Protein AF-A0A6F9B764-F1 (afdb_monomer_lite)

pLDDT: mean 74.96, std 20.87, range [27.11, 97.56]

Sequence (559 aa):
MLLRSITSCLPSSATIDNLFSIARAGSLVPDISLDDTLQSFLSLDSSATLEQQHADIQQHLSAEQLTVFNQDLMSLLRGSTKVALGGVGVVALALSLLFDVLAHKAKRQGDNKNAMDPTKIIFGISNSSRIGSLISEYLKLVPEIANDMNKMAEVTELYDQYLKNELIDHFERMTNKRRMGSVAMKQWLCGASFHLHMRIHEIRLGSVPRGSAEALRLSYKTAFTSLVKLYTAHLRKNIQETPPEPGANSMPGLLVIEPHKNVTHRVQHSPCESKVIGDALLTRIIAAQEIENSKDFFLQSEHYFYKLINQREGFELQKRSTKVSLGGLGIVALALSLLFEVLTHQIHEQRSYMDPIRRIFGADYASEIGLIISEYLKQVPGIANDKKRMAELLERYDQKLKHELDNVYRKLVIESSMSSAGMKQWLNGAAFHMHIRIHRFRLTALPEGPLDVLSQYYQLRSNDLIRTYIDFLQINIQETSSLAKSNGMSGLLVIEPYRNVTHRVQHKPCESECPWGGEEELRVCHLLEQAPHNGEAGKGEGSQAGGGNRNGGGQPANI

Foldseek 3Di:
DDPPPPPPLADDPVLLVVVLVQCVVLVNLFAQAAFPLLVQQQDLCQLVVLVVLLVVLCVPADPQLNVQLVVVLCVLLVNDLWFWCCSHHLNSSLSSQSSVQSSVVSVCVPDDPDRDRVLVVRLVQDCVQPLSVLSSVLSPCNSNCRNPLVSLLVSLVVSLVVLVVSLVVLLCCVPPVVPPDRSSSNSSLNSLSNSLRSVLVNLLSVNDDLCPSVVSLVVSLVSNVVSLVSNLVQQLVFFWWACWDDDPPIDFIKTTRHVVSIDTHHSHHDRSNGNVSSVSSSVVSSVVNPSVVSSVSSVVCVVCVVVSSPDTDMDGNDPPDPDDDDDDDPDVVVVVVVVVVVVVVPDDDDDDDDDPLCVQQHPPCVQQLSVLVVVLVVCCVVCVPPLVVLLVSLVVSLVSLVVSLVVLLCCVQVVVVNDPNSLSSNVSSLVVSLVSVVVSCVSPVDDPVVNVVSVVVVVVSNVSNVVSNVVQQVVQFDWDDDPDPDDQFFIWTGRHVVDIDTDRDDDDPVNVPDDDDDPPCVVVVVVVVPDDDDDDDDDDDDDDDDDDDDDDDDDDDDD

Secondary structure (DSSP, 8-state):
------------HHHHHHHHHHHHHTT-S---SPPHHHHHHTSTTHHHHHHHHHHHHHHHS-HHHHHHHHHHHHHHTTT-SEETTTTSHHHHHHHHHHHHHHHHHHHTTT--S----HHHHHS-S-TTSHHHHHHHHHHHHHHHHTT-HHHHHHHHHHHHHHHHHHHHHHHHHHHTS----HHHHHHHHHHHHHHHHHHHHHHHHTSS-THHHHHHHHHHHHHHHHHHHHHHHHHHHH-EEEPPPSSTTPPPEEEEEETTEEEEE-----GGGHHHHHHHHHHHHHHHTTHHHHHHHHHHHHHSHHHHHH----EE-------------SSHHHHHHHHHHHHTTSS-----PPPHHHHHH-S-TT-HHHHHHHHHHHHHHHHTT-HHHHHHHHHHHHHHHHHHHHHHHIIIIIS----HHHHHHHHHHHHHHHHHHHHHHHHHT--SHHHHHHHHHHHHHHHHHHHHHHHHHHHH-EEE-----SS---EEEEEETTEEEEE-----TTTSS--S--TTTHHHHHHHT------------------------------

Structure (mmCIF, N/CA/C/O backbone):
data_AF-A0A6F9B764-F1
#
_entry.id   AF-A0A6F9B764-F1
#
loop_
_atom_site.group_PDB
_atom_site.id
_atom_site.type_symbol
_atom_site.label_atom_id
_atom_site.label_alt_id
_atom_site.label_comp_id
_atom_site.label_asym_id
_atom_site.label_entity_id
_atom_site.label_seq_id
_atom_site.pdbx_PDB_ins_code
_atom_site.Cartn_x
_atom_site.Cartn_y
_atom_site.Cartn_z
_atom_site.occupancy
_atom_site.B_iso_or_equiv
_atom_site.auth_seq_id
_atom_site.auth_comp_id
_atom_site.auth_asym_id
_atom_site.auth_atom_id
_atom_site.pdbx_PDB_model_num
ATOM 1 N N . MET A 1 1 ? 30.575 -11.620 -58.556 1.00 35.50 1 MET A N 1
ATOM 2 C CA . MET A 1 1 ? 29.501 -11.857 -57.567 1.00 35.50 1 MET A CA 1
ATOM 3 C C . MET A 1 1 ? 30.142 -12.060 -56.201 1.00 35.50 1 MET A C 1
ATOM 5 O O . MET A 1 1 ? 30.616 -13.148 -55.918 1.00 35.50 1 MET A O 1
ATOM 9 N N . LEU A 1 2 ? 30.234 -11.003 -55.391 1.00 40.38 2 LEU A N 1
ATOM 10 C CA . LEU A 1 2 ? 30.619 -11.097 -53.980 1.00 40.38 2 LEU A CA 1
ATOM 11 C C . LEU A 1 2 ? 29.323 -11.188 -53.173 1.00 40.38 2 LEU A C 1
ATOM 13 O O . LEU A 1 2 ? 28.669 -10.174 -52.939 1.00 40.38 2 LEU A O 1
ATOM 17 N N . LEU A 1 3 ? 28.935 -12.406 -52.794 1.00 42.88 3 LEU A N 1
ATOM 18 C CA . LEU A 1 3 ? 27.970 -12.632 -51.722 1.00 42.88 3 LEU A CA 1
ATOM 19 C C . LEU A 1 3 ? 28.615 -12.099 -50.437 1.00 42.88 3 LEU A C 1
ATOM 21 O O . LEU A 1 3 ? 29.357 -12.813 -49.769 1.00 42.88 3 LEU A O 1
ATOM 25 N N . ARG A 1 4 ? 28.389 -10.816 -50.121 1.00 44.12 4 ARG A N 1
ATOM 26 C CA . ARG A 1 4 ? 28.586 -10.318 -48.758 1.00 44.12 4 ARG A CA 1
ATOM 27 C C . ARG A 1 4 ? 27.703 -11.192 -47.884 1.00 44.12 4 ARG A C 1
ATOM 29 O O . ARG A 1 4 ? 26.483 -11.170 -48.043 1.00 44.12 4 ARG A O 1
ATOM 36 N N . SER A 1 5 ? 28.326 -12.006 -47.036 1.00 45.53 5 SER A N 1
ATOM 37 C CA . SER A 1 5 ? 27.615 -12.710 -45.986 1.00 45.53 5 SER A CA 1
ATOM 38 C C . SER A 1 5 ? 26.775 -11.669 -45.258 1.00 45.53 5 SER A C 1
ATOM 40 O O . SER A 1 5 ? 27.286 -10.672 -44.749 1.00 45.53 5 SER A O 1
ATOM 42 N N . ILE A 1 6 ? 25.460 -11.859 -45.274 1.00 52.66 6 ILE A N 1
ATOM 43 C CA . ILE A 1 6 ? 24.581 -11.190 -44.331 1.00 52.66 6 ILE A CA 1
ATOM 44 C C . ILE A 1 6 ? 24.969 -11.811 -42.991 1.00 52.66 6 ILE A C 1
ATOM 46 O O . ILE A 1 6 ? 24.426 -12.837 -42.594 1.00 52.66 6 ILE A O 1
ATOM 50 N N . THR A 1 7 ? 26.009 -11.277 -42.350 1.00 57.56 7 THR A N 1
ATOM 51 C CA . THR A 1 7 ? 26.281 -11.542 -40.943 1.00 57.56 7 THR A CA 1
ATOM 52 C C . THR A 1 7 ? 25.038 -11.078 -40.213 1.00 57.56 7 THR A C 1
ATOM 54 O O . THR A 1 7 ? 24.773 -9.879 -40.122 1.00 57.56 7 THR A O 1
ATOM 57 N N . SER A 1 8 ? 24.210 -12.037 -39.809 1.00 67.06 8 SER A N 1
ATOM 58 C CA . SER A 1 8 ? 23.024 -11.783 -39.014 1.00 67.06 8 SER A CA 1
ATOM 59 C C . SER A 1 8 ? 23.461 -11.013 -37.772 1.00 67.06 8 SER A C 1
ATOM 61 O O . SER A 1 8 ? 24.228 -11.546 -36.973 1.00 67.06 8 SER A O 1
ATOM 63 N N . CYS A 1 9 ? 23.009 -9.766 -37.635 1.00 83.50 9 CYS A N 1
ATOM 64 C CA . CYS A 1 9 ? 23.195 -8.946 -36.438 1.00 83.50 9 CYS A CA 1
ATOM 65 C C . CYS A 1 9 ? 22.321 -9.500 -35.305 1.00 83.50 9 CYS A C 1
ATOM 67 O O . CYS A 1 9 ? 21.303 -8.911 -34.939 1.00 83.50 9 CYS A O 1
ATOM 69 N N . LEU A 1 10 ? 22.678 -10.690 -34.826 1.00 91.00 10 LEU A N 1
ATOM 70 C CA . LEU A 1 10 ? 21.990 -11.420 -33.776 1.00 91.00 10 LEU A CA 1
ATOM 71 C C . LEU A 1 10 ? 22.982 -11.685 -32.642 1.00 91.00 10 LEU A C 1
ATOM 73 O O . LEU A 1 10 ? 23.934 -12.440 -32.856 1.00 91.00 10 LEU A O 1
ATOM 77 N N . PRO A 1 11 ? 22.738 -11.132 -31.441 1.00 92.12 11 PRO A N 1
ATOM 78 C CA . PRO A 1 11 ? 23.603 -11.372 -30.300 1.00 92.12 11 PRO A CA 1
ATOM 79 C C . PRO A 1 11 ? 23.566 -12.846 -29.892 1.00 92.12 11 PRO A C 1
ATOM 81 O O . PRO A 1 11 ? 22.538 -13.522 -29.989 1.00 92.12 11 PRO A O 1
ATOM 84 N N . SER A 1 12 ? 24.682 -13.337 -29.356 1.00 93.56 12 SER A N 1
ATOM 85 C CA . SER A 1 12 ? 24.710 -14.651 -28.711 1.00 93.56 12 SER A CA 1
ATOM 86 C C . SER A 1 12 ? 23.863 -14.653 -27.428 1.00 93.56 12 SER A C 1
ATOM 88 O O . SER A 1 12 ? 23.741 -13.621 -26.760 1.00 93.56 12 SER A O 1
ATOM 90 N N . SER A 1 13 ? 23.334 -15.816 -27.017 1.00 94.31 13 SER A N 1
ATOM 91 C CA . SER A 1 13 ? 22.666 -15.933 -25.704 1.00 94.31 13 SER A CA 1
ATOM 92 C C . SER A 1 13 ? 23.593 -15.483 -24.575 1.00 94.31 13 SER A C 1
ATOM 94 O O . SER A 1 13 ? 23.173 -14.714 -23.718 1.00 94.31 13 SER A O 1
ATOM 96 N N . ALA A 1 14 ? 24.875 -15.863 -24.638 1.00 95.75 14 ALA A N 1
ATOM 97 C CA . ALA A 1 14 ? 25.877 -15.497 -23.642 1.00 95.75 14 ALA A CA 1
ATOM 98 C C . ALA A 1 14 ? 26.039 -13.973 -23.497 1.00 95.75 14 ALA A C 1
ATOM 100 O O . ALA A 1 14 ? 26.220 -13.475 -22.388 1.00 95.75 14 ALA A O 1
ATOM 101 N N . THR A 1 15 ? 25.927 -13.214 -24.592 1.00 95.38 15 THR A N 1
ATOM 102 C CA . THR A 1 15 ? 25.943 -11.743 -24.562 1.00 95.38 15 THR A CA 1
ATOM 103 C C . THR A 1 15 ? 24.770 -11.204 -23.740 1.00 95.38 15 THR A C 1
ATOM 105 O O . THR A 1 15 ? 24.971 -10.382 -22.845 1.00 95.38 15 THR A O 1
ATOM 108 N N . ILE A 1 16 ? 23.557 -11.704 -23.997 1.00 96.00 16 ILE A N 1
ATOM 109 C CA . ILE A 1 16 ? 22.338 -11.303 -23.279 1.00 96.00 16 ILE A CA 1
ATOM 110 C C . ILE A 1 16 ? 22.419 -11.727 -21.802 1.00 96.00 16 ILE A C 1
ATOM 112 O O . ILE A 1 16 ? 22.095 -10.936 -20.916 1.00 96.00 16 ILE A O 1
ATOM 116 N N . ASP A 1 17 ? 22.880 -12.952 -21.528 1.00 96.00 17 ASP A N 1
ATOM 117 C CA . ASP A 1 17 ? 23.076 -13.499 -20.179 1.00 96.00 17 ASP A CA 1
ATOM 118 C C . ASP A 1 17 ? 24.035 -12.637 -19.350 1.00 96.00 17 ASP A C 1
ATOM 120 O O . ASP A 1 17 ? 23.718 -12.257 -18.218 1.00 96.00 17 ASP A O 1
ATOM 124 N N . ASN A 1 18 ? 25.178 -12.272 -19.931 1.00 96.62 18 ASN A N 1
ATOM 125 C CA . ASN A 1 18 ? 26.183 -11.448 -19.270 1.00 96.62 18 ASN A CA 1
ATOM 126 C C . ASN A 1 18 ? 25.654 -10.045 -18.963 1.00 96.62 18 ASN A C 1
ATOM 128 O O . ASN A 1 18 ? 25.788 -9.580 -17.832 1.00 96.62 18 ASN A O 1
ATOM 132 N N . LEU A 1 19 ? 25.012 -9.382 -19.931 1.00 96.00 19 LEU A N 1
ATOM 133 C CA . LEU A 1 19 ? 24.446 -8.044 -19.727 1.00 96.00 19 LEU A CA 1
ATOM 134 C C . LEU A 1 19 ? 23.328 -8.044 -18.683 1.00 96.00 19 LEU A C 1
ATOM 136 O O . LEU A 1 19 ? 23.302 -7.174 -17.813 1.00 96.00 19 LEU A O 1
ATOM 140 N N . PHE A 1 20 ? 22.451 -9.049 -18.701 1.00 95.12 20 PHE A N 1
ATOM 141 C CA . PHE A 1 20 ? 21.418 -9.196 -17.679 1.00 95.12 20 PHE A CA 1
ATOM 142 C C . PHE A 1 20 ? 22.024 -9.432 -16.287 1.00 95.12 20 PHE A C 1
ATOM 144 O O . PHE A 1 20 ? 21.580 -8.838 -15.303 1.00 95.12 20 PHE A O 1
ATOM 151 N N . SER A 1 21 ? 23.073 -10.255 -16.186 1.00 95.50 21 SER A N 1
ATOM 152 C CA . SER A 1 21 ? 23.758 -10.491 -14.913 1.00 95.50 21 SER A CA 1
ATOM 153 C C . SER A 1 21 ? 24.460 -9.239 -14.385 1.00 95.50 21 SER A C 1
ATOM 155 O O . SER A 1 21 ? 24.414 -8.993 -13.181 1.00 95.50 21 SER A O 1
ATOM 157 N N . ILE A 1 22 ? 25.053 -8.423 -15.263 1.00 94.69 22 ILE A N 1
ATOM 158 C CA . ILE A 1 22 ? 25.636 -7.120 -14.905 1.00 94.69 22 ILE A CA 1
ATOM 159 C C . ILE A 1 22 ? 24.547 -6.170 -14.404 1.00 94.69 22 ILE A C 1
ATOM 161 O O . ILE A 1 22 ? 24.707 -5.575 -13.340 1.00 94.69 22 ILE A O 1
ATOM 165 N N . ALA A 1 23 ? 23.419 -6.067 -15.115 1.00 91.25 23 ALA A N 1
ATOM 166 C CA . ALA A 1 23 ? 22.292 -5.240 -14.691 1.00 91.25 23 ALA A CA 1
ATOM 167 C C . ALA A 1 23 ? 21.777 -5.652 -13.304 1.00 91.25 23 ALA A C 1
ATOM 169 O O . ALA A 1 23 ? 21.506 -4.800 -12.460 1.00 91.25 23 ALA A O 1
ATOM 170 N N . ARG A 1 24 ? 21.681 -6.958 -13.038 1.00 90.81 24 ARG A N 1
ATOM 171 C CA . ARG A 1 24 ? 21.265 -7.491 -11.736 1.00 90.81 24 ARG A CA 1
ATOM 172 C C . ARG A 1 24 ? 22.292 -7.204 -10.639 1.00 90.81 24 ARG A C 1
ATOM 174 O O . ARG A 1 24 ? 21.908 -6.764 -9.564 1.00 90.81 24 ARG A O 1
ATOM 181 N N . ALA A 1 25 ? 23.580 -7.412 -10.910 1.00 90.12 25 ALA A N 1
ATOM 182 C CA . ALA A 1 25 ? 24.656 -7.130 -9.958 1.00 90.12 25 ALA A CA 1
ATOM 183 C C . ALA A 1 25 ? 24.772 -5.632 -9.624 1.00 90.12 25 ALA A C 1
ATOM 185 O O . ALA A 1 25 ? 25.137 -5.277 -8.508 1.00 90.12 25 ALA A O 1
ATOM 186 N N . GLY A 1 26 ? 24.432 -4.760 -10.578 1.00 86.19 26 GLY A N 1
ATOM 187 C CA . GLY A 1 26 ? 24.352 -3.312 -10.389 1.00 86.19 26 GLY A CA 1
ATOM 188 C C . GLY A 1 26 ? 23.023 -2.810 -9.816 1.00 86.19 26 GLY A C 1
ATOM 189 O O . GLY A 1 26 ? 22.796 -1.604 -9.832 1.00 86.19 26 GLY A O 1
ATOM 190 N N . SER A 1 27 ? 22.124 -3.696 -9.364 1.00 85.94 27 SER A N 1
ATOM 191 C CA . SER A 1 27 ? 20.787 -3.339 -8.855 1.00 85.94 27 SER A CA 1
ATOM 192 C C . SER A 1 27 ? 19.952 -2.492 -9.830 1.00 85.94 27 SER A C 1
ATOM 194 O O . SER A 1 27 ? 19.142 -1.660 -9.420 1.00 85.94 27 SER A O 1
ATOM 196 N N . LEU A 1 28 ? 20.157 -2.685 -11.138 1.00 88.56 28 LEU A N 1
ATOM 197 C CA . LEU A 1 28 ? 19.419 -1.981 -12.187 1.00 88.56 28 LEU A CA 1
ATOM 198 C C . LEU A 1 28 ? 18.147 -2.698 -12.612 1.00 88.56 28 LEU A C 1
ATOM 200 O O . LEU A 1 28 ? 17.245 -2.039 -13.127 1.00 88.56 28 LEU A O 1
ATOM 204 N N . VAL A 1 29 ? 18.097 -4.027 -12.455 1.00 89.19 29 VAL A N 1
ATOM 205 C CA . VAL A 1 29 ? 16.898 -4.809 -12.773 1.00 89.19 29 VAL A CA 1
ATOM 206 C C . VAL A 1 29 ? 15.767 -4.275 -11.894 1.00 89.19 29 VAL A C 1
ATOM 208 O O . VAL A 1 29 ? 15.889 -4.326 -10.670 1.00 89.19 29 VAL A O 1
ATOM 211 N N . PRO A 1 30 ? 14.706 -3.707 -12.495 1.00 89.56 30 PRO A N 1
ATOM 212 C CA . PRO A 1 30 ? 13.567 -3.215 -11.750 1.00 89.56 30 PRO A CA 1
ATOM 213 C C . PRO A 1 30 ? 12.966 -4.311 -10.882 1.00 89.56 30 PRO A C 1
ATOM 215 O O . PRO A 1 30 ? 13.068 -5.490 -11.209 1.00 89.56 30 PRO A O 1
ATOM 218 N N . ASP A 1 31 ? 12.312 -3.894 -9.811 1.00 85.38 31 ASP A N 1
ATOM 219 C CA . ASP A 1 31 ? 11.449 -4.756 -9.028 1.00 85.38 31 ASP A CA 1
ATOM 220 C C . ASP A 1 31 ? 10.113 -4.036 -8.844 1.00 85.38 31 ASP A C 1
ATOM 222 O O . ASP A 1 31 ? 10.046 -2.973 -8.216 1.00 85.38 31 ASP A O 1
ATOM 226 N N . ILE A 1 32 ? 9.077 -4.581 -9.475 1.00 87.81 32 ILE A N 1
ATOM 227 C CA . ILE A 1 32 ? 7.687 -4.144 -9.354 1.00 87.81 32 ILE A CA 1
ATOM 228 C C . ILE A 1 32 ? 6.809 -5.206 -8.692 1.00 87.81 32 ILE A C 1
ATOM 230 O O . ILE A 1 32 ? 5.589 -5.060 -8.739 1.00 87.81 32 ILE A O 1
ATOM 234 N N . SER A 1 33 ? 7.394 -6.273 -8.138 1.00 84.19 33 SER A N 1
ATOM 235 C CA . SER A 1 33 ? 6.633 -7.345 -7.503 1.00 84.19 33 SER A CA 1
ATOM 236 C C . SER A 1 33 ? 5.985 -6.865 -6.201 1.00 84.19 33 SER A C 1
ATOM 238 O O . SER A 1 33 ? 6.379 -5.854 -5.598 1.00 84.19 33 SER A O 1
ATOM 240 N N . LEU A 1 34 ? 4.938 -7.576 -5.782 1.00 82.62 34 LEU A N 1
ATOM 241 C CA . LEU A 1 34 ? 4.308 -7.347 -4.488 1.00 82.62 34 LEU A CA 1
ATOM 242 C C . LEU A 1 34 ? 5.257 -7.792 -3.366 1.00 82.62 34 LEU A C 1
ATOM 244 O O . LEU A 1 34 ? 5.822 -8.875 -3.435 1.00 82.62 34 LEU A O 1
ATOM 248 N N . ASP A 1 35 ? 5.395 -6.977 -2.320 1.00 81.19 35 ASP A N 1
ATOM 249 C CA . ASP A 1 35 ? 6.279 -7.289 -1.192 1.00 81.19 35 ASP A CA 1
ATOM 250 C C . ASP A 1 35 ? 5.899 -8.606 -0.489 1.00 81.19 35 ASP A C 1
ATOM 252 O O . ASP A 1 35 ? 4.720 -8.847 -0.223 1.00 81.19 35 ASP A O 1
ATOM 256 N N . ASP A 1 36 ? 6.887 -9.432 -0.144 1.00 79.81 36 ASP A N 1
ATOM 257 C CA . ASP A 1 36 ? 6.675 -10.744 0.486 1.00 79.81 36 ASP A CA 1
ATOM 258 C C . ASP A 1 36 ? 5.959 -10.645 1.840 1.00 79.81 36 ASP A C 1
ATOM 260 O O . ASP A 1 36 ? 5.160 -11.515 2.201 1.00 79.81 36 ASP A O 1
ATOM 264 N N . THR A 1 37 ? 6.180 -9.558 2.586 1.00 82.25 37 THR A N 1
ATOM 265 C CA . THR A 1 37 ? 5.486 -9.306 3.856 1.00 82.25 37 THR A CA 1
ATOM 266 C C . THR A 1 37 ? 4.009 -9.037 3.606 1.00 82.25 37 THR A C 1
ATOM 268 O O . THR A 1 37 ? 3.145 -9.572 4.305 1.00 82.25 37 THR A O 1
ATOM 271 N N . LEU A 1 38 ? 3.697 -8.241 2.577 1.00 84.06 38 LEU A N 1
ATOM 272 C CA . LEU A 1 38 ? 2.316 -8.023 2.154 1.00 84.06 38 LEU A CA 1
ATOM 273 C C . LEU A 1 38 ? 1.687 -9.328 1.674 1.00 84.06 38 LEU A C 1
ATOM 275 O O . LEU A 1 38 ? 0.585 -9.646 2.106 1.00 84.06 38 LEU A O 1
ATOM 279 N N . GLN A 1 39 ? 2.379 -10.105 0.839 1.00 83.38 39 GLN A N 1
ATOM 280 C CA . GLN A 1 39 ? 1.883 -11.404 0.380 1.00 83.38 39 GLN A CA 1
ATOM 281 C C . GLN A 1 39 ? 1.566 -12.335 1.557 1.00 83.38 39 GLN A C 1
ATOM 283 O O . GLN A 1 39 ? 0.501 -12.945 1.580 1.00 83.38 39 GLN A O 1
ATOM 288 N N . SER A 1 40 ? 2.435 -12.381 2.568 1.00 84.88 40 SER A N 1
ATOM 289 C CA . SER A 1 40 ? 2.270 -13.256 3.733 1.00 84.88 40 SER A CA 1
ATOM 290 C C . SER A 1 40 ? 1.086 -12.837 4.609 1.00 84.88 40 SER A C 1
ATOM 292 O O . SER A 1 40 ? 0.193 -13.640 4.886 1.00 84.88 40 SER A O 1
ATOM 294 N N . PHE A 1 41 ? 1.018 -11.565 5.016 1.00 86.50 41 PHE A N 1
ATOM 295 C CA . PHE A 1 41 ? -0.007 -11.099 5.959 1.00 86.50 41 PHE A CA 1
ATOM 296 C C . PHE A 1 41 ? -1.349 -10.753 5.317 1.00 86.50 41 PHE A C 1
ATOM 298 O O . PHE A 1 41 ? -2.362 -10.704 6.014 1.00 86.50 41 PHE A O 1
ATOM 305 N N . LEU A 1 42 ? -1.391 -10.532 4.004 1.00 87.56 42 LEU A N 1
ATOM 306 C CA . LEU A 1 42 ? -2.630 -10.341 3.249 1.00 87.56 42 LEU A CA 1
ATOM 307 C C . LEU A 1 42 ? -3.136 -11.660 2.630 1.00 87.56 42 LEU A C 1
ATOM 309 O O . LEU A 1 42 ? -3.933 -11.649 1.699 1.00 87.56 42 LEU A O 1
ATOM 313 N N . SER A 1 43 ? -2.711 -12.808 3.158 1.00 86.62 43 SER A N 1
ATOM 314 C CA . SER A 1 43 ? -3.173 -14.134 2.733 1.00 86.62 43 SER A CA 1
ATOM 315 C C . SER A 1 43 ? -4.166 -14.757 3.723 1.00 86.62 43 SER A C 1
ATOM 317 O O . SER A 1 43 ? -4.515 -14.170 4.751 1.00 86.62 43 SER A O 1
ATOM 319 N N . LEU A 1 44 ? -4.619 -15.980 3.419 1.00 83.81 44 LEU A N 1
ATOM 320 C CA . LEU A 1 44 ? -5.369 -16.800 4.372 1.00 83.81 44 LEU A CA 1
ATOM 321 C C . LEU A 1 44 ? -4.504 -17.299 5.541 1.00 83.81 44 LEU A C 1
ATOM 323 O O . LEU A 1 44 ? -5.047 -17.598 6.601 1.00 83.81 44 LEU A O 1
ATOM 327 N N . ASP A 1 45 ? -3.184 -17.338 5.380 1.00 86.12 45 ASP A N 1
ATOM 328 C CA . ASP A 1 45 ? -2.261 -17.895 6.369 1.00 86.12 45 ASP A CA 1
ATOM 329 C C . ASP A 1 45 ? -1.759 -16.846 7.371 1.00 86.12 45 ASP A C 1
ATOM 331 O O . ASP A 1 45 ? -0.960 -17.160 8.251 1.00 86.12 45 ASP A O 1
ATOM 335 N N . SER A 1 46 ? -2.275 -15.611 7.302 1.00 87.12 46 SER A N 1
ATOM 336 C CA . SER A 1 46 ? -1.813 -14.477 8.111 1.00 87.12 46 SER A CA 1
ATOM 337 C C . SER A 1 46 ? -1.758 -14.765 9.615 1.00 87.12 46 SER A C 1
ATOM 339 O O . SER A 1 46 ? -0.864 -14.268 10.296 1.00 87.12 46 SER A O 1
ATOM 341 N N . SER A 1 47 ? -2.686 -15.577 10.138 1.00 88.06 47 SER A N 1
ATOM 342 C CA . SER A 1 47 ? -2.720 -15.940 11.562 1.00 88.06 47 SER A CA 1
ATOM 343 C C . SER A 1 47 ? -1.560 -16.860 11.924 1.00 88.06 47 SER A C 1
ATOM 345 O O . SER A 1 47 ? -0.848 -16.600 12.889 1.00 88.06 47 SER A O 1
ATOM 347 N N . ALA A 1 48 ? -1.329 -17.897 11.114 1.00 87.06 48 ALA A N 1
ATOM 348 C CA . ALA A 1 48 ? -0.227 -18.829 11.314 1.00 87.06 48 ALA A CA 1
ATOM 349 C C . ALA A 1 48 ? 1.126 -18.118 11.163 1.00 87.06 48 ALA A C 1
ATOM 351 O O . ALA A 1 48 ? 2.022 -18.323 11.978 1.00 87.06 48 ALA A O 1
ATOM 352 N N . THR A 1 49 ? 1.256 -17.222 10.177 1.00 87.50 49 THR A N 1
ATOM 353 C CA . THR A 1 49 ? 2.450 -16.383 10.004 1.00 87.50 49 THR A CA 1
ATOM 354 C C . THR A 1 49 ? 2.707 -15.507 11.230 1.00 87.50 49 THR A C 1
ATOM 356 O O . THR A 1 49 ? 3.837 -15.448 11.714 1.00 87.50 49 THR A O 1
ATOM 359 N N . LEU A 1 50 ? 1.671 -14.849 11.765 1.00 89.00 50 LEU A N 1
ATOM 360 C CA . LEU A 1 50 ? 1.798 -13.987 12.941 1.00 89.00 50 LEU A CA 1
ATOM 361 C C . LEU A 1 50 ? 2.207 -14.774 14.192 1.00 89.00 50 LEU A C 1
ATOM 363 O O . LEU A 1 50 ? 3.074 -14.335 14.949 1.00 89.00 50 LEU A O 1
ATOM 367 N N . GLU A 1 51 ? 1.588 -15.934 14.412 1.00 89.94 51 GLU A N 1
ATOM 368 C CA . GLU A 1 51 ? 1.901 -16.820 15.535 1.00 89.94 51 GLU A CA 1
ATOM 369 C C . GLU A 1 51 ? 3.336 -17.341 15.458 1.00 89.94 51 GLU A C 1
ATOM 371 O O . GLU A 1 51 ? 4.058 -17.290 16.457 1.00 89.94 51 GLU A O 1
ATOM 376 N N . GLN A 1 52 ? 3.768 -17.772 14.271 1.00 88.62 52 GLN A N 1
ATOM 377 C CA . GLN A 1 52 ? 5.132 -18.228 14.028 1.00 88.62 52 GLN A CA 1
ATOM 378 C C . GLN A 1 52 ? 6.147 -17.110 14.297 1.00 88.62 52 GLN A C 1
ATOM 380 O O . GLN A 1 52 ? 7.083 -17.313 15.067 1.00 88.62 52 GLN A O 1
ATOM 385 N N . GLN A 1 53 ? 5.928 -15.904 13.758 1.00 87.50 53 GLN A N 1
ATOM 386 C CA . GLN A 1 53 ? 6.816 -14.762 14.000 1.00 87.50 53 GLN A CA 1
ATOM 387 C C . GLN A 1 53 ? 6.898 -14.412 15.490 1.00 87.50 53 GLN A C 1
ATOM 389 O O . GLN A 1 53 ? 7.985 -14.172 16.019 1.00 87.50 53 GLN A O 1
ATOM 394 N N . HIS A 1 54 ? 5.761 -14.387 16.187 1.00 88.94 54 HIS A N 1
ATOM 395 C CA . HIS A 1 54 ? 5.735 -14.124 17.621 1.00 88.94 54 HIS A CA 1
ATOM 396 C C . HIS A 1 54 ? 6.529 -15.185 18.398 1.00 88.94 54 HIS A C 1
ATOM 398 O O . HIS A 1 54 ? 7.347 -14.834 19.251 1.00 88.94 54 HIS A O 1
ATOM 404 N N . ALA A 1 55 ? 6.344 -16.470 18.081 1.00 88.06 55 ALA A N 1
ATOM 405 C CA . ALA A 1 55 ? 7.088 -17.564 18.699 1.00 88.06 55 ALA A CA 1
ATOM 406 C C . ALA A 1 55 ? 8.599 -17.453 18.437 1.00 88.06 55 ALA A C 1
ATOM 408 O O . ALA A 1 55 ? 9.395 -17.585 19.371 1.00 88.06 55 ALA A O 1
ATOM 409 N N . ASP A 1 56 ? 8.998 -17.146 17.203 1.00 87.38 56 ASP A N 1
ATOM 410 C CA . ASP A 1 56 ? 10.400 -16.975 16.823 1.00 87.38 56 ASP A CA 1
ATOM 411 C C . ASP A 1 56 ? 11.036 -15.805 17.582 1.00 87.38 56 ASP A C 1
ATOM 413 O O . ASP A 1 56 ? 12.117 -15.951 18.158 1.00 87.38 56 ASP A O 1
ATOM 417 N N . ILE A 1 57 ? 10.352 -14.663 17.690 1.00 87.31 57 ILE A N 1
ATOM 418 C CA . ILE A 1 57 ? 10.824 -13.527 18.495 1.00 87.31 57 ILE A CA 1
ATOM 419 C C . ILE A 1 57 ? 11.016 -13.944 19.955 1.00 87.31 57 ILE A C 1
ATOM 421 O O . ILE A 1 57 ? 12.072 -13.682 20.534 1.00 87.31 57 ILE A O 1
ATOM 425 N N . GLN A 1 58 ? 10.043 -14.639 20.549 1.00 87.69 58 GLN A N 1
ATOM 426 C CA . GLN A 1 58 ? 10.133 -15.094 21.939 1.00 87.69 58 GLN A CA 1
ATOM 427 C C . GLN A 1 58 ? 11.288 -16.078 22.184 1.00 87.69 58 GLN A C 1
ATOM 429 O O . GLN A 1 58 ? 11.841 -16.105 23.286 1.00 87.69 58 GLN A O 1
ATOM 434 N N . GLN A 1 59 ? 11.659 -16.890 21.192 1.00 88.19 59 GLN A N 1
ATOM 435 C CA . GLN A 1 59 ? 12.794 -17.814 21.291 1.00 88.19 59 GLN A CA 1
ATOM 436 C C . GLN A 1 59 ? 14.148 -17.096 21.258 1.00 88.19 59 GLN A C 1
ATOM 438 O O . GLN A 1 59 ? 15.087 -17.549 21.910 1.00 88.19 59 GLN A O 1
ATOM 443 N N . HIS A 1 60 ? 14.243 -15.974 20.543 1.00 88.44 60 HIS A N 1
ATOM 444 C CA . HIS A 1 60 ? 15.493 -15.236 20.335 1.00 88.44 60 HIS A CA 1
ATOM 445 C C . HIS A 1 60 ? 15.740 -14.097 21.342 1.00 88.44 60 HIS A C 1
ATOM 447 O O . HIS A 1 60 ? 16.738 -13.382 21.218 1.00 88.44 60 HIS A O 1
ATOM 453 N N . LEU A 1 61 ? 14.846 -13.891 22.312 1.00 86.62 61 LEU A N 1
ATOM 454 C CA . LEU A 1 61 ? 15.009 -12.915 23.394 1.00 86.62 61 LEU A CA 1
ATOM 455 C C . LEU A 1 61 ? 15.452 -13.603 24.692 1.00 86.62 61 LEU A C 1
ATOM 457 O O . LEU A 1 61 ? 14.980 -14.691 25.029 1.00 86.62 61 LEU A O 1
ATOM 461 N N . SER A 1 62 ? 16.331 -12.946 25.457 1.00 89.56 62 SER A N 1
ATOM 462 C CA . SER A 1 62 ? 16.646 -13.379 26.827 1.00 89.56 62 SER A CA 1
ATOM 463 C C . SER A 1 62 ? 15.428 -13.220 27.750 1.00 89.56 62 SER A C 1
ATOM 465 O O . SER A 1 62 ? 14.472 -12.523 27.415 1.00 89.56 62 SER A O 1
ATOM 467 N N . ALA A 1 63 ? 15.449 -13.824 28.942 1.00 88.56 63 ALA A N 1
ATOM 468 C CA . ALA A 1 63 ? 14.337 -13.711 29.895 1.00 88.56 63 ALA A CA 1
ATOM 469 C C . ALA A 1 63 ? 14.032 -12.250 30.302 1.00 88.56 63 ALA A C 1
ATOM 471 O O . ALA A 1 63 ? 12.866 -11.862 30.415 1.00 88.56 63 ALA A O 1
ATOM 472 N N . GLU A 1 64 ? 15.069 -11.426 30.471 1.00 87.38 64 GLU A N 1
ATOM 473 C CA . GLU A 1 64 ? 14.935 -9.997 30.786 1.00 87.38 64 GLU A CA 1
ATOM 474 C C . GLU A 1 64 ? 14.338 -9.221 29.607 1.00 87.38 64 GLU A C 1
ATOM 476 O O . GLU A 1 64 ? 13.351 -8.500 29.766 1.00 87.38 64 GLU A O 1
ATOM 481 N N . GLN A 1 65 ? 14.865 -9.439 28.398 1.00 88.88 65 GLN A N 1
ATOM 482 C CA . GLN A 1 65 ? 14.369 -8.801 27.176 1.00 88.88 65 GLN A CA 1
ATOM 483 C C . GLN A 1 65 ? 12.922 -9.199 26.872 1.00 88.88 65 GLN A C 1
ATOM 485 O O . GLN A 1 65 ? 12.112 -8.358 26.489 1.00 88.88 65 GLN A O 1
ATOM 490 N N . LEU A 1 66 ? 12.578 -10.470 27.081 1.00 89.56 66 LEU A N 1
ATOM 491 C CA . LEU A 1 66 ? 11.228 -10.991 26.904 1.00 89.56 66 LEU A CA 1
ATOM 492 C C . LEU A 1 66 ? 10.242 -10.353 27.892 1.00 89.56 66 LEU A C 1
ATOM 494 O O . LEU A 1 66 ? 9.092 -10.101 27.539 1.00 89.56 66 LEU A O 1
ATOM 498 N N . THR A 1 67 ? 10.683 -10.056 29.116 1.00 88.25 67 THR A N 1
ATOM 499 C CA . THR A 1 67 ? 9.856 -9.353 30.108 1.00 88.25 67 THR A CA 1
ATOM 500 C C . THR A 1 67 ? 9.555 -7.925 29.654 1.00 88.25 67 THR A C 1
ATOM 502 O O . THR A 1 67 ? 8.391 -7.527 29.657 1.00 88.25 67 THR A O 1
ATOM 505 N N . VAL A 1 68 ? 10.572 -7.189 29.186 1.00 88.06 68 VAL A N 1
ATOM 506 C CA . VAL A 1 68 ? 10.407 -5.833 28.627 1.00 88.06 68 VAL A CA 1
ATOM 507 C C . VAL A 1 68 ? 9.485 -5.851 27.408 1.00 88.06 68 VAL A C 1
ATOM 509 O O . VAL A 1 68 ? 8.532 -5.078 27.349 1.00 88.06 68 VAL A O 1
ATOM 512 N N . PHE A 1 69 ? 9.723 -6.774 26.473 1.00 88.06 69 PHE A N 1
ATOM 513 C CA . PHE A 1 69 ? 8.895 -6.966 25.283 1.00 88.06 69 PHE A CA 1
ATOM 514 C C . PHE A 1 69 ? 7.423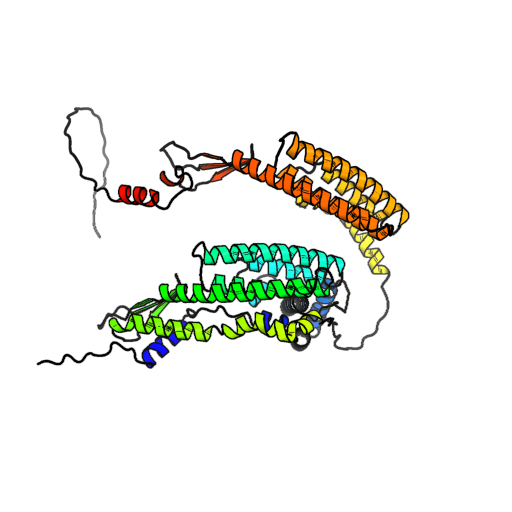 -7.192 25.647 1.00 88.06 69 PHE A C 1
ATOM 516 O O . PHE A 1 69 ? 6.551 -6.474 25.163 1.00 88.06 69 PHE A O 1
ATOM 523 N N . ASN A 1 70 ? 7.143 -8.148 26.539 1.00 88.94 70 ASN A N 1
ATOM 524 C CA . ASN A 1 70 ? 5.777 -8.471 26.949 1.00 88.94 70 ASN A CA 1
ATOM 525 C C . ASN A 1 70 ? 5.111 -7.309 27.695 1.00 88.94 70 ASN A C 1
ATOM 527 O O . ASN A 1 70 ? 3.920 -7.073 27.510 1.00 88.94 70 ASN A O 1
ATOM 531 N N . GLN A 1 71 ? 5.854 -6.579 28.530 1.00 86.81 71 GLN A N 1
ATOM 532 C CA . GLN A 1 71 ? 5.330 -5.421 29.250 1.00 86.81 71 GLN A CA 1
ATOM 533 C C . GLN A 1 71 ? 4.945 -4.285 28.293 1.00 86.81 71 GLN A C 1
ATOM 535 O O . GLN A 1 71 ? 3.840 -3.751 28.394 1.00 86.81 71 GLN A O 1
ATOM 540 N N . ASP A 1 72 ? 5.826 -3.940 27.351 1.00 85.56 72 ASP A N 1
ATOM 541 C CA . ASP A 1 72 ? 5.559 -2.914 26.340 1.00 85.56 72 ASP A CA 1
ATOM 542 C C . ASP A 1 72 ? 4.384 -3.312 25.435 1.00 85.56 72 ASP A C 1
ATOM 544 O O . ASP A 1 72 ? 3.507 -2.495 25.149 1.00 85.56 72 ASP A O 1
ATOM 548 N N . LEU A 1 73 ? 4.331 -4.582 25.029 1.00 86.44 73 LEU A N 1
ATOM 549 C CA . LEU A 1 73 ? 3.260 -5.116 24.196 1.00 86.44 73 LEU A CA 1
ATOM 550 C C . LEU A 1 73 ? 1.909 -5.061 24.915 1.00 86.44 73 LEU A C 1
ATOM 552 O O . LEU A 1 73 ? 0.935 -4.558 24.360 1.00 86.44 73 LEU A O 1
ATOM 556 N N . MET A 1 74 ? 1.859 -5.492 26.178 1.00 86.06 74 MET A N 1
ATOM 557 C CA . MET A 1 74 ? 0.658 -5.382 27.011 1.00 86.06 74 MET A CA 1
ATOM 558 C C . MET A 1 74 ? 0.218 -3.927 27.195 1.00 86.06 74 MET A C 1
ATOM 560 O O . MET A 1 74 ? -0.978 -3.653 27.177 1.00 86.06 74 MET A O 1
ATOM 564 N N . SER A 1 75 ? 1.159 -2.992 27.350 1.00 83.38 75 SER A N 1
ATOM 565 C CA . SER A 1 75 ? 0.856 -1.561 27.462 1.00 83.38 75 SER A CA 1
ATOM 566 C C . SER A 1 75 ? 0.167 -1.027 26.200 1.00 83.38 75 SER A C 1
ATOM 568 O O . SER A 1 75 ? -0.903 -0.422 26.282 1.00 83.38 75 SER A O 1
ATOM 570 N N . LEU A 1 76 ? 0.722 -1.325 25.020 1.00 82.88 76 LEU A N 1
ATOM 571 C CA . LEU A 1 76 ? 0.187 -0.862 23.732 1.00 82.88 76 LEU A CA 1
ATOM 572 C C . LEU A 1 76 ? -1.155 -1.508 23.373 1.00 82.88 76 LEU A C 1
ATOM 574 O O . LEU A 1 76 ? -2.022 -0.849 22.802 1.00 82.88 76 LEU A O 1
ATOM 578 N N . LEU A 1 77 ? -1.376 -2.755 23.791 1.00 83.19 77 LEU A N 1
ATOM 579 C CA . LEU A 1 77 ? -2.661 -3.447 23.655 1.00 83.19 77 LEU A CA 1
ATOM 580 C C . LEU A 1 77 ? -3.668 -3.092 24.768 1.00 83.19 77 LEU A C 1
ATOM 582 O O . LEU A 1 77 ? -4.669 -3.791 24.949 1.00 83.19 77 LEU A O 1
ATOM 586 N N . ARG A 1 78 ? -3.420 -2.011 25.526 1.00 82.00 78 ARG A N 1
ATOM 587 C CA . ARG A 1 78 ? -4.268 -1.507 26.625 1.00 82.00 78 ARG A CA 1
ATOM 588 C C . ARG A 1 78 ? -4.593 -2.557 27.689 1.00 82.00 78 ARG A C 1
ATOM 590 O O . ARG A 1 78 ? -5.706 -2.628 28.202 1.00 82.00 78 ARG A O 1
ATOM 597 N N . GLY A 1 79 ? -3.615 -3.394 28.007 1.00 79.62 79 GLY A N 1
ATOM 598 C CA . GLY A 1 79 ? -3.737 -4.459 28.996 1.00 79.62 79 GLY A CA 1
ATOM 599 C C . GLY A 1 79 ? -4.494 -5.696 28.508 1.00 79.62 79 GLY A C 1
ATOM 600 O O . GLY A 1 79 ? -4.673 -6.626 29.294 1.00 79.62 79 GLY A O 1
ATOM 601 N N . SER A 1 80 ? -4.926 -5.745 27.243 1.00 82.69 80 SER A N 1
ATOM 602 C CA . SER A 1 80 ? -5.583 -6.926 26.683 1.00 82.69 80 SER A CA 1
ATOM 603 C C . SER A 1 80 ? -4.563 -7.963 26.223 1.00 82.69 80 SER A C 1
ATOM 605 O O . SER A 1 80 ? -3.618 -7.648 25.503 1.00 82.69 80 SER A O 1
ATOM 607 N N . THR A 1 81 ? -4.796 -9.228 26.573 1.00 83.81 81 THR A N 1
ATOM 608 C CA . THR A 1 81 ? -4.037 -10.365 26.031 1.00 83.81 81 THR A CA 1
ATOM 609 C C . THR A 1 81 ? -4.579 -10.856 24.697 1.00 83.81 81 THR A C 1
ATOM 611 O O . THR A 1 81 ? -3.940 -11.680 24.054 1.00 83.81 81 THR A O 1
ATOM 614 N N . LYS A 1 82 ? -5.748 -10.368 24.275 1.00 88.88 82 LYS A N 1
ATOM 615 C CA . LYS A 1 82 ? -6.417 -10.773 23.042 1.00 88.88 82 LYS A CA 1
ATOM 616 C C . LYS A 1 82 ? -6.666 -9.564 22.152 1.00 88.88 82 LYS A C 1
ATOM 618 O O . LYS A 1 82 ? -7.081 -8.510 22.635 1.00 88.88 82 LYS A O 1
ATOM 623 N N . VAL A 1 83 ? -6.446 -9.733 20.855 1.00 87.88 83 VAL A N 1
ATOM 624 C CA . VAL A 1 83 ? -6.775 -8.752 19.822 1.00 87.88 83 VAL A CA 1
ATOM 625 C C . VAL A 1 83 ? -7.851 -9.346 18.922 1.00 87.88 83 VAL A C 1
ATOM 627 O O . VAL A 1 83 ? -7.621 -10.353 18.245 1.00 87.88 83 VAL A O 1
ATOM 630 N N . ALA A 1 84 ? -9.048 -8.760 18.941 1.00 84.81 84 ALA A N 1
ATOM 631 C CA . ALA A 1 84 ? -10.133 -9.167 18.049 1.00 84.81 84 ALA A CA 1
ATOM 632 C C . ALA A 1 84 ? -9.723 -8.942 16.586 1.00 84.81 84 ALA A C 1
ATOM 634 O O . ALA A 1 84 ? -9.158 -7.903 16.259 1.00 84.81 84 ALA A O 1
ATOM 635 N N . LEU A 1 85 ? -9.962 -9.932 15.713 1.00 83.25 85 LEU A N 1
ATOM 636 C CA . LEU A 1 85 ? -9.463 -9.929 14.327 1.00 83.25 85 LEU A CA 1
ATOM 637 C C . LEU A 1 85 ? -7.932 -9.746 14.220 1.00 83.25 85 LEU A C 1
ATOM 639 O O . LEU A 1 85 ? -7.420 -9.386 13.164 1.00 83.25 85 LEU A O 1
ATOM 643 N N . GLY A 1 86 ? -7.195 -9.983 15.311 1.00 78.25 86 GLY A N 1
ATOM 644 C CA . GLY A 1 86 ? -5.754 -9.770 15.387 1.00 78.25 86 GLY A CA 1
ATOM 645 C C . GLY A 1 86 ? -4.943 -10.681 14.473 1.00 78.25 86 GLY A C 1
ATOM 646 O O . GLY A 1 86 ? -3.867 -10.292 14.041 1.00 78.25 86 GLY A O 1
ATOM 647 N N . GLY A 1 87 ? -5.463 -11.865 14.143 1.00 82.75 87 GLY A N 1
ATOM 648 C CA . GLY A 1 87 ? -4.782 -12.840 13.292 1.00 82.75 87 GLY A CA 1
ATOM 649 C C . GLY A 1 87 ? -4.996 -12.613 11.796 1.00 82.75 87 GLY A C 1
ATOM 650 O O . GLY A 1 87 ? -4.518 -13.411 10.994 1.00 82.75 87 GLY A O 1
ATOM 651 N N . VAL A 1 88 ? -5.716 -11.560 11.380 1.00 88.38 88 VAL A N 1
ATOM 652 C CA . VAL A 1 88 ? -6.203 -11.461 9.996 1.00 88.38 88 VAL A CA 1
ATOM 653 C C . VAL A 1 88 ? -5.791 -10.178 9.268 1.00 88.38 88 VAL A C 1
ATOM 655 O O . VAL A 1 88 ? -6.072 -9.060 9.707 1.00 88.38 88 VAL A O 1
ATOM 658 N N . GLY A 1 89 ? -5.211 -10.328 8.073 1.00 88.94 89 GLY A N 1
ATOM 659 C CA . GLY A 1 89 ? -4.995 -9.232 7.119 1.00 88.94 89 GLY A CA 1
ATOM 660 C C . GLY A 1 89 ? -4.198 -8.047 7.679 1.00 88.94 89 GLY A C 1
ATOM 661 O O . GLY A 1 89 ? -3.160 -8.205 8.316 1.00 88.94 89 GLY A O 1
ATOM 662 N N . VAL A 1 90 ? -4.723 -6.834 7.467 1.00 92.19 90 VAL A N 1
ATOM 663 C CA . VAL A 1 90 ? -4.073 -5.576 7.880 1.00 92.19 90 VAL A CA 1
ATOM 664 C C . VAL A 1 90 ? -3.830 -5.462 9.390 1.00 92.19 90 VAL A C 1
ATOM 666 O O . VAL A 1 90 ? -2.919 -4.745 9.794 1.00 92.19 90 VAL A O 1
ATOM 669 N N . VAL A 1 91 ? -4.601 -6.169 10.227 1.00 93.88 91 VAL A N 1
ATOM 670 C CA . VAL A 1 91 ? -4.388 -6.170 11.684 1.00 93.88 91 VAL A CA 1
ATOM 671 C C . VAL A 1 91 ? -3.223 -7.073 12.061 1.00 93.88 91 VAL A C 1
ATOM 673 O O . VAL A 1 91 ? -2.357 -6.647 12.822 1.00 93.88 91 VAL A O 1
ATOM 676 N N . ALA A 1 92 ? -3.145 -8.270 11.474 1.00 89.50 92 ALA A N 1
ATOM 677 C CA . ALA A 1 92 ? -1.999 -9.155 11.664 1.00 89.50 92 ALA A CA 1
ATOM 678 C C . ALA A 1 92 ? -0.702 -8.494 11.197 1.00 89.50 92 ALA A C 1
ATOM 680 O O . ALA A 1 92 ? 0.296 -8.517 11.911 1.00 89.50 92 ALA A O 1
ATOM 681 N N . LEU A 1 93 ? -0.748 -7.813 10.050 1.00 89.12 93 LEU A N 1
ATOM 682 C CA . LEU A 1 93 ? 0.373 -7.021 9.558 1.00 89.12 93 LEU A CA 1
ATOM 683 C C . LEU A 1 93 ? 0.793 -5.934 10.562 1.00 89.12 93 LEU A C 1
ATOM 685 O O . LEU A 1 93 ? 1.975 -5.794 10.855 1.00 89.12 93 LEU A O 1
ATOM 689 N N . ALA A 1 94 ? -0.152 -5.182 11.132 1.00 90.62 94 ALA A N 1
ATOM 690 C CA . ALA A 1 94 ? 0.172 -4.162 12.131 1.00 90.62 94 ALA A CA 1
ATOM 691 C C . ALA A 1 94 ? 0.814 -4.753 13.399 1.00 90.62 94 ALA A C 1
ATOM 693 O O . ALA A 1 94 ? 1.760 -4.176 13.938 1.00 90.62 94 ALA A O 1
ATOM 694 N N . LEU A 1 95 ? 0.322 -5.904 13.867 1.00 89.81 95 LEU A N 1
ATOM 695 C CA . LEU A 1 95 ? 0.882 -6.597 15.030 1.00 89.81 95 LEU A CA 1
ATOM 696 C C . LEU A 1 95 ? 2.280 -7.157 14.750 1.00 89.81 95 LEU A C 1
ATOM 698 O O . LEU A 1 95 ? 3.159 -7.009 15.592 1.00 89.81 95 LEU A O 1
ATOM 702 N N . SER A 1 96 ? 2.508 -7.716 13.562 1.00 88.25 96 SER A N 1
ATOM 703 C CA . SER A 1 96 ? 3.828 -8.155 13.097 1.00 88.25 96 SER A CA 1
ATOM 704 C C . SER A 1 96 ? 4.857 -7.024 13.169 1.00 88.25 96 SER A C 1
ATOM 706 O O . SER A 1 96 ? 5.899 -7.159 13.814 1.00 88.25 96 SER A O 1
ATOM 708 N N . LEU A 1 97 ? 4.514 -5.859 12.609 1.00 84.06 97 LEU A N 1
ATOM 709 C CA . LEU A 1 97 ? 5.363 -4.667 12.662 1.00 84.06 97 LEU A CA 1
ATOM 710 C C . LEU A 1 97 ? 5.641 -4.227 14.098 1.00 84.06 97 LEU A C 1
ATOM 712 O O . LEU A 1 97 ? 6.766 -3.856 14.439 1.00 84.06 97 LEU A O 1
ATOM 716 N N . LEU A 1 98 ? 4.614 -4.264 14.946 1.00 85.38 98 LEU A N 1
ATOM 717 C CA . LEU A 1 98 ? 4.760 -3.935 16.352 1.00 85.38 98 LEU A CA 1
ATOM 718 C C . LEU A 1 98 ? 5.723 -4.901 17.056 1.00 85.38 98 LEU A C 1
ATOM 720 O O . LEU A 1 98 ? 6.567 -4.448 17.832 1.00 85.38 98 LEU A O 1
ATOM 724 N N . PHE A 1 99 ? 5.638 -6.205 16.785 1.00 87.00 99 PHE A N 1
ATOM 725 C CA . PHE A 1 99 ? 6.535 -7.186 17.391 1.00 87.00 99 PHE A CA 1
ATOM 726 C C . PHE A 1 99 ? 7.992 -6.903 17.036 1.00 87.00 99 PHE A C 1
ATOM 728 O O . PHE A 1 99 ? 8.834 -6.889 17.932 1.00 87.00 99 PHE A O 1
ATOM 735 N N . ASP A 1 100 ? 8.291 -6.581 15.780 1.00 82.31 100 ASP A N 1
ATOM 736 C CA . ASP A 1 100 ? 9.659 -6.256 15.368 1.00 82.31 100 ASP A CA 1
ATOM 737 C C . ASP A 1 100 ? 10.175 -4.978 16.048 1.00 82.31 100 ASP A C 1
ATOM 739 O O . ASP A 1 100 ? 11.302 -4.957 16.558 1.00 82.31 100 ASP A O 1
ATOM 743 N N . VAL A 1 101 ? 9.346 -3.923 16.134 1.00 82.19 101 VAL A N 1
ATOM 744 C CA . VAL A 1 101 ? 9.679 -2.678 16.860 1.00 82.19 101 VAL A CA 1
ATOM 745 C C . VAL A 1 101 ? 10.048 -2.986 18.311 1.00 82.19 101 VAL A C 1
ATOM 747 O O . VAL A 1 101 ? 11.086 -2.537 18.810 1.00 82.19 101 VAL A O 1
ATOM 750 N N . LEU A 1 102 ? 9.203 -3.753 19.001 1.00 84.25 102 LEU A N 1
ATOM 751 C CA . LEU A 1 102 ? 9.387 -4.058 20.415 1.00 84.25 102 LEU A CA 1
ATOM 752 C C . LEU A 1 102 ? 10.556 -5.015 20.651 1.00 84.25 102 LEU A C 1
ATOM 754 O O . LEU A 1 102 ? 11.315 -4.821 21.599 1.00 84.25 102 LEU A O 1
ATOM 758 N N . ALA A 1 103 ? 10.761 -6.003 19.780 1.00 84.00 103 ALA A N 1
ATOM 759 C CA . ALA A 1 103 ? 11.889 -6.924 19.861 1.00 84.00 103 ALA A CA 1
ATOM 760 C C . ALA A 1 103 ? 13.219 -6.183 19.684 1.00 84.00 103 ALA A C 1
ATOM 762 O O . ALA A 1 103 ? 14.176 -6.417 20.428 1.00 84.00 103 ALA A O 1
ATOM 763 N N . HIS A 1 104 ? 13.282 -5.234 18.745 1.00 82.38 104 HIS A N 1
ATOM 764 C CA . HIS A 1 104 ? 14.447 -4.371 18.580 1.00 82.38 104 HIS A CA 1
ATOM 765 C C . HIS A 1 104 ? 14.684 -3.467 19.789 1.00 82.38 104 HIS A C 1
ATOM 767 O O . HIS A 1 104 ? 15.829 -3.341 20.229 1.00 82.38 104 HIS A O 1
ATOM 773 N N . LYS A 1 105 ? 13.626 -2.865 20.344 1.00 82.19 105 LYS A N 1
ATOM 774 C CA . LYS A 1 105 ? 13.711 -2.047 21.561 1.00 82.19 105 LYS A CA 1
ATOM 775 C C . LYS A 1 105 ? 14.232 -2.868 22.744 1.00 82.19 105 LYS A C 1
ATOM 777 O O . LYS A 1 105 ? 15.149 -2.423 23.429 1.00 82.19 105 LYS A O 1
ATOM 782 N N . ALA A 1 106 ? 13.715 -4.081 22.935 1.00 83.25 106 ALA A N 1
ATOM 783 C CA . ALA A 1 106 ? 14.136 -4.988 23.998 1.00 83.25 106 ALA A CA 1
ATOM 784 C C . ALA A 1 106 ? 15.609 -5.412 23.853 1.00 83.25 106 ALA A C 1
ATOM 786 O O . ALA A 1 106 ? 16.351 -5.401 24.832 1.00 83.25 106 ALA A O 1
ATOM 787 N N . LYS A 1 107 ? 16.072 -5.712 22.630 1.00 83.75 107 LYS A N 1
ATOM 788 C CA . LYS A 1 107 ? 17.477 -6.080 22.362 1.00 83.75 107 LYS A CA 1
ATOM 789 C C . LYS A 1 107 ? 18.475 -4.939 22.590 1.00 83.75 107 LYS A C 1
ATOM 791 O O . LYS A 1 107 ? 19.647 -5.208 22.826 1.00 83.75 107 LYS A O 1
ATOM 796 N N . ARG A 1 108 ? 18.039 -3.678 22.496 1.00 74.75 108 ARG A N 1
ATOM 797 C CA . ARG A 1 108 ? 18.902 -2.481 22.528 1.00 74.75 108 ARG A CA 1
ATOM 798 C C . ARG A 1 108 ? 18.889 -1.729 23.858 1.00 74.75 108 ARG A C 1
ATOM 800 O O . ARG A 1 108 ? 19.170 -0.532 23.867 1.00 74.75 108 ARG A O 1
ATOM 807 N N . GLN A 1 109 ? 18.568 -2.395 24.966 1.00 55.28 109 GLN A N 1
ATOM 808 C CA . GLN A 1 109 ? 18.637 -1.814 26.311 1.00 55.28 109 GLN A CA 1
ATOM 809 C C . GLN A 1 109 ? 20.015 -1.144 26.540 1.00 55.28 109 GLN A C 1
ATOM 811 O O . GLN A 1 109 ? 20.997 -1.818 26.832 1.00 55.28 109 GLN A O 1
ATOM 816 N N . GLY A 1 110 ? 20.101 0.178 26.335 1.00 50.78 110 GLY A N 1
ATOM 817 C CA . GLY A 1 110 ? 21.323 0.966 26.532 1.00 50.78 110 GLY A CA 1
ATOM 818 C C . GLY A 1 110 ? 21.698 1.994 25.457 1.00 50.78 110 GLY A C 1
ATOM 819 O O . GLY A 1 110 ? 22.426 2.918 25.804 1.00 50.78 110 GLY A O 1
ATOM 820 N N . ASP A 1 111 ? 21.218 1.921 24.205 1.00 44.34 111 ASP A N 1
ATOM 821 C CA . ASP A 1 111 ? 21.727 2.833 23.157 1.00 44.34 111 ASP A CA 1
ATOM 822 C C . ASP A 1 111 ? 20.634 3.452 22.267 1.00 44.34 111 ASP A C 1
ATOM 824 O O . ASP A 1 111 ? 20.041 2.825 21.386 1.00 44.34 111 ASP A O 1
ATOM 828 N N . ASN A 1 112 ? 20.355 4.733 22.525 1.00 46.59 112 ASN A N 1
ATOM 829 C CA . ASN A 1 112 ? 19.174 5.460 22.048 1.00 46.59 112 ASN A CA 1
ATOM 830 C C . ASN A 1 112 ? 19.394 6.212 20.718 1.00 46.59 112 ASN A C 1
ATOM 832 O O . ASN A 1 112 ? 18.654 7.143 20.408 1.00 46.59 112 ASN A O 1
ATOM 836 N N . LYS A 1 113 ? 20.446 5.890 19.949 1.00 43.59 113 LYS A N 1
ATOM 837 C CA . LYS A 1 113 ? 20.901 6.780 18.862 1.00 43.59 113 LYS A CA 1
ATOM 838 C C . LYS A 1 113 ? 20.671 6.331 17.422 1.00 43.59 113 LYS A C 1
ATOM 840 O O . LYS A 1 113 ? 20.919 7.151 16.555 1.00 43.59 113 LYS A O 1
ATOM 845 N N . ASN A 1 114 ? 20.151 5.135 17.126 1.00 44.38 114 ASN A N 1
ATOM 846 C CA . ASN A 1 114 ? 19.902 4.719 15.726 1.00 44.38 114 ASN A CA 1
ATOM 847 C C . ASN A 1 114 ? 18.796 3.648 15.570 1.00 44.38 114 ASN A C 1
ATOM 849 O O . ASN A 1 114 ? 19.005 2.622 14.918 1.00 44.38 114 ASN A O 1
ATOM 853 N N . ALA A 1 115 ? 17.626 3.807 16.198 1.00 45.41 115 ALA A N 1
ATOM 854 C CA . ALA A 1 115 ? 16.494 2.904 15.947 1.00 45.41 115 ALA A CA 1
ATOM 855 C C . ALA A 1 115 ? 15.943 3.128 14.523 1.00 45.41 115 ALA A C 1
ATOM 857 O O . ALA A 1 115 ? 15.417 4.194 14.211 1.00 45.41 115 ALA A O 1
ATOM 858 N N . MET A 1 116 ? 16.119 2.138 13.646 1.00 48.25 116 MET A N 1
ATOM 859 C CA . MET A 1 116 ? 15.560 2.137 12.293 1.00 48.25 116 MET A CA 1
ATOM 860 C C . MET A 1 116 ? 14.039 1.959 12.398 1.00 48.25 116 MET A C 1
ATOM 862 O O . MET A 1 116 ? 13.586 1.101 13.145 1.00 48.25 116 MET A O 1
ATOM 866 N N . ASP A 1 117 ? 13.261 2.782 11.691 1.00 53.66 117 ASP A N 1
ATOM 867 C CA . ASP A 1 117 ? 11.796 2.665 11.618 1.00 53.66 117 ASP A CA 1
ATOM 868 C C . ASP A 1 117 ? 11.438 1.381 10.840 1.00 53.66 117 ASP A C 1
ATOM 870 O O . ASP A 1 117 ? 11.733 1.331 9.644 1.00 53.66 117 ASP A O 1
ATOM 874 N N . PRO A 1 118 ? 10.831 0.347 11.454 1.00 48.94 118 PRO A N 1
ATOM 875 C CA . PRO A 1 118 ? 10.562 -0.930 10.783 1.00 48.94 118 PRO A CA 1
ATOM 876 C C . PRO A 1 118 ? 9.612 -0.801 9.593 1.00 48.94 118 PRO A C 1
ATOM 878 O O . PRO A 1 118 ? 9.711 -1.574 8.643 1.00 48.94 118 PRO A O 1
ATOM 881 N N . THR A 1 119 ? 8.787 0.256 9.556 1.00 45.28 119 THR A N 1
ATOM 882 C CA . THR A 1 119 ? 7.978 0.564 8.366 1.00 45.28 119 THR A CA 1
ATOM 883 C C . THR A 1 119 ? 8.842 0.941 7.155 1.00 45.28 119 THR A C 1
ATOM 885 O O . THR A 1 119 ? 8.458 0.660 6.025 1.00 45.28 119 THR A O 1
ATOM 888 N N . LYS A 1 120 ? 10.056 1.480 7.360 1.00 51.78 120 LYS A N 1
ATOM 889 C CA . LYS A 1 120 ? 11.020 1.738 6.272 1.00 51.78 120 LYS A CA 1
ATOM 890 C C . LYS A 1 120 ? 11.696 0.470 5.751 1.00 51.78 120 LYS A C 1
ATOM 892 O O . LYS A 1 120 ? 12.127 0.472 4.603 1.00 51.78 120 LYS A O 1
ATOM 897 N N . ILE A 1 121 ? 11.838 -0.562 6.588 1.00 49.22 121 ILE A N 1
ATOM 898 C CA . ILE A 1 121 ? 12.463 -1.841 6.212 1.00 49.22 121 ILE A CA 1
ATOM 899 C C . ILE A 1 121 ? 11.482 -2.672 5.385 1.00 49.22 121 ILE A C 1
ATOM 901 O O . ILE A 1 121 ? 11.858 -3.199 4.347 1.00 49.22 121 ILE A O 1
ATOM 905 N N . ILE A 1 122 ? 10.229 -2.747 5.836 1.00 46.78 122 ILE A N 1
ATOM 906 C CA . ILE A 1 122 ? 9.252 -3.709 5.319 1.00 46.78 122 ILE A CA 1
ATOM 907 C C . ILE A 1 122 ? 8.535 -3.215 4.076 1.00 46.78 122 ILE A C 1
ATOM 909 O O . ILE A 1 122 ? 8.268 -3.997 3.177 1.00 46.78 122 ILE A O 1
ATOM 913 N N . PHE A 1 123 ? 8.230 -1.923 3.973 1.00 48.94 123 PHE A N 1
ATOM 914 C CA . PHE A 1 123 ? 7.468 -1.500 2.809 1.00 48.94 123 PHE A CA 1
ATOM 915 C C . PHE A 1 123 ? 8.334 -1.324 1.567 1.00 48.94 123 PHE A C 1
ATOM 917 O O . PHE A 1 123 ? 7.781 -1.353 0.471 1.00 48.94 123 PHE A O 1
ATOM 924 N N . GLY A 1 124 ? 9.640 -1.031 1.681 1.00 45.88 124 GLY A N 1
ATOM 925 C CA . GLY A 1 124 ? 10.466 -0.559 0.549 1.00 45.88 124 GLY A CA 1
ATOM 926 C C . GLY A 1 124 ? 9.924 0.714 -0.138 1.00 45.88 124 GLY A C 1
ATOM 927 O O . GLY A 1 124 ? 10.603 1.365 -0.930 1.00 45.88 124 GLY A O 1
ATOM 928 N N . ILE A 1 125 ? 8.696 1.108 0.201 1.00 45.62 125 ILE A N 1
ATOM 929 C CA . ILE A 1 125 ? 8.063 2.372 -0.027 1.00 45.62 125 ILE A CA 1
ATOM 930 C C . ILE A 1 125 ? 8.841 3.313 0.862 1.00 45.62 125 ILE A C 1
ATOM 932 O O . ILE A 1 125 ? 8.719 3.318 2.086 1.00 45.62 125 ILE A O 1
ATOM 936 N N . SER A 1 126 ? 9.678 4.118 0.231 1.00 47.00 126 SER A N 1
ATOM 937 C CA . SER A 1 126 ? 10.172 5.303 0.884 1.00 47.00 126 SER A CA 1
ATOM 938 C C . SER A 1 126 ? 8.960 6.003 1.511 1.00 47.00 126 SER A C 1
ATOM 940 O O . SER A 1 126 ? 8.013 6.362 0.808 1.00 47.00 126 SER A O 1
ATOM 942 N N . ASN A 1 127 ? 8.971 6.233 2.827 1.00 48.47 127 ASN A N 1
ATOM 943 C CA . ASN A 1 127 ? 7.982 7.097 3.492 1.00 48.47 127 ASN A CA 1
ATOM 944 C C . ASN A 1 127 ? 7.943 8.515 2.860 1.00 48.47 127 ASN A C 1
ATOM 946 O O . ASN A 1 127 ? 7.166 9.361 3.282 1.00 48.47 127 ASN A O 1
ATOM 950 N N . SER A 1 128 ? 8.785 8.794 1.853 1.00 51.88 128 SER A N 1
ATOM 951 C CA . SER A 1 128 ? 8.664 9.935 0.951 1.00 51.88 128 SER A CA 1
ATOM 952 C C . SER A 1 128 ? 7.470 9.863 -0.008 1.00 51.88 128 SER A C 1
ATOM 954 O O . SER A 1 128 ? 7.107 10.899 -0.559 1.00 51.88 128 SER A O 1
ATOM 956 N N . SER A 1 129 ? 6.851 8.696 -0.232 1.00 78.44 129 SER A N 1
ATOM 957 C CA . SER A 1 129 ? 5.600 8.611 -0.991 1.00 78.44 129 SER A CA 1
ATOM 958 C C . SER A 1 129 ? 4.397 8.781 -0.069 1.00 78.44 129 SER A C 1
ATOM 960 O O . SER A 1 129 ? 4.359 8.265 1.052 1.00 78.44 129 SER A O 1
ATOM 962 N N . ARG A 1 130 ? 3.378 9.485 -0.562 1.00 88.88 130 ARG A N 1
ATOM 963 C CA . ARG A 1 130 ? 2.144 9.732 0.185 1.00 88.88 130 ARG A CA 1
ATOM 964 C C . ARG A 1 130 ? 1.373 8.438 0.479 1.00 88.88 130 ARG A C 1
ATOM 966 O O . ARG A 1 130 ? 0.867 8.306 1.587 1.00 88.88 130 ARG A O 1
ATOM 973 N N . ILE A 1 131 ? 1.377 7.468 -0.446 1.00 89.50 131 ILE A N 1
ATOM 974 C CA . ILE A 1 131 ? 0.825 6.112 -0.243 1.00 89.50 131 ILE A CA 1
ATOM 975 C C . ILE A 1 131 ? 1.472 5.450 0.981 1.00 89.50 131 ILE A C 1
ATOM 977 O O . ILE A 1 131 ? 0.774 5.020 1.895 1.00 89.50 131 ILE A O 1
ATOM 981 N N . GLY A 1 132 ? 2.808 5.418 1.030 1.00 84.50 132 GLY A N 1
ATOM 982 C CA . GLY A 1 132 ? 3.545 4.823 2.148 1.00 84.50 132 GLY A CA 1
ATOM 983 C C . GLY A 1 132 ? 3.291 5.520 3.480 1.00 84.50 132 GLY A C 1
ATOM 984 O O . GLY A 1 132 ? 3.116 4.846 4.491 1.00 84.50 132 GLY A O 1
ATOM 985 N N . SER A 1 133 ? 3.218 6.858 3.482 1.00 85.50 133 SER A N 1
ATOM 986 C CA . SER A 1 133 ? 2.897 7.635 4.690 1.00 85.50 133 SER A CA 1
ATOM 987 C C . SER A 1 133 ? 1.526 7.261 5.246 1.00 85.50 133 SER A C 1
ATOM 989 O O . SER A 1 133 ? 1.419 6.963 6.430 1.00 85.50 133 SER A O 1
ATOM 991 N N . LEU A 1 134 ? 0.498 7.201 4.391 1.00 92.06 134 LEU A N 1
ATOM 992 C CA . LEU A 1 134 ? -0.864 6.847 4.799 1.00 92.06 134 LEU A CA 1
ATOM 993 C C . LEU A 1 134 ? -0.935 5.431 5.385 1.00 92.06 134 LEU A C 1
ATOM 995 O O . LEU A 1 134 ? -1.531 5.235 6.441 1.00 92.06 134 LEU A O 1
ATOM 999 N N . ILE A 1 135 ? -0.286 4.459 4.739 1.00 88.75 135 ILE A N 1
ATOM 1000 C CA . ILE A 1 135 ? -0.235 3.070 5.221 1.00 88.75 135 ILE A CA 1
ATOM 1001 C C . ILE A 1 135 ? 0.505 2.986 6.564 1.00 88.75 135 ILE A C 1
ATOM 1003 O O . ILE A 1 135 ? 0.017 2.354 7.498 1.00 88.75 135 ILE A O 1
ATOM 1007 N N . SER A 1 136 ? 1.657 3.652 6.688 1.00 84.19 136 SER A N 1
ATOM 1008 C CA . SER A 1 136 ? 2.452 3.682 7.925 1.00 84.19 136 SER A CA 1
ATOM 1009 C C . SER A 1 136 ? 1.676 4.309 9.084 1.00 84.19 136 SER A C 1
ATOM 1011 O O . SER A 1 136 ? 1.670 3.768 10.189 1.00 84.19 136 SER A O 1
ATOM 1013 N N . GLU A 1 137 ? 1.007 5.437 8.840 1.00 89.44 137 GLU A N 1
ATOM 1014 C CA . GLU A 1 137 ? 0.181 6.126 9.833 1.00 89.44 137 GLU A CA 1
ATOM 1015 C C . GLU A 1 137 ? -0.987 5.249 10.294 1.00 89.44 137 GLU A C 1
ATOM 1017 O O . GLU A 1 137 ? -1.181 5.089 11.499 1.00 89.44 137 GLU A O 1
ATOM 1022 N N . TYR A 1 138 ? -1.705 4.613 9.364 1.00 94.12 138 TYR A N 1
ATOM 1023 C CA . TYR A 1 138 ? -2.782 3.684 9.697 1.00 94.12 138 TYR A CA 1
ATOM 1024 C C . TYR A 1 138 ? -2.277 2.507 10.541 1.00 94.12 138 TYR A C 1
ATOM 1026 O O . TYR A 1 138 ? -2.789 2.272 11.634 1.00 94.12 138 TYR A O 1
ATOM 1034 N N . LEU A 1 139 ? -1.231 1.802 10.095 1.00 88.81 139 LEU A N 1
ATOM 1035 C CA . LEU A 1 139 ? -0.708 0.616 10.787 1.00 88.81 139 LEU A CA 1
ATOM 1036 C C . LEU A 1 139 ? -0.195 0.918 12.198 1.00 88.81 139 LEU A C 1
ATOM 1038 O O . LEU A 1 139 ? -0.314 0.071 13.077 1.00 88.81 139 LEU A O 1
ATOM 1042 N N . LYS A 1 140 ? 0.326 2.127 12.439 1.00 84.94 140 LYS A N 1
ATOM 1043 C CA . LYS A 1 140 ? 0.737 2.576 13.780 1.00 84.94 140 LYS A CA 1
ATOM 1044 C C . LYS A 1 140 ? -0.446 2.761 14.731 1.00 84.94 140 LYS A C 1
ATOM 1046 O O . LYS A 1 140 ? -0.278 2.572 15.930 1.00 84.94 140 LYS A O 1
ATOM 1051 N N . LEU A 1 141 ? -1.626 3.109 14.217 1.00 90.44 141 LEU A N 1
ATOM 1052 C CA . LEU A 1 141 ? -2.835 3.286 15.027 1.00 90.44 141 LEU A CA 1
ATOM 1053 C C . LEU A 1 141 ? -3.496 1.954 15.384 1.00 90.44 141 LEU A C 1
ATOM 1055 O O . LEU A 1 141 ? -4.066 1.837 16.469 1.00 90.44 141 LEU A O 1
ATOM 1059 N N . VAL A 1 142 ? -3.419 0.960 14.492 1.00 90.88 142 VAL A N 1
ATOM 1060 C CA . VAL A 1 142 ? -4.149 -0.312 14.614 1.00 90.88 142 VAL A CA 1
ATOM 1061 C C . VAL A 1 142 ? -3.983 -0.986 15.986 1.00 90.88 142 VAL A C 1
ATOM 1063 O O . VAL A 1 142 ? -5.014 -1.292 16.587 1.00 90.88 142 VAL A O 1
ATOM 1066 N N . PRO A 1 143 ? -2.773 -1.181 16.554 1.00 86.50 143 PRO A N 1
ATOM 1067 C CA . PRO A 1 143 ? -2.632 -1.875 17.837 1.00 86.50 143 PRO A CA 1
ATOM 1068 C C . PRO A 1 143 ? -3.402 -1.215 18.989 1.00 86.50 143 PRO A C 1
ATOM 1070 O O . PRO A 1 143 ? -3.922 -1.906 19.863 1.00 86.50 143 PRO A O 1
ATOM 1073 N N . GLU A 1 144 ? -3.529 0.114 18.970 1.00 86.12 144 GLU A N 1
ATOM 1074 C CA . GLU A 1 144 ? -4.208 0.875 20.022 1.00 86.12 144 GLU A CA 1
ATOM 1075 C C . GLU A 1 144 ? -5.737 0.870 19.891 1.00 86.12 144 GLU A C 1
ATOM 1077 O O . GLU A 1 144 ? -6.444 1.229 20.841 1.00 86.12 144 GLU A O 1
ATOM 1082 N N . ILE A 1 145 ? -6.261 0.554 18.706 1.00 91.12 145 ILE A N 1
ATOM 1083 C CA . ILE A 1 145 ? -7.691 0.670 18.388 1.00 91.12 145 ILE A CA 1
ATOM 1084 C C . ILE A 1 145 ? -8.337 -0.667 18.020 1.00 91.12 145 ILE A C 1
ATOM 1086 O O . ILE A 1 145 ? -9.557 -0.749 18.041 1.00 91.12 145 ILE A O 1
ATOM 1090 N N . ALA A 1 146 ? -7.561 -1.719 17.740 1.00 87.81 146 ALA A N 1
ATOM 1091 C CA . ALA A 1 146 ? -8.066 -3.000 17.235 1.00 87.81 146 ALA A CA 1
ATOM 1092 C C . ALA A 1 146 ? -9.102 -3.676 18.156 1.00 87.81 146 ALA A C 1
ATOM 1094 O O . ALA A 1 146 ? -9.965 -4.410 17.683 1.00 87.81 146 ALA A O 1
ATOM 1095 N N . ASN A 1 147 ? -9.052 -3.411 19.466 1.00 87.06 147 ASN A N 1
ATOM 1096 C CA . ASN A 1 147 ? -10.025 -3.929 20.438 1.00 87.06 147 ASN A CA 1
ATOM 1097 C C . ASN A 1 147 ? -11.262 -3.035 20.643 1.00 87.06 147 ASN A C 1
ATOM 1099 O O . ASN A 1 147 ? -12.179 -3.416 21.368 1.00 87.06 147 ASN A O 1
ATOM 1103 N N . ASP A 1 148 ? -11.313 -1.869 20.004 1.00 90.44 148 ASP A N 1
ATOM 1104 C CA . ASP A 1 148 ? -12.481 -0.991 19.954 1.00 90.44 148 ASP A CA 1
ATOM 1105 C C . ASP A 1 148 ? -13.068 -1.044 18.542 1.00 90.44 148 ASP A C 1
ATOM 1107 O O . ASP A 1 148 ? -12.621 -0.336 17.644 1.00 90.44 148 ASP A O 1
ATOM 1111 N N . MET A 1 149 ? -14.075 -1.898 18.335 1.00 88.75 149 MET A N 1
ATOM 1112 C CA . MET A 1 149 ? -14.644 -2.125 17.000 1.00 88.75 149 MET A CA 1
ATOM 1113 C C . MET A 1 149 ? -15.185 -0.846 16.351 1.00 88.75 149 MET A C 1
ATOM 1115 O O . MET A 1 149 ? -15.074 -0.697 15.138 1.00 88.75 149 MET A O 1
ATOM 1119 N N . ASN A 1 150 ? -15.739 0.085 17.138 1.00 91.75 150 ASN A N 1
ATOM 1120 C CA . ASN A 1 150 ? -16.256 1.343 16.599 1.00 91.75 150 ASN A CA 1
ATOM 1121 C C . ASN A 1 150 ? -15.108 2.233 16.123 1.00 91.75 150 ASN A C 1
ATOM 1123 O O . ASN A 1 150 ? -15.156 2.755 15.013 1.00 91.75 150 ASN A O 1
ATOM 1127 N N . LYS A 1 151 ? -14.063 2.375 16.945 1.00 93.94 151 LYS A N 1
ATOM 1128 C CA . LYS A 1 151 ? -12.895 3.185 16.590 1.00 93.94 151 LYS A CA 1
ATOM 1129 C C . LYS A 1 151 ? -12.092 2.560 15.451 1.00 93.94 151 LYS A C 1
ATOM 1131 O O . LYS A 1 151 ? -11.607 3.279 14.586 1.00 93.94 151 LYS A O 1
ATOM 1136 N N . MET A 1 152 ? -11.973 1.234 15.428 1.00 93.50 152 MET A N 1
ATOM 1137 C CA . MET A 1 152 ? -11.345 0.503 14.331 1.00 93.50 152 MET A CA 1
ATOM 1138 C C . MET A 1 152 ? -12.107 0.731 13.024 1.00 93.50 152 MET A C 1
ATOM 1140 O O . MET A 1 152 ? -11.480 1.044 12.017 1.00 93.50 152 MET A O 1
ATOM 1144 N N . ALA A 1 153 ? -13.442 0.647 13.043 1.00 93.69 153 ALA A N 1
ATOM 1145 C CA . ALA A 1 153 ? -14.282 0.943 11.884 1.00 93.69 153 ALA A CA 1
ATOM 1146 C C . ALA A 1 153 ? -14.082 2.379 11.382 1.00 93.69 153 ALA A C 1
ATOM 1148 O O . ALA A 1 153 ? -13.753 2.566 10.216 1.00 93.69 153 ALA A O 1
ATOM 1149 N N . GLU A 1 154 ? -14.203 3.369 12.268 1.00 95.31 154 GLU A N 1
ATOM 1150 C CA . GLU A 1 154 ? -14.070 4.793 11.932 1.00 95.31 154 GLU A CA 1
ATOM 1151 C C . GLU A 1 154 ? -12.692 5.131 11.341 1.00 95.31 154 GLU A C 1
ATOM 1153 O O . GLU A 1 154 ? -12.586 5.782 10.302 1.00 95.31 154 GLU A O 1
ATOM 1158 N N . VAL A 1 155 ? -11.614 4.667 11.981 1.00 96.56 155 VAL A N 1
ATOM 1159 C CA . VAL A 1 155 ? -10.248 4.932 11.507 1.00 96.56 155 VAL A CA 1
ATOM 1160 C C . VAL A 1 155 ? -9.966 4.184 10.206 1.00 96.56 155 VAL A C 1
ATOM 1162 O O . VAL A 1 155 ? -9.324 4.746 9.319 1.00 96.56 155 VAL A O 1
ATOM 1165 N N . THR A 1 156 ? -10.437 2.942 10.062 1.00 96.25 156 THR A N 1
ATOM 1166 C CA . THR A 1 156 ? -10.247 2.182 8.817 1.00 96.25 156 THR A CA 1
ATOM 1167 C C . THR A 1 156 ? -10.954 2.864 7.654 1.00 96.25 156 THR A C 1
ATOM 1169 O O . THR A 1 156 ? -10.321 3.047 6.618 1.00 96.25 156 THR A O 1
ATOM 1172 N N . GLU A 1 157 ? -12.192 3.324 7.842 1.00 96.31 157 GLU A N 1
ATOM 1173 C CA . GLU A 1 157 ? -12.953 4.050 6.817 1.00 96.31 157 GLU A CA 1
ATOM 1174 C C . GLU A 1 157 ? -12.260 5.353 6.402 1.00 96.31 157 GLU A C 1
ATOM 1176 O O . GLU A 1 157 ? -12.129 5.654 5.213 1.00 96.31 157 GLU A O 1
ATOM 1181 N N . LEU A 1 158 ? -11.737 6.111 7.369 1.00 97.06 158 LEU A N 1
ATOM 1182 C CA . LEU A 1 158 ? -11.013 7.348 7.086 1.00 97.06 158 LEU A CA 1
ATOM 1183 C C . LEU A 1 158 ? -9.772 7.107 6.211 1.00 97.06 158 LEU A C 1
ATOM 1185 O O . LEU A 1 158 ? -9.548 7.811 5.222 1.00 97.06 158 LEU A O 1
ATOM 1189 N N . TYR A 1 159 ? -8.950 6.117 6.569 1.00 97.50 159 TYR A N 1
ATOM 1190 C CA . TYR A 1 159 ? -7.733 5.812 5.815 1.00 97.50 159 TYR A CA 1
ATOM 1191 C C . TYR A 1 159 ? -8.016 5.081 4.499 1.00 97.50 159 TYR A C 1
ATOM 1193 O O . TYR A 1 159 ? -7.254 5.269 3.552 1.00 97.50 159 TYR A O 1
ATOM 1201 N N . ASP A 1 160 ? -9.108 4.319 4.400 1.00 96.38 160 ASP A N 1
ATOM 1202 C CA . ASP A 1 160 ? -9.611 3.765 3.138 1.00 96.38 160 ASP A CA 1
ATOM 1203 C C . ASP A 1 160 ? -9.889 4.902 2.140 1.00 96.38 160 ASP A C 1
ATOM 1205 O O . ASP A 1 160 ? -9.344 4.905 1.034 1.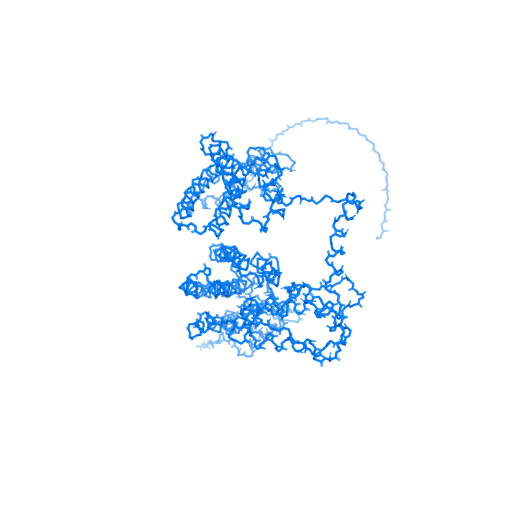00 96.38 160 ASP A O 1
ATOM 1209 N N . GLN A 1 161 ? -10.610 5.948 2.558 1.00 95.62 161 GLN A N 1
ATOM 1210 C CA . GLN A 1 161 ? -10.888 7.104 1.701 1.00 95.62 161 GLN A CA 1
ATOM 1211 C C . GLN A 1 161 ? -9.616 7.859 1.292 1.00 95.62 161 GLN A C 1
ATOM 1213 O O . GLN A 1 161 ? -9.445 8.208 0.119 1.00 95.62 161 GLN A O 1
ATOM 1218 N N . TYR A 1 162 ? -8.701 8.103 2.235 1.00 97.56 162 TYR A N 1
ATOM 1219 C CA . TYR A 1 162 ? -7.433 8.771 1.933 1.00 97.56 162 TYR A CA 1
ATOM 1220 C C . TYR A 1 162 ? -6.577 7.970 0.954 1.00 97.56 162 TYR A C 1
ATOM 1222 O O . TYR A 1 162 ? -6.045 8.536 -0.005 1.00 97.56 162 TYR A O 1
ATOM 1230 N N . LEU A 1 163 ? -6.463 6.661 1.169 1.00 96.31 163 LEU A N 1
ATOM 1231 C CA . LEU A 1 163 ? -5.653 5.792 0.330 1.00 96.31 163 LEU A CA 1
ATOM 1232 C C . LEU A 1 163 ? -6.274 5.614 -1.057 1.00 96.31 163 LEU A C 1
ATOM 1234 O O . LEU A 1 163 ? -5.551 5.661 -2.051 1.00 96.31 163 LEU A O 1
ATOM 1238 N N . LYS A 1 164 ? -7.604 5.504 -1.151 1.00 97.12 164 LYS A N 1
ATOM 1239 C CA . LYS A 1 164 ? -8.333 5.493 -2.425 1.00 97.12 164 LYS A CA 1
ATOM 1240 C C . LYS A 1 164 ? -7.997 6.715 -3.276 1.00 97.12 164 LYS A C 1
ATOM 1242 O O . LYS A 1 164 ? -7.633 6.559 -4.441 1.00 97.12 164 LYS A O 1
ATOM 1247 N N . ASN A 1 165 ? -8.114 7.913 -2.706 1.00 96.62 165 ASN A N 1
ATOM 1248 C CA . ASN A 1 165 ? -7.865 9.160 -3.430 1.00 96.62 165 ASN A CA 1
ATOM 1249 C C . ASN A 1 165 ? -6.406 9.255 -3.891 1.00 96.62 165 ASN A C 1
ATOM 1251 O O . ASN A 1 165 ? -6.141 9.589 -5.045 1.00 96.62 165 ASN A O 1
ATOM 1255 N N . GLU A 1 166 ? -5.463 8.892 -3.019 1.00 97.00 166 GLU A N 1
ATOM 1256 C CA . GLU A 1 166 ? -4.044 8.896 -3.367 1.00 97.00 166 GLU A CA 1
ATOM 1257 C C . GLU A 1 166 ? -3.708 7.863 -4.456 1.00 97.00 166 GLU A C 1
ATOM 1259 O O . GLU A 1 166 ? -2.909 8.153 -5.342 1.00 97.00 166 GLU A O 1
ATOM 1264 N N . LEU A 1 167 ? -4.324 6.675 -4.443 1.00 96.56 167 LEU A N 1
ATOM 1265 C CA . LEU A 1 167 ? -4.116 5.651 -5.475 1.00 96.56 167 LEU A CA 1
ATOM 1266 C C . LEU A 1 167 ? -4.661 6.072 -6.844 1.00 96.56 167 LEU A C 1
ATOM 1268 O O . LEU A 1 167 ? -4.052 5.729 -7.861 1.00 96.56 167 LEU A O 1
ATOM 1272 N N . ILE A 1 168 ? -5.771 6.816 -6.879 1.00 95.69 168 ILE A N 1
ATOM 1273 C CA . ILE A 1 168 ? -6.324 7.392 -8.114 1.00 95.69 168 ILE A CA 1
ATOM 1274 C C . ILE A 1 168 ? -5.374 8.461 -8.662 1.00 95.69 168 ILE A C 1
ATOM 1276 O O . ILE A 1 168 ? -4.927 8.338 -9.802 1.00 95.69 168 ILE A O 1
ATOM 1280 N N . ASP A 1 169 ? -4.977 9.448 -7.852 1.00 94.56 169 ASP A N 1
ATOM 1281 C CA . ASP A 1 169 ? -4.034 10.483 -8.304 1.00 94.56 169 ASP A CA 1
ATOM 1282 C C . ASP A 1 169 ? -2.684 9.867 -8.706 1.00 94.56 169 ASP A C 1
ATOM 1284 O O . ASP A 1 169 ? -2.083 10.237 -9.715 1.00 94.56 169 ASP A O 1
ATOM 1288 N N . HIS A 1 170 ? -2.199 8.857 -7.977 1.00 94.62 170 HIS A N 1
ATOM 1289 C CA . HIS A 1 170 ? -0.971 8.156 -8.342 1.00 94.62 170 HIS A CA 1
ATOM 1290 C C . HIS A 1 170 ? -1.084 7.421 -9.683 1.00 94.62 170 HIS A C 1
ATOM 1292 O O . HIS A 1 170 ? -0.165 7.524 -10.500 1.00 94.62 170 HIS A O 1
ATOM 1298 N N . PHE A 1 171 ? -2.206 6.745 -9.942 1.00 94.75 171 PHE A N 1
ATOM 1299 C CA . PHE A 1 171 ? -2.492 6.147 -11.246 1.00 94.75 171 PHE A CA 1
ATOM 1300 C C . PHE A 1 171 ? -2.451 7.206 -12.356 1.00 94.75 171 PHE A C 1
ATOM 1302 O O . PHE A 1 171 ? -1.697 7.061 -13.316 1.00 94.75 171 PHE A O 1
ATOM 1309 N N . GLU A 1 172 ? -3.173 8.317 -12.191 1.00 94.19 172 GLU A N 1
ATOM 1310 C CA . GLU A 1 172 ? -3.230 9.400 -13.180 1.00 94.19 172 GLU A CA 1
ATOM 1311 C C . GLU A 1 172 ? -1.866 10.058 -13.426 1.00 94.19 172 GLU A C 1
ATOM 1313 O O . GLU A 1 172 ? -1.519 10.398 -14.562 1.00 94.19 172 GLU A O 1
ATOM 1318 N N . ARG A 1 173 ? -1.041 10.219 -12.383 1.00 92.44 173 ARG A N 1
ATOM 1319 C CA . ARG A 1 173 ? 0.335 10.722 -12.525 1.00 92.44 173 ARG A CA 1
ATOM 1320 C C . ARG A 1 173 ? 1.186 9.789 -13.390 1.00 92.44 173 ARG A C 1
ATOM 1322 O O . ARG A 1 173 ? 1.960 10.281 -14.218 1.00 92.44 173 ARG A O 1
ATOM 1329 N N . MET A 1 174 ? 1.040 8.472 -13.236 1.00 93.62 174 MET A N 1
ATOM 1330 C CA . MET A 1 174 ? 1.756 7.495 -14.062 1.00 93.62 174 MET A CA 1
ATOM 1331 C C . MET A 1 174 ? 1.255 7.483 -15.509 1.00 93.62 174 MET A C 1
ATOM 1333 O O . MET A 1 174 ? 2.077 7.462 -16.428 1.00 93.62 174 MET A O 1
ATOM 1337 N N . THR A 1 175 ? -0.063 7.519 -15.727 1.00 90.62 175 THR A N 1
ATOM 1338 C CA . THR A 1 175 ? -0.657 7.363 -17.065 1.00 90.62 175 THR A CA 1
ATOM 1339 C C . THR A 1 175 ? -0.680 8.659 -17.873 1.00 90.62 175 THR A C 1
ATOM 1341 O O . THR A 1 175 ? -0.261 8.664 -19.028 1.00 90.62 175 THR A O 1
ATOM 1344 N N . ASN A 1 176 ? -1.118 9.771 -17.278 1.00 84.94 176 ASN A N 1
ATOM 1345 C CA . ASN A 1 176 ? -1.404 11.017 -18.000 1.00 84.94 176 ASN A CA 1
ATOM 1346 C C . ASN A 1 176 ? -0.206 11.973 -17.971 1.00 84.94 176 ASN A C 1
ATOM 1348 O O . ASN A 1 176 ? 0.104 12.630 -18.961 1.00 84.94 176 ASN A O 1
ATOM 1352 N N . LYS A 1 177 ? 0.515 12.023 -16.844 1.00 77.62 177 LYS A N 1
ATOM 1353 C CA . LYS A 1 177 ? 1.640 12.957 -16.631 1.00 77.62 177 LYS A CA 1
ATOM 1354 C C . LYS A 1 177 ? 3.008 12.343 -16.953 1.00 77.62 177 LYS A C 1
ATOM 1356 O O . LYS A 1 177 ? 4.035 12.918 -16.604 1.00 77.62 177 LYS A O 1
ATOM 1361 N N . ARG A 1 178 ? 3.029 11.175 -17.614 1.00 78.38 178 ARG A N 1
ATOM 1362 C CA . ARG A 1 178 ? 4.234 10.436 -18.049 1.00 78.38 178 ARG A CA 1
ATOM 1363 C C . ARG A 1 178 ? 5.251 10.167 -16.927 1.00 78.38 178 ARG A C 1
ATOM 1365 O O . ARG A 1 178 ? 6.435 10.004 -17.209 1.00 78.38 178 ARG A O 1
ATOM 1372 N N . ARG A 1 179 ? 4.808 10.069 -15.667 1.00 85.81 179 ARG A N 1
ATOM 1373 C CA . ARG A 1 179 ? 5.663 9.742 -14.504 1.00 85.81 179 ARG A CA 1
ATOM 1374 C C . ARG A 1 179 ? 5.735 8.238 -14.227 1.00 85.81 179 ARG A C 1
ATOM 1376 O O . ARG A 1 179 ? 5.815 7.815 -13.079 1.00 85.81 179 ARG A O 1
ATOM 1383 N N . MET A 1 180 ? 5.652 7.434 -15.283 1.00 92.19 180 MET A N 1
ATOM 1384 C CA . MET A 1 180 ? 5.811 5.986 -15.201 1.00 92.19 180 MET A CA 1
ATOM 1385 C C . MET A 1 180 ? 7.254 5.636 -14.815 1.00 92.19 180 MET A C 1
ATOM 1387 O O . MET A 1 180 ? 8.187 6.280 -15.289 1.00 92.19 180 MET A O 1
ATOM 1391 N N . GLY A 1 181 ? 7.423 4.610 -13.984 1.00 91.38 181 GLY A N 1
ATOM 1392 C CA . GLY A 1 181 ? 8.717 4.056 -13.586 1.00 91.38 181 GLY A CA 1
ATOM 1393 C C . GLY A 1 181 ? 8.536 2.943 -12.555 1.00 91.38 181 GLY A C 1
ATOM 1394 O O . GLY A 1 181 ? 7.463 2.830 -11.956 1.00 91.38 181 GLY A O 1
ATOM 1395 N N . SER A 1 182 ? 9.568 2.128 -12.327 1.00 90.44 182 SER A N 1
ATOM 1396 C CA . SER A 1 182 ? 9.455 0.933 -11.476 1.00 90.44 182 SER A CA 1
ATOM 1397 C C . SER A 1 182 ? 8.997 1.242 -10.049 1.00 90.44 182 SER A C 1
ATOM 1399 O O . SER A 1 182 ? 8.162 0.538 -9.492 1.00 90.44 182 SER A O 1
ATOM 1401 N N . VAL A 1 183 ? 9.507 2.328 -9.459 1.00 87.88 183 VAL A N 1
ATOM 1402 C CA . VAL A 1 183 ? 9.173 2.734 -8.085 1.00 87.88 183 VAL A CA 1
ATOM 1403 C C . VAL A 1 183 ? 7.698 3.113 -7.972 1.00 87.88 183 VAL A C 1
ATOM 1405 O O . VAL A 1 183 ? 7.031 2.689 -7.035 1.00 87.88 183 VAL A O 1
ATOM 1408 N N . ALA A 1 184 ? 7.179 3.872 -8.939 1.00 90.75 184 ALA A N 1
ATOM 1409 C CA . ALA A 1 184 ? 5.771 4.258 -8.971 1.00 90.75 184 ALA A CA 1
ATOM 1410 C C . ALA A 1 184 ? 4.867 3.027 -9.168 1.00 90.75 184 ALA A C 1
ATOM 1412 O O . ALA A 1 184 ? 3.880 2.853 -8.457 1.00 90.75 184 ALA A O 1
ATOM 1413 N N . MET A 1 185 ? 5.265 2.112 -10.057 1.00 92.12 185 MET A N 1
ATOM 1414 C CA . MET A 1 185 ? 4.548 0.858 -10.288 1.00 92.12 185 MET A CA 1
ATOM 1415 C C . MET A 1 185 ? 4.460 0.006 -9.012 1.00 92.12 185 MET A C 1
ATOM 1417 O O . MET A 1 185 ? 3.368 -0.426 -8.643 1.00 92.12 185 MET A O 1
ATOM 1421 N N . LYS A 1 186 ? 5.581 -0.170 -8.296 1.00 89.69 186 LYS A N 1
ATOM 1422 C CA . LYS A 1 186 ? 5.618 -0.913 -7.026 1.00 89.69 186 LYS A CA 1
ATOM 1423 C C . LYS A 1 186 ? 4.780 -0.233 -5.940 1.00 89.69 186 LYS A C 1
ATOM 1425 O O . LYS A 1 186 ? 4.004 -0.895 -5.260 1.00 89.69 186 LYS A O 1
ATOM 1430 N N . GLN A 1 187 ? 4.881 1.092 -5.804 1.00 90.00 187 GLN A N 1
ATOM 1431 C CA . GLN A 1 187 ? 4.081 1.865 -4.843 1.00 90.00 187 GLN A CA 1
ATOM 1432 C C . GLN A 1 187 ? 2.581 1.702 -5.084 1.00 90.00 187 GLN A C 1
ATOM 1434 O O . GLN A 1 187 ? 1.826 1.480 -4.135 1.00 90.00 187 GLN A O 1
ATOM 1439 N N . TRP A 1 188 ? 2.153 1.788 -6.343 1.00 93.75 188 TRP A N 1
ATOM 1440 C CA . TRP A 1 188 ? 0.755 1.604 -6.703 1.00 93.75 188 TRP A CA 1
ATOM 1441 C C . TRP A 1 188 ? 0.283 0.177 -6.424 1.00 93.75 188 TRP A C 1
ATOM 1443 O O . TRP A 1 188 ? -0.762 0.008 -5.803 1.00 93.75 188 TRP A O 1
ATOM 1453 N N . LEU A 1 189 ? 1.057 -0.839 -6.828 1.00 91.94 189 LEU A N 1
ATOM 1454 C CA . LEU A 1 189 ? 0.712 -2.246 -6.612 1.00 91.94 189 LEU A CA 1
ATOM 1455 C C . LEU A 1 189 ? 0.568 -2.565 -5.118 1.00 91.94 189 LEU A C 1
ATOM 1457 O O . LEU A 1 189 ? -0.48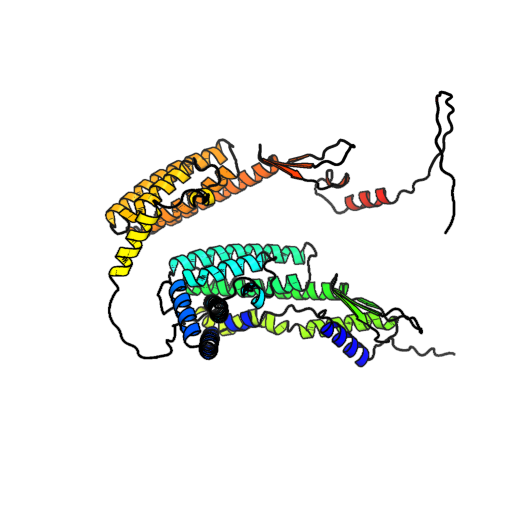7 -3.033 -4.694 1.00 91.94 189 LEU A O 1
ATOM 1461 N N . CYS A 1 190 ? 1.587 -2.255 -4.313 1.00 90.06 190 CYS A N 1
ATOM 1462 C CA . CYS A 1 190 ? 1.559 -2.490 -2.870 1.00 90.06 190 CYS A CA 1
ATOM 1463 C C . CYS A 1 190 ? 0.411 -1.727 -2.192 1.00 90.06 190 CYS A C 1
ATOM 1465 O O . CYS A 1 190 ? -0.287 -2.282 -1.342 1.00 90.06 190 CYS A O 1
ATOM 1467 N N . GLY A 1 191 ? 0.178 -0.470 -2.587 1.00 93.25 191 GLY A N 1
ATOM 1468 C CA . GLY A 1 191 ? -0.910 0.339 -2.046 1.00 93.25 191 GLY A CA 1
ATOM 1469 C C . GLY A 1 191 ? -2.297 -0.193 -2.412 1.00 93.25 191 GLY A C 1
ATOM 1470 O O . GLY A 1 191 ? -3.170 -0.255 -1.549 1.00 93.25 191 GLY A O 1
ATOM 1471 N N . ALA A 1 192 ? -2.499 -0.631 -3.656 1.00 94.31 192 ALA A N 1
ATOM 1472 C CA . ALA A 1 192 ? -3.752 -1.227 -4.116 1.00 94.31 192 ALA A CA 1
ATOM 1473 C C . ALA A 1 192 ? -4.055 -2.549 -3.396 1.00 94.31 192 ALA A C 1
ATOM 1475 O O . ALA A 1 192 ? -5.191 -2.769 -2.967 1.00 94.31 192 ALA A O 1
ATOM 1476 N N . SER A 1 193 ? -3.041 -3.398 -3.202 1.00 91.31 193 SER A N 1
ATOM 1477 C CA . SER A 1 193 ? -3.163 -4.635 -2.424 1.00 91.31 193 SER A CA 1
ATOM 1478 C C . SER A 1 193 ? -3.535 -4.358 -0.968 1.00 91.31 193 SER A C 1
ATOM 1480 O O . SER A 1 193 ? -4.467 -4.965 -0.438 1.00 91.31 193 SER A O 1
ATOM 1482 N N . PHE A 1 194 ? -2.867 -3.389 -0.336 1.00 93.69 194 PHE A N 1
ATOM 1483 C CA . PHE A 1 194 ? -3.178 -2.973 1.029 1.00 93.69 194 PHE A CA 1
ATOM 1484 C C . PHE A 1 194 ? -4.609 -2.440 1.155 1.00 93.69 194 PHE A C 1
ATOM 1486 O O . PHE A 1 194 ? -5.361 -2.882 2.021 1.00 93.69 194 PHE A O 1
ATOM 1493 N N . HIS A 1 195 ? -5.011 -1.536 0.259 1.00 96.00 195 HIS A N 1
ATOM 1494 C CA . HIS A 1 195 ? -6.342 -0.935 0.262 1.00 96.00 195 HIS A CA 1
ATOM 1495 C C . HIS A 1 195 ? -7.454 -1.969 0.054 1.00 96.00 195 HIS A C 1
ATOM 1497 O O . HIS A 1 195 ? -8.471 -1.923 0.742 1.00 96.00 195 HIS A O 1
ATOM 1503 N N . LEU A 1 196 ? -7.253 -2.961 -0.822 1.00 93.38 196 LEU A N 1
ATOM 1504 C CA . LEU A 1 196 ? -8.199 -4.071 -0.957 1.00 93.38 196 LEU A CA 1
ATOM 1505 C C . LEU A 1 196 ? -8.392 -4.808 0.378 1.00 93.38 196 LEU A C 1
ATOM 1507 O O . LEU A 1 196 ? -9.521 -5.122 0.755 1.00 93.38 196 LEU A O 1
ATOM 1511 N N . HIS A 1 197 ? -7.314 -5.051 1.122 1.00 93.38 197 HIS A N 1
ATOM 1512 C CA . HIS A 1 197 ? -7.392 -5.727 2.417 1.00 93.38 197 HIS A CA 1
ATOM 1513 C C . HIS A 1 197 ? -7.912 -4.846 3.553 1.00 93.38 197 HIS A C 1
ATOM 1515 O O . HIS A 1 197 ? -8.542 -5.376 4.471 1.00 93.38 197 HIS A O 1
ATOM 1521 N N . MET A 1 198 ? -7.731 -3.525 3.477 1.00 95.12 198 MET A N 1
ATOM 1522 C CA . MET A 1 198 ? -8.467 -2.586 4.326 1.00 95.12 198 MET A CA 1
ATOM 1523 C C . MET A 1 198 ? -9.968 -2.719 4.082 1.00 95.12 198 MET A C 1
ATOM 1525 O O . MET A 1 198 ? -10.713 -2.944 5.030 1.00 95.12 198 MET A O 1
ATOM 1529 N N . ARG A 1 199 ? -10.402 -2.709 2.816 1.00 94.50 199 ARG A N 1
ATOM 1530 C CA . ARG A 1 199 ? -11.818 -2.862 2.461 1.00 94.50 199 ARG A CA 1
ATOM 1531 C C . ARG A 1 199 ? -12.397 -4.199 2.917 1.00 94.50 199 ARG A C 1
ATOM 1533 O O . ARG A 1 199 ? -13.518 -4.263 3.415 1.00 94.50 199 ARG A O 1
ATOM 1540 N N . ILE A 1 200 ? -11.631 -5.285 2.787 1.00 91.00 200 ILE A N 1
ATOM 1541 C CA . ILE A 1 200 ? -12.008 -6.589 3.353 1.00 91.00 200 ILE A CA 1
ATOM 1542 C C . ILE A 1 200 ? -12.168 -6.474 4.871 1.00 91.00 200 ILE A C 1
ATOM 1544 O O . ILE A 1 200 ? -13.146 -6.982 5.414 1.00 91.00 200 ILE A O 1
ATOM 1548 N N . HIS A 1 201 ? -11.251 -5.800 5.565 1.00 94.62 201 HIS A N 1
ATOM 1549 C CA . HIS A 1 201 ? -11.345 -5.606 7.009 1.00 94.62 201 HIS A CA 1
ATOM 1550 C C . HIS A 1 201 ? -12.587 -4.797 7.417 1.00 94.62 201 HIS A C 1
ATOM 1552 O O . HIS A 1 201 ? -13.290 -5.216 8.332 1.00 94.62 201 HIS A O 1
ATOM 1558 N N 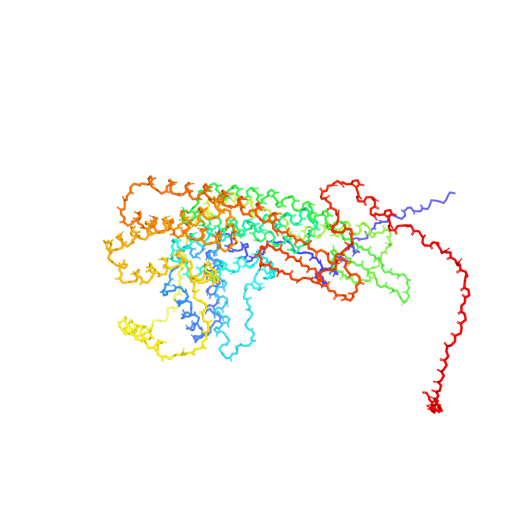. GLU A 1 202 ? -12.947 -3.737 6.692 1.00 94.50 202 GLU A N 1
ATOM 1559 C CA . GLU A 1 202 ? -14.200 -2.996 6.912 1.00 94.50 202 GLU A CA 1
ATOM 1560 C C . GLU A 1 202 ? -15.444 -3.886 6.774 1.00 94.50 202 GLU A C 1
ATOM 1562 O O . GLU A 1 202 ? -16.381 -3.780 7.564 1.00 94.50 202 GLU A O 1
ATOM 1567 N N . ILE A 1 203 ? -15.453 -4.824 5.817 1.00 91.69 203 ILE A N 1
ATOM 1568 C CA . ILE A 1 203 ? -16.533 -5.819 5.700 1.00 91.69 203 ILE A CA 1
ATOM 1569 C C . ILE A 1 203 ? -16.564 -6.725 6.936 1.00 91.69 203 ILE A C 1
ATOM 1571 O O . ILE A 1 203 ? -17.643 -7.073 7.423 1.00 91.69 203 ILE A O 1
ATOM 1575 N N . ARG A 1 204 ? -15.397 -7.127 7.460 1.00 91.44 204 ARG A N 1
ATOM 1576 C CA . ARG A 1 204 ? -15.311 -7.955 8.677 1.00 91.44 204 ARG A CA 1
ATOM 1577 C C . ARG A 1 204 ? -15.863 -7.220 9.901 1.00 91.44 204 ARG A C 1
ATOM 1579 O O . ARG A 1 204 ? -16.502 -7.866 10.731 1.00 91.44 204 ARG A O 1
ATOM 1586 N N . LEU A 1 205 ? -15.654 -5.905 9.966 1.00 92.19 205 LEU A N 1
ATOM 1587 C CA . LEU A 1 205 ? -16.194 -5.004 10.989 1.00 92.19 205 LEU A CA 1
ATOM 1588 C C . LEU A 1 205 ? -17.689 -4.693 10.804 1.00 92.19 205 LEU A C 1
ATOM 1590 O O . LEU A 1 205 ? -18.327 -4.208 11.733 1.00 92.19 205 LEU A O 1
ATOM 1594 N N . GLY A 1 206 ? -18.260 -4.994 9.634 1.00 91.25 206 GLY A N 1
ATOM 1595 C CA . GLY A 1 206 ? -19.648 -4.670 9.303 1.00 91.25 206 GLY A CA 1
ATOM 1596 C C . GLY A 1 206 ? -19.865 -3.215 8.876 1.00 91.25 206 GLY A C 1
ATOM 1597 O O . GLY A 1 206 ? -21.006 -2.765 8.854 1.00 91.25 206 GLY A O 1
ATOM 1598 N N . SER A 1 207 ? -18.797 -2.493 8.529 1.00 90.62 207 SER A N 1
ATOM 1599 C CA . SER A 1 207 ? -18.833 -1.066 8.175 1.00 90.62 207 SER A CA 1
ATOM 1600 C C . SER A 1 207 ? -19.259 -0.808 6.730 1.00 90.62 207 SER A C 1
ATOM 1602 O O . SER A 1 207 ? -19.788 0.253 6.418 1.00 90.62 207 SER A O 1
ATOM 1604 N N . VAL A 1 208 ? -19.045 -1.774 5.832 1.00 91.06 208 VAL A N 1
ATOM 1605 C CA . VAL A 1 208 ? -19.327 -1.636 4.393 1.00 91.06 208 VAL A CA 1
ATOM 1606 C C . VAL A 1 208 ? -19.920 -2.932 3.819 1.00 91.06 208 VAL A C 1
ATOM 1608 O O . VAL A 1 208 ? -19.668 -4.023 4.345 1.00 91.06 208 VAL A O 1
ATOM 1611 N N . PRO A 1 209 ? -20.705 -2.867 2.725 1.00 88.75 209 PRO A N 1
ATOM 1612 C CA . PRO A 1 209 ? -21.323 -4.052 2.137 1.00 88.75 209 PRO A CA 1
ATOM 1613 C C . PRO A 1 209 ? -20.289 -4.975 1.479 1.00 88.75 209 PRO A C 1
ATOM 1615 O O . PRO A 1 209 ? -19.305 -4.514 0.899 1.00 88.75 209 PRO A O 1
ATOM 1618 N N . ARG A 1 210 ? -20.564 -6.288 1.469 1.00 82.00 210 ARG A N 1
ATOM 1619 C CA . ARG A 1 210 ? -19.659 -7.320 0.917 1.00 82.00 210 ARG A CA 1
ATOM 1620 C C . ARG A 1 210 ? -19.223 -7.062 -0.532 1.00 82.00 210 ARG A C 1
ATOM 1622 O O . ARG A 1 210 ? -18.067 -7.295 -0.864 1.00 82.00 210 ARG A O 1
ATOM 1629 N N . GLY A 1 211 ? -20.123 -6.549 -1.375 1.00 83.25 211 GLY A N 1
ATOM 1630 C CA . GLY A 1 211 ? -19.834 -6.273 -2.788 1.00 83.25 211 GLY A CA 1
ATOM 1631 C C . GLY A 1 211 ? -18.823 -5.142 -3.025 1.00 83.25 211 GLY A C 1
ATOM 1632 O O . GLY A 1 211 ? -18.261 -5.050 -4.113 1.00 83.25 211 GLY A O 1
ATOM 1633 N N . SER A 1 212 ? -18.546 -4.302 -2.019 1.00 89.50 212 SER A N 1
ATOM 1634 C CA . SER A 1 212 ? -17.608 -3.177 -2.158 1.00 89.50 212 SER A CA 1
ATOM 1635 C C . SER A 1 212 ? -16.175 -3.635 -2.448 1.00 89.50 212 SER A C 1
ATOM 1637 O O . SER A 1 212 ? -15.534 -3.113 -3.360 1.00 89.50 212 SER A O 1
ATOM 1639 N N . ALA A 1 213 ? -15.688 -4.655 -1.735 1.00 88.00 213 ALA A N 1
ATOM 1640 C CA . ALA A 1 213 ? -14.357 -5.209 -1.967 1.00 88.00 213 ALA A CA 1
ATOM 1641 C C . ALA A 1 213 ? -14.267 -5.947 -3.315 1.00 88.00 213 ALA A C 1
ATOM 1643 O O . ALA A 1 213 ? -13.212 -5.929 -3.943 1.00 88.00 213 ALA A O 1
ATOM 1644 N N . GLU A 1 214 ? -15.355 -6.558 -3.798 1.00 85.94 214 GLU A N 1
ATOM 1645 C CA . GLU A 1 214 ? -15.361 -7.246 -5.096 1.00 85.94 214 GLU A CA 1
ATOM 1646 C C . GLU A 1 214 ? -15.242 -6.247 -6.253 1.00 85.94 214 GLU A C 1
ATOM 1648 O O . GLU A 1 214 ? -14.402 -6.415 -7.139 1.00 85.94 214 GLU A O 1
ATOM 1653 N N . ALA A 1 215 ? -16.014 -5.158 -6.200 1.00 87.69 215 ALA A N 1
ATOM 1654 C CA . ALA A 1 215 ? -15.902 -4.065 -7.160 1.00 87.69 215 ALA A CA 1
ATOM 1655 C C . ALA A 1 215 ? -14.497 -3.435 -7.141 1.00 87.69 215 ALA A C 1
ATOM 1657 O O . ALA A 1 215 ? -13.907 -3.186 -8.196 1.00 87.69 215 ALA A O 1
ATOM 1658 N N . LEU A 1 216 ? -13.930 -3.229 -5.946 1.00 90.44 216 LEU A N 1
ATOM 1659 C CA . LEU A 1 216 ? -12.581 -2.687 -5.779 1.00 90.44 216 LEU A CA 1
ATOM 1660 C C . LEU A 1 216 ? -11.510 -3.617 -6.372 1.00 90.44 216 LEU A C 1
ATOM 1662 O O . LEU A 1 216 ? -10.645 -3.160 -7.119 1.00 90.44 216 LEU A O 1
ATOM 1666 N N . ARG A 1 217 ? -11.606 -4.927 -6.114 1.00 88.69 217 ARG A N 1
ATOM 1667 C CA . ARG A 1 217 ? -10.725 -5.961 -6.682 1.00 88.69 217 ARG A CA 1
ATOM 1668 C C . ARG A 1 217 ? -10.736 -5.934 -8.210 1.00 88.69 217 ARG A C 1
ATOM 1670 O O . ARG A 1 217 ? -9.674 -5.914 -8.831 1.00 88.69 217 ARG A O 1
ATOM 1677 N N . LEU A 1 218 ? -11.922 -5.907 -8.825 1.00 87.06 218 LEU A N 1
ATOM 1678 C CA . LEU A 1 218 ? -12.067 -5.861 -10.286 1.00 87.06 218 LEU A CA 1
ATOM 1679 C C . LEU A 1 218 ? -11.486 -4.572 -10.883 1.00 87.06 218 LEU A C 1
ATOM 1681 O O . LEU A 1 218 ? -10.810 -4.620 -11.917 1.00 87.06 218 LEU A O 1
ATOM 1685 N N . SER A 1 219 ? -11.702 -3.439 -10.210 1.00 90.88 219 SER A N 1
ATOM 1686 C CA . SER A 1 219 ? -11.116 -2.152 -10.589 1.00 90.88 219 SER A CA 1
ATOM 1687 C C . SER A 1 219 ? -9.586 -2.218 -10.585 1.00 90.88 219 SER A C 1
ATOM 1689 O O . SER A 1 219 ? -8.951 -1.922 -11.600 1.00 90.88 219 SER A O 1
ATOM 1691 N N . TYR A 1 220 ? -8.978 -2.717 -9.504 1.00 93.44 220 TYR A N 1
ATOM 1692 C CA . TYR A 1 220 ? -7.521 -2.827 -9.397 1.00 93.44 220 TYR A CA 1
ATOM 1693 C C . TYR A 1 220 ? -6.898 -3.840 -10.337 1.00 93.44 220 TYR A C 1
ATOM 1695 O O . TYR A 1 220 ? -5.885 -3.526 -10.957 1.00 93.44 220 TYR A O 1
ATOM 1703 N N . LYS A 1 221 ? -7.532 -4.988 -10.568 1.00 89.12 221 LYS A N 1
ATOM 1704 C CA . LYS A 1 221 ? -7.100 -5.931 -11.608 1.00 89.12 221 LYS A CA 1
ATOM 1705 C C . LYS A 1 221 ? -7.042 -5.266 -12.990 1.00 89.12 221 LYS A C 1
ATOM 1707 O O . LYS A 1 221 ? -6.073 -5.441 -13.737 1.00 89.12 221 LYS A O 1
ATOM 1712 N N . THR A 1 222 ? -8.078 -4.505 -13.339 1.00 89.88 222 THR A N 1
ATOM 1713 C CA . THR A 1 222 ? -8.184 -3.830 -14.643 1.00 89.88 222 THR A CA 1
ATOM 1714 C C . THR A 1 222 ? -7.148 -2.715 -14.777 1.00 89.88 222 THR A C 1
ATOM 1716 O O . THR A 1 222 ? -6.443 -2.627 -15.790 1.00 89.88 222 THR A O 1
ATOM 1719 N N . ALA A 1 223 ? -7.005 -1.899 -13.732 1.00 92.81 223 ALA A N 1
ATOM 1720 C CA . ALA A 1 223 ? -6.007 -0.842 -13.661 1.00 92.81 223 ALA A CA 1
ATOM 1721 C C . ALA A 1 223 ? -4.581 -1.412 -13.741 1.00 92.81 223 ALA A C 1
ATOM 1723 O O . ALA A 1 223 ? -3.800 -0.962 -14.578 1.00 92.81 223 ALA A O 1
ATOM 1724 N N . PHE A 1 224 ? -4.264 -2.463 -12.979 1.00 92.50 224 PHE A N 1
ATOM 1725 C CA . PHE A 1 224 ? -2.953 -3.117 -12.994 1.00 92.50 224 PHE A CA 1
ATOM 1726 C C . PHE A 1 224 ? -2.606 -3.676 -14.375 1.00 92.50 224 PHE A C 1
ATOM 1728 O O . PHE A 1 224 ? -1.526 -3.416 -14.899 1.00 92.50 224 PHE A O 1
ATOM 1735 N N . THR A 1 225 ? -3.554 -4.361 -15.025 1.00 91.00 225 THR A N 1
ATOM 1736 C CA . THR A 1 225 ? -3.372 -4.873 -16.395 1.00 91.00 225 THR A CA 1
ATOM 1737 C C . THR A 1 225 ? -3.032 -3.748 -17.379 1.00 91.00 225 THR A C 1
ATOM 1739 O O . THR A 1 225 ? -2.213 -3.925 -18.284 1.00 91.00 225 THR A O 1
ATOM 1742 N N . SER A 1 226 ? -3.643 -2.577 -17.205 1.00 93.38 226 SER A N 1
ATOM 1743 C CA . SER A 1 226 ? -3.373 -1.400 -18.035 1.00 93.38 226 SER A CA 1
ATOM 1744 C C . SER A 1 226 ? -2.000 -0.797 -17.729 1.00 93.38 226 SER A C 1
ATOM 1746 O O . SER A 1 226 ? -1.241 -0.496 -18.652 1.00 93.38 226 SER A O 1
ATOM 1748 N N . LEU A 1 227 ? -1.636 -0.695 -16.447 1.00 94.25 227 LEU A N 1
ATOM 1749 C CA . LEU A 1 227 ? -0.327 -0.207 -16.019 1.00 94.25 227 LEU A CA 1
ATOM 1750 C C . LEU A 1 227 ? 0.812 -1.103 -16.501 1.00 94.25 227 LEU A C 1
ATOM 1752 O O . LEU A 1 227 ? 1.799 -0.575 -16.991 1.00 94.25 227 LEU A O 1
ATOM 1756 N N . VAL A 1 228 ? 0.671 -2.431 -16.462 1.00 93.50 228 VAL A N 1
ATOM 1757 C CA . VAL A 1 228 ? 1.684 -3.372 -16.979 1.00 93.50 228 VAL A CA 1
ATOM 1758 C C . VAL A 1 228 ? 1.977 -3.118 -18.460 1.00 93.50 228 VAL A C 1
ATOM 1760 O O . VAL A 1 228 ? 3.140 -3.097 -18.870 1.00 93.50 228 VAL A O 1
ATOM 1763 N N . LYS A 1 229 ? 0.943 -2.866 -19.276 1.00 94.00 229 LYS A N 1
ATOM 1764 C CA . LYS A 1 229 ? 1.115 -2.532 -20.701 1.00 94.00 229 LYS A CA 1
ATOM 1765 C C . LYS A 1 229 ? 1.886 -1.224 -20.878 1.00 94.00 229 LYS A C 1
ATOM 1767 O O . LYS A 1 229 ? 2.843 -1.172 -21.652 1.00 94.00 229 LYS A O 1
ATOM 1772 N N . LEU A 1 230 ? 1.492 -0.182 -20.145 1.00 94.75 230 LEU A N 1
ATOM 1773 C CA . LEU A 1 230 ? 2.147 1.128 -20.191 1.00 94.75 230 LEU A CA 1
ATOM 1774 C C . LEU A 1 230 ? 3.587 1.068 -19.664 1.00 94.75 230 LEU A C 1
ATOM 1776 O O . LEU A 1 230 ? 4.478 1.683 -20.244 1.00 94.75 230 LEU A O 1
ATOM 1780 N N . TYR A 1 231 ? 3.830 0.289 -18.614 1.00 94.50 231 TYR A N 1
ATOM 1781 C CA . TYR A 1 231 ? 5.148 0.072 -18.032 1.00 94.50 231 TYR A CA 1
ATOM 1782 C C . TYR A 1 231 ? 6.070 -0.693 -18.986 1.00 94.50 231 TYR A C 1
ATOM 1784 O O . TYR A 1 231 ? 7.211 -0.293 -19.196 1.00 94.50 231 TYR A O 1
ATOM 1792 N N . THR A 1 232 ? 5.562 -1.724 -19.662 1.00 95.00 232 THR A N 1
ATOM 1793 C CA . THR A 1 232 ? 6.319 -2.448 -20.697 1.00 95.00 232 THR A CA 1
ATOM 1794 C C . THR A 1 232 ? 6.723 -1.514 -21.842 1.00 95.00 232 THR A C 1
ATOM 1796 O O . THR A 1 232 ? 7.860 -1.555 -22.312 1.00 95.00 232 THR A O 1
ATOM 1799 N N . ALA A 1 233 ? 5.818 -0.629 -22.275 1.00 94.44 233 ALA A N 1
ATOM 1800 C CA . ALA A 1 233 ? 6.126 0.390 -23.278 1.00 94.44 233 ALA A CA 1
ATOM 1801 C C . ALA A 1 233 ? 7.143 1.426 -22.765 1.00 94.44 233 ALA A C 1
ATOM 1803 O O . ALA A 1 233 ? 8.033 1.837 -23.510 1.00 94.44 233 ALA A O 1
ATOM 1804 N N . HIS A 1 234 ? 7.042 1.818 -21.491 1.00 94.38 234 HIS A N 1
ATOM 1805 C CA . HIS A 1 234 ? 8.008 2.690 -20.830 1.00 94.38 234 HIS A CA 1
ATOM 1806 C C . HIS A 1 234 ? 9.407 2.061 -20.807 1.00 94.38 234 HIS A C 1
ATOM 1808 O O . HIS A 1 234 ? 10.356 2.707 -21.244 1.00 94.38 234 HIS A O 1
ATOM 1814 N N . LEU A 1 235 ? 9.547 0.805 -20.376 1.00 94.62 235 LEU A N 1
ATOM 1815 C CA . LEU A 1 235 ? 10.835 0.108 -20.380 1.00 94.62 235 LEU A CA 1
ATOM 1816 C C . LEU A 1 235 ? 11.397 -0.030 -21.794 1.00 94.62 235 LEU A C 1
ATOM 1818 O O . LEU A 1 235 ? 12.549 0.320 -22.018 1.00 94.62 235 LEU A O 1
ATOM 1822 N N . ARG A 1 236 ? 10.578 -0.432 -22.775 1.00 95.38 236 ARG A N 1
ATOM 1823 C CA . ARG A 1 236 ? 11.014 -0.522 -24.181 1.00 95.38 236 ARG A CA 1
ATOM 1824 C C . ARG A 1 236 ? 11.610 0.790 -24.700 1.00 95.38 236 ARG A C 1
ATOM 1826 O O . ARG A 1 236 ? 12.535 0.763 -25.500 1.00 95.38 236 ARG A O 1
ATOM 1833 N N . LYS A 1 237 ? 11.076 1.936 -24.269 1.00 94.19 237 LYS A N 1
ATOM 1834 C CA . LYS A 1 237 ? 11.575 3.260 -24.667 1.00 94.19 237 LYS A CA 1
ATOM 1835 C C . LYS A 1 237 ? 12.894 3.637 -23.977 1.00 94.19 237 LYS A C 1
ATOM 1837 O O . LYS A 1 237 ? 13.676 4.389 -24.554 1.00 94.19 237 LYS A O 1
ATOM 1842 N N . ASN A 1 238 ? 13.104 3.189 -22.740 1.00 94.25 238 ASN A N 1
ATOM 1843 C CA . ASN A 1 238 ? 14.227 3.624 -21.906 1.00 94.25 238 ASN A CA 1
ATOM 1844 C C . ASN A 1 238 ? 15.402 2.643 -21.885 1.00 94.25 238 ASN A C 1
ATOM 1846 O O . ASN A 1 238 ? 16.517 3.081 -21.610 1.00 94.25 238 ASN A O 1
ATOM 1850 N N . ILE A 1 239 ? 15.178 1.363 -22.198 1.00 95.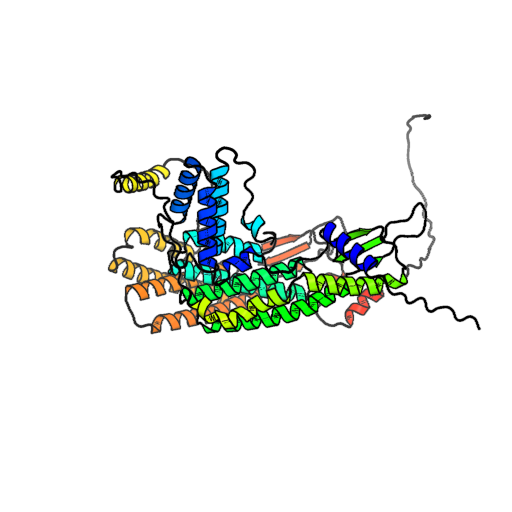44 239 ILE A N 1
ATOM 1851 C CA . ILE A 1 239 ? 16.260 0.392 -22.327 1.00 95.44 239 ILE A CA 1
ATOM 1852 C C . ILE A 1 239 ? 17.114 0.784 -23.530 1.00 95.44 239 ILE A C 1
ATOM 1854 O O . ILE A 1 239 ? 16.663 0.745 -24.675 1.00 95.44 239 ILE A O 1
ATOM 1858 N N . GLN A 1 240 ? 18.348 1.180 -23.249 1.00 95.31 240 GLN A N 1
ATOM 1859 C CA . GLN A 1 240 ? 19.336 1.575 -24.242 1.00 95.31 240 GLN A CA 1
ATOM 1860 C C . GLN A 1 240 ? 20.638 0.865 -23.925 1.00 95.31 240 GLN A C 1
ATOM 1862 O O . GLN A 1 240 ? 21.087 0.841 -22.782 1.00 95.31 240 GLN A O 1
ATOM 1867 N N . GLU A 1 241 ? 21.235 0.284 -24.950 1.00 95.38 241 GLU A N 1
ATOM 1868 C CA . GLU A 1 241 ? 22.483 -0.450 -24.851 1.00 95.38 241 GLU A CA 1
ATOM 1869 C C . GLU A 1 241 ? 23.438 0.137 -25.897 1.00 95.38 241 GLU A C 1
ATOM 1871 O O . GLU A 1 241 ? 23.027 0.440 -27.019 1.00 95.38 241 GLU A O 1
ATOM 1876 N N . THR A 1 242 ? 24.679 0.400 -25.492 1.00 94.69 242 THR A N 1
ATOM 1877 C CA . THR A 1 242 ? 25.751 0.914 -26.348 1.00 94.69 242 THR A CA 1
ATOM 1878 C C . THR A 1 242 ? 27.014 0.074 -26.138 1.00 94.69 242 THR A C 1
ATOM 1880 O O . THR A 1 242 ? 27.488 -0.002 -25.000 1.00 94.69 242 THR A O 1
ATOM 1883 N N . PRO A 1 243 ? 27.610 -0.496 -27.206 1.00 93.06 243 PRO A N 1
ATOM 1884 C CA . PRO A 1 243 ? 28.785 -1.353 -27.087 1.00 93.06 243 PRO A CA 1
ATOM 1885 C C . PRO A 1 243 ? 30.019 -0.585 -26.595 1.00 93.06 243 PRO A C 1
ATOM 1887 O O . PRO A 1 243 ? 30.113 0.629 -26.795 1.00 93.06 243 PRO A O 1
ATOM 1890 N N . PRO A 1 244 ? 31.019 -1.288 -26.033 1.00 91.88 244 PRO A N 1
ATOM 1891 C CA . PRO A 1 244 ? 32.352 -0.728 -25.834 1.00 91.88 244 PRO A CA 1
ATOM 1892 C C . PRO A 1 244 ? 33.003 -0.308 -27.162 1.00 91.88 244 PRO A C 1
ATOM 1894 O O . PRO A 1 244 ? 32.825 -0.971 -28.187 1.00 91.88 244 PRO A O 1
ATOM 1897 N N . GLU A 1 245 ? 33.816 0.752 -27.145 1.00 87.69 245 GLU A N 1
ATOM 1898 C CA . GLU A 1 245 ? 34.621 1.126 -28.316 1.00 87.69 245 GLU A CA 1
ATOM 1899 C C . GLU A 1 245 ? 35.735 0.089 -28.579 1.00 87.69 245 GLU A C 1
ATOM 1901 O O . GLU A 1 245 ? 36.275 -0.494 -27.642 1.00 87.69 245 GLU A O 1
ATOM 1906 N N . PRO A 1 246 ? 36.138 -0.173 -29.831 1.00 77.38 246 PRO A N 1
ATOM 1907 C CA . PRO A 1 246 ? 37.268 -1.058 -30.105 1.00 77.38 246 PRO A CA 1
ATOM 1908 C C . PRO A 1 246 ? 38.620 -0.359 -29.847 1.00 77.38 246 PRO A C 1
ATOM 1910 O O . PRO A 1 246 ? 38.891 0.694 -30.416 1.00 77.38 246 PRO A O 1
ATOM 1913 N N . GLY A 1 247 ? 39.512 -0.964 -29.046 1.00 73.75 247 GLY A N 1
ATOM 1914 C CA . GLY A 1 247 ? 40.908 -0.512 -28.887 1.00 73.75 247 GLY A CA 1
ATOM 1915 C C . GLY A 1 247 ? 41.486 -0.634 -27.469 1.00 73.75 247 GLY A C 1
ATOM 1916 O O . GLY A 1 247 ? 40.772 -0.909 -26.513 1.00 73.75 247 GLY A O 1
ATOM 1917 N N . ALA A 1 248 ? 42.801 -0.414 -27.317 1.00 55.97 248 ALA A N 1
ATOM 1918 C CA . ALA A 1 248 ? 43.521 -0.583 -26.041 1.00 55.97 248 ALA A CA 1
ATOM 1919 C C . ALA A 1 248 ? 43.139 0.444 -24.947 1.00 55.97 248 ALA A C 1
ATOM 1921 O O . ALA A 1 248 ? 43.337 0.171 -23.767 1.00 55.97 248 ALA A O 1
ATOM 1922 N N . ASN A 1 249 ? 42.547 1.582 -25.339 1.00 67.19 249 ASN A N 1
ATOM 1923 C CA . ASN A 1 249 ? 42.000 2.628 -24.459 1.00 67.19 249 ASN A CA 1
ATOM 1924 C C . ASN A 1 249 ? 40.471 2.769 -24.624 1.00 67.19 249 ASN A C 1
ATOM 1926 O O . ASN A 1 249 ? 39.938 3.873 -24.555 1.00 67.19 249 ASN A O 1
ATOM 1930 N N . SER A 1 250 ? 39.773 1.663 -24.901 1.00 76.94 250 SER A N 1
ATOM 1931 C CA . SER A 1 250 ? 38.337 1.650 -25.195 1.00 76.94 250 SER A CA 1
ATOM 1932 C C . SER A 1 250 ? 37.479 2.231 -24.072 1.00 76.94 250 SER A C 1
ATOM 1934 O O . SER A 1 250 ? 37.562 1.765 -22.927 1.00 76.94 250 SER A O 1
ATOM 1936 N N . MET A 1 251 ? 36.575 3.149 -24.417 1.00 83.44 251 MET A N 1
ATOM 1937 C CA . MET A 1 251 ? 35.472 3.525 -23.536 1.00 83.44 251 MET A CA 1
ATOM 1938 C C . MET A 1 251 ? 34.584 2.300 -23.257 1.00 83.44 251 MET A C 1
ATOM 1940 O O . MET A 1 251 ? 34.278 1.545 -24.187 1.00 83.44 251 MET A O 1
ATOM 1944 N N . PRO A 1 252 ? 34.185 2.056 -21.993 1.00 91.62 252 PRO A N 1
ATOM 1945 C CA . PRO A 1 252 ? 33.278 0.963 -21.674 1.00 91.62 252 PRO A CA 1
ATOM 1946 C C . PRO A 1 252 ? 31.907 1.208 -22.311 1.00 91.62 252 PRO A C 1
ATOM 1948 O O . PRO A 1 252 ? 31.483 2.353 -22.467 1.00 91.62 252 PRO A O 1
ATOM 1951 N N . GLY A 1 253 ? 31.210 0.120 -22.632 1.00 93.25 253 GLY A N 1
ATOM 1952 C CA . GLY A 1 253 ? 29.822 0.174 -23.073 1.00 93.25 253 GLY A CA 1
ATOM 1953 C C . GLY A 1 253 ? 28.908 0.685 -21.963 1.00 93.25 253 GLY A C 1
ATOM 1954 O O . GLY A 1 253 ? 29.293 0.702 -20.787 1.00 93.25 253 GLY A O 1
ATOM 1955 N N . LEU A 1 254 ? 27.702 1.102 -22.329 1.00 95.75 254 LEU A N 1
ATOM 1956 C CA . LEU A 1 254 ? 26.715 1.669 -21.418 1.00 95.75 254 LEU A CA 1
ATOM 1957 C C . LEU A 1 254 ? 25.378 0.956 -21.584 1.00 95.75 254 LEU A C 1
ATOM 1959 O O . LEU A 1 254 ? 24.795 0.952 -22.665 1.00 95.75 254 LEU A O 1
ATOM 1963 N N . LEU A 1 255 ? 24.857 0.443 -20.474 1.00 95.62 255 LEU A N 1
ATOM 1964 C CA . LEU A 1 255 ? 23.506 -0.083 -20.379 1.00 95.62 255 LEU A CA 1
ATOM 1965 C C . LEU A 1 255 ? 22.667 0.846 -19.504 1.00 95.62 255 LEU A C 1
ATOM 1967 O O . LEU A 1 255 ? 23.000 1.087 -18.345 1.00 95.62 255 LEU A O 1
ATOM 1971 N N . VAL A 1 256 ? 21.564 1.338 -20.052 1.00 96.06 256 VAL A N 1
ATOM 1972 C CA . VAL A 1 256 ? 20.535 2.120 -19.362 1.00 96.06 256 VAL A CA 1
ATOM 1973 C C . VAL A 1 256 ? 19.259 1.287 -19.345 1.00 96.06 256 VAL A C 1
ATOM 1975 O O . VAL A 1 256 ? 18.855 0.789 -20.390 1.00 96.06 256 VAL A O 1
ATOM 1978 N N . ILE A 1 257 ? 18.627 1.120 -18.181 1.00 92.88 257 ILE A N 1
ATOM 1979 C CA . ILE A 1 257 ? 17.345 0.397 -18.053 1.00 92.88 257 ILE A CA 1
ATOM 1980 C C . ILE A 1 257 ? 16.173 1.365 -17.862 1.00 92.88 257 ILE A C 1
ATOM 1982 O O . ILE A 1 257 ? 15.129 1.237 -18.498 1.00 92.88 257 ILE A O 1
ATOM 1986 N N . GLU A 1 258 ? 16.364 2.362 -17.002 1.00 91.88 258 GLU A N 1
ATOM 1987 C CA . GLU A 1 258 ? 15.427 3.452 -16.726 1.00 91.88 258 GLU A CA 1
ATOM 1988 C C . GLU A 1 258 ? 16.223 4.761 -16.572 1.00 91.88 258 GLU A C 1
ATOM 1990 O O . GLU A 1 258 ? 17.446 4.716 -16.379 1.00 91.88 258 GLU A O 1
ATOM 1995 N N . PRO A 1 259 ? 15.572 5.940 -16.618 1.00 87.62 259 PRO A N 1
ATOM 1996 C CA . PRO A 1 259 ? 16.237 7.199 -16.304 1.00 87.62 259 PRO A CA 1
ATOM 1997 C C . PRO A 1 259 ? 16.977 7.111 -14.963 1.00 87.62 259 PRO A C 1
ATOM 1999 O O . PRO A 1 259 ? 16.402 6.710 -13.953 1.00 87.62 259 PRO A O 1
ATOM 2002 N N . HIS A 1 260 ? 18.260 7.479 -14.966 1.00 85.31 260 HIS A N 1
ATOM 2003 C CA . HIS A 1 260 ? 19.165 7.407 -13.808 1.00 85.31 260 HIS A CA 1
ATOM 2004 C C . HIS A 1 260 ? 19.504 5.992 -13.298 1.00 85.31 260 HIS A C 1
ATOM 2006 O O . HIS A 1 260 ? 20.159 5.867 -12.266 1.00 85.31 260 HIS A O 1
ATOM 2012 N N . LYS A 1 261 ? 19.124 4.933 -14.023 1.00 89.19 261 LYS A N 1
ATOM 2013 C CA . LYS A 1 261 ? 19.534 3.547 -13.759 1.00 89.19 261 LYS A CA 1
ATOM 2014 C C . LYS A 1 261 ? 20.413 3.043 -14.898 1.00 89.19 261 LYS A C 1
ATOM 2016 O O . LYS A 1 261 ? 19.913 2.482 -15.876 1.00 89.19 261 LYS A O 1
ATOM 2021 N N . ASN A 1 262 ? 21.717 3.270 -14.770 1.00 94.19 262 ASN A N 1
ATOM 2022 C CA . ASN A 1 262 ? 22.704 2.882 -15.769 1.00 94.19 262 ASN A CA 1
ATOM 2023 C C . ASN A 1 262 ? 23.931 2.191 -15.158 1.00 94.19 262 ASN A C 1
ATOM 2025 O O . ASN A 1 262 ? 24.219 2.325 -13.971 1.00 94.19 262 ASN A O 1
ATOM 2029 N N . VAL A 1 263 ? 24.621 1.400 -15.976 1.00 93.81 263 VAL A N 1
ATOM 2030 C CA . VAL A 1 263 ? 25.857 0.699 -15.613 1.00 93.81 263 VAL A CA 1
ATOM 2031 C C . VAL A 1 263 ? 26.768 0.635 -16.826 1.00 93.81 263 VAL A C 1
ATOM 2033 O O . VAL A 1 263 ? 26.314 0.451 -17.957 1.00 93.81 263 VAL A O 1
ATOM 2036 N N . THR A 1 264 ? 28.066 0.778 -16.590 1.00 95.06 264 THR A N 1
ATOM 2037 C CA . THR A 1 264 ? 29.077 0.573 -17.622 1.00 95.06 264 THR A CA 1
ATOM 2038 C C . THR A 1 264 ? 29.467 -0.904 -17.705 1.00 95.06 264 THR A C 1
ATOM 2040 O O . THR A 1 264 ? 29.526 -1.602 -16.693 1.00 95.06 264 THR A O 1
ATOM 2043 N N . HIS A 1 265 ? 29.742 -1.414 -18.905 1.00 93.81 265 HIS A N 1
ATOM 2044 C CA . HIS A 1 265 ? 30.122 -2.816 -19.116 1.00 93.81 265 HIS A CA 1
ATOM 2045 C C . HIS A 1 265 ? 31.257 -2.979 -20.126 1.00 93.81 265 HIS A C 1
ATOM 2047 O O . HIS A 1 265 ? 31.588 -2.084 -20.896 1.00 93.81 265 HIS A O 1
ATOM 2053 N N . ARG A 1 266 ? 31.868 -4.169 -20.126 1.00 94.31 266 ARG A N 1
ATOM 2054 C CA . ARG A 1 266 ? 32.919 -4.569 -21.082 1.00 94.31 266 ARG A CA 1
ATOM 2055 C C . ARG A 1 266 ? 32.502 -5.724 -21.995 1.00 94.31 266 ARG A C 1
ATOM 2057 O O . ARG A 1 266 ? 33.346 -6.290 -22.685 1.00 94.31 266 ARG A O 1
ATOM 2064 N N . VAL A 1 267 ? 31.219 -6.095 -21.972 1.00 93.75 267 VAL A N 1
ATOM 2065 C CA . VAL A 1 267 ? 30.671 -7.142 -22.843 1.00 93.75 267 VAL A CA 1
ATOM 2066 C C . VAL A 1 267 ? 30.818 -6.692 -24.292 1.00 93.75 267 VAL A C 1
ATOM 2068 O O . VAL A 1 267 ? 30.314 -5.636 -24.652 1.00 93.75 267 VAL A O 1
ATOM 2071 N N . GLN A 1 268 ? 31.535 -7.479 -25.089 1.00 92.81 268 GLN A N 1
ATOM 2072 C CA . GLN A 1 268 ? 31.799 -7.183 -26.493 1.00 92.81 268 GLN A CA 1
ATOM 2073 C C . GLN A 1 268 ? 30.641 -7.674 -27.359 1.00 92.81 268 GLN A C 1
ATOM 2075 O O . GLN A 1 268 ? 30.215 -8.824 -27.235 1.00 92.81 268 GLN A O 1
ATOM 2080 N N . HIS A 1 269 ? 30.151 -6.805 -28.233 1.00 91.94 269 HIS A N 1
ATOM 2081 C CA . HIS A 1 269 ? 29.160 -7.109 -29.261 1.00 91.94 269 HIS A CA 1
ATOM 2082 C C . HIS A 1 269 ? 29.194 -6.001 -30.324 1.00 91.94 269 HIS A C 1
ATOM 2084 O O . HIS A 1 269 ? 29.796 -4.942 -30.134 1.00 91.94 269 HIS A O 1
ATOM 2090 N N . SER A 1 270 ? 28.574 -6.253 -31.468 1.00 91.00 270 SER A N 1
ATOM 2091 C CA . SER A 1 270 ? 28.509 -5.308 -32.579 1.00 91.00 270 SER A CA 1
ATOM 2092 C C . SER A 1 270 ? 27.472 -4.210 -32.299 1.00 91.00 270 SER A C 1
ATOM 2094 O O . SER A 1 270 ? 26.411 -4.506 -31.743 1.00 91.00 270 SER A O 1
ATOM 2096 N N . PRO A 1 271 ? 27.683 -2.961 -32.761 1.00 91.62 271 PRO A N 1
ATOM 2097 C CA . PRO A 1 271 ? 26.689 -1.887 -32.620 1.00 91.62 271 PRO A CA 1
ATOM 2098 C C . PRO A 1 271 ? 25.322 -2.202 -33.239 1.00 91.62 271 PRO A C 1
ATOM 2100 O O . PRO A 1 271 ? 24.295 -1.713 -32.779 1.00 91.62 271 PRO A O 1
ATOM 2103 N N . CYS A 1 272 ? 25.277 -3.042 -34.277 1.00 92.25 272 CYS A N 1
ATOM 2104 C CA . CYS A 1 272 ? 24.012 -3.448 -34.885 1.00 92.25 272 CYS A CA 1
ATOM 2105 C C . CYS A 1 272 ? 23.182 -4.408 -34.009 1.00 92.25 272 CYS A C 1
ATOM 2107 O O . CYS A 1 272 ? 21.997 -4.592 -34.281 1.00 92.25 272 CYS A O 1
ATOM 2109 N N . GLU A 1 273 ? 23.772 -5.006 -32.968 1.00 93.94 273 GLU A N 1
ATOM 2110 C CA . GLU A 1 273 ? 23.097 -5.948 -32.064 1.00 93.94 273 GLU A CA 1
ATOM 2111 C C . GLU A 1 273 ? 22.352 -5.236 -30.925 1.00 93.94 273 GLU A C 1
ATOM 2113 O O . GLU A 1 273 ? 21.415 -5.806 -30.369 1.00 93.94 273 GLU A O 1
ATOM 2118 N N . SER A 1 274 ? 22.691 -3.977 -30.620 1.00 94.00 274 SER A N 1
ATOM 2119 C CA . SER A 1 274 ? 22.198 -3.239 -29.447 1.00 94.00 274 SER A CA 1
ATOM 2120 C C . SER A 1 274 ? 20.678 -3.175 -29.326 1.00 94.00 274 SER A C 1
ATOM 2122 O O . SER A 1 274 ? 20.124 -3.347 -28.241 1.00 94.00 274 SER A O 1
ATOM 2124 N N . LYS A 1 275 ? 19.966 -3.005 -30.446 1.00 93.88 275 LYS A N 1
ATOM 2125 C CA . LYS A 1 275 ? 18.495 -3.002 -30.439 1.00 93.88 275 LYS A CA 1
ATOM 2126 C C . LYS A 1 275 ? 17.918 -4.371 -30.060 1.00 93.88 275 LYS A C 1
ATOM 2128 O O . LYS A 1 275 ? 17.011 -4.446 -29.239 1.00 93.88 275 LYS A O 1
ATOM 2133 N N . VAL A 1 276 ? 18.459 -5.447 -30.638 1.00 94.69 276 VAL A N 1
ATOM 2134 C CA . VAL A 1 276 ? 18.011 -6.825 -30.370 1.00 94.69 276 VAL A CA 1
ATOM 2135 C C . VAL A 1 276 ? 18.356 -7.230 -28.936 1.00 94.69 276 VAL A C 1
ATOM 2137 O O . VAL A 1 276 ? 17.550 -7.874 -28.267 1.00 94.69 276 VAL A O 1
ATOM 2140 N N . ILE A 1 277 ? 19.521 -6.803 -28.440 1.00 95.75 277 ILE A N 1
ATOM 2141 C CA . ILE A 1 277 ? 19.914 -6.952 -27.036 1.00 95.75 277 ILE A CA 1
ATOM 2142 C C . ILE A 1 277 ? 18.906 -6.239 -26.128 1.00 95.75 277 ILE A C 1
ATOM 2144 O O . ILE A 1 277 ? 18.415 -6.852 -25.183 1.00 95.75 277 ILE A O 1
ATOM 2148 N N . GLY A 1 278 ? 18.544 -4.988 -26.431 1.00 95.94 278 GLY A N 1
ATOM 2149 C CA . GLY A 1 278 ? 17.550 -4.227 -25.671 1.00 95.94 278 GLY A CA 1
ATOM 2150 C C . GLY A 1 278 ? 16.189 -4.929 -25.579 1.00 95.94 278 GLY A C 1
ATOM 2151 O O . GLY A 1 278 ? 15.647 -5.082 -24.483 1.00 95.94 278 GLY A O 1
ATOM 2152 N N . ASP A 1 279 ? 15.667 -5.438 -26.699 1.00 95.31 279 ASP A N 1
ATOM 2153 C CA . ASP A 1 279 ? 14.399 -6.184 -26.736 1.00 95.31 279 ASP A CA 1
ATOM 2154 C C . ASP A 1 279 ? 14.474 -7.521 -25.964 1.00 95.31 279 ASP A C 1
ATOM 2156 O O . ASP A 1 279 ? 13.526 -7.917 -25.269 1.00 95.31 279 ASP A O 1
ATOM 2160 N N . ALA A 1 280 ? 15.614 -8.217 -26.029 1.00 95.62 280 ALA A N 1
ATOM 2161 C CA . ALA A 1 280 ? 15.839 -9.448 -25.273 1.00 95.62 280 ALA A CA 1
ATOM 2162 C C . ALA A 1 280 ? 15.949 -9.187 -23.760 1.00 95.62 280 ALA A C 1
ATOM 2164 O O . ALA A 1 280 ? 15.378 -9.932 -22.957 1.00 95.62 280 ALA A O 1
ATOM 2165 N N . LEU A 1 281 ? 16.633 -8.109 -23.361 1.00 96.06 281 LEU A N 1
ATOM 2166 C CA . LEU A 1 281 ? 16.723 -7.670 -21.968 1.00 96.06 281 LEU A CA 1
ATOM 2167 C C . LEU A 1 281 ? 15.352 -7.269 -21.424 1.00 96.06 281 LEU A C 1
ATOM 2169 O O . LEU A 1 281 ? 15.006 -7.696 -20.326 1.00 96.06 281 LEU A O 1
ATOM 2173 N N . LEU A 1 282 ? 14.541 -6.537 -22.196 1.00 95.81 282 LEU A N 1
ATOM 2174 C CA . LEU A 1 282 ? 13.156 -6.219 -21.835 1.00 95.81 282 LEU A CA 1
ATOM 2175 C C . LEU A 1 282 ? 12.365 -7.490 -21.506 1.00 95.81 282 LEU A C 1
ATOM 2177 O O . LEU A 1 282 ? 11.726 -7.565 -20.459 1.00 95.81 282 LEU A O 1
ATOM 2181 N N . THR A 1 283 ? 12.435 -8.500 -22.376 1.00 94.88 283 THR A N 1
ATOM 2182 C CA . THR A 1 283 ? 11.718 -9.771 -22.189 1.00 94.88 283 THR A CA 1
ATOM 2183 C C . THR A 1 283 ? 12.130 -10.460 -20.887 1.00 94.88 283 THR A C 1
ATOM 2185 O O . THR A 1 283 ? 11.273 -10.898 -20.120 1.00 94.88 283 THR A O 1
ATOM 2188 N N . ARG A 1 284 ? 13.435 -10.506 -20.592 1.00 94.25 284 ARG A N 1
ATOM 2189 C CA . ARG A 1 284 ? 13.957 -11.096 -19.349 1.00 94.25 284 ARG A CA 1
ATOM 2190 C C . ARG A 1 284 ? 13.586 -10.300 -18.108 1.00 94.25 284 ARG A C 1
ATOM 2192 O O . ARG A 1 284 ? 13.232 -10.897 -17.098 1.00 94.25 284 ARG A O 1
ATOM 2199 N N . ILE A 1 285 ? 13.652 -8.972 -18.181 1.00 92.94 285 ILE A N 1
ATOM 2200 C CA . ILE A 1 285 ? 13.271 -8.089 -17.075 1.00 92.94 285 ILE A CA 1
ATOM 2201 C C . ILE A 1 285 ? 11.804 -8.307 -16.727 1.00 92.94 285 ILE A C 1
ATOM 2203 O O . ILE A 1 285 ? 11.512 -8.545 -15.561 1.00 92.94 285 ILE A O 1
ATOM 2207 N N . ILE A 1 286 ? 10.908 -8.286 -17.721 1.00 91.75 286 ILE A N 1
ATOM 2208 C CA . ILE A 1 286 ? 9.470 -8.516 -17.525 1.00 91.75 286 ILE A CA 1
ATOM 2209 C C . ILE A 1 286 ? 9.206 -9.902 -16.930 1.00 91.75 286 ILE A C 1
ATOM 2211 O O . ILE A 1 286 ? 8.438 -10.010 -15.977 1.00 91.75 286 ILE A O 1
ATOM 2215 N N . ALA A 1 287 ? 9.870 -10.945 -17.438 1.00 90.31 287 ALA A N 1
ATOM 2216 C CA . ALA A 1 287 ? 9.745 -12.296 -16.892 1.00 90.31 287 ALA A CA 1
ATOM 2217 C C . ALA A 1 287 ? 10.201 -12.385 -15.423 1.00 90.31 287 ALA A C 1
ATOM 2219 O O . ALA A 1 287 ? 9.589 -13.103 -14.640 1.00 90.31 287 ALA A O 1
ATOM 2220 N N . ALA A 1 288 ? 11.226 -11.621 -15.034 1.00 89.19 288 ALA A N 1
ATOM 2221 C CA . ALA A 1 288 ? 11.744 -11.591 -13.667 1.00 89.19 288 ALA A CA 1
ATOM 2222 C C . ALA A 1 288 ? 10.851 -10.837 -12.661 1.00 89.19 288 ALA A C 1
ATOM 2224 O O . ALA A 1 288 ? 11.092 -10.945 -11.467 1.00 89.19 288 ALA A O 1
ATOM 2225 N N . GLN A 1 289 ? 9.845 -10.074 -13.110 1.00 84.62 289 GLN A N 1
ATOM 2226 C CA . GLN A 1 289 ? 8.956 -9.319 -12.208 1.00 84.62 289 GLN A CA 1
ATOM 2227 C C . GLN A 1 289 ? 7.818 -10.160 -11.609 1.00 84.62 289 GLN A C 1
ATOM 2229 O O . GLN A 1 289 ? 7.040 -9.634 -10.818 1.00 84.62 289 GLN A O 1
ATOM 2234 N N . GLU A 1 290 ? 7.646 -11.411 -12.055 1.00 83.19 290 GLU A N 1
ATOM 2235 C CA . GLU A 1 290 ? 6.544 -12.286 -11.628 1.00 83.19 290 GLU A CA 1
ATOM 2236 C C . GLU A 1 290 ? 5.158 -11.610 -11.715 1.00 83.19 290 GLU A C 1
ATOM 2238 O O . GLU A 1 290 ? 4.314 -11.702 -10.822 1.00 83.19 290 GLU A O 1
ATOM 2243 N N . ILE A 1 291 ? 4.908 -10.896 -12.819 1.00 85.38 291 ILE A N 1
ATOM 2244 C CA . ILE A 1 291 ? 3.701 -10.068 -12.997 1.00 85.38 291 ILE A CA 1
ATOM 2245 C C . ILE A 1 291 ? 2.417 -10.886 -12.837 1.00 85.38 291 ILE A C 1
ATOM 2247 O O . ILE A 1 291 ? 1.438 -10.389 -12.277 1.00 85.38 291 ILE A O 1
ATOM 2251 N N . GLU A 1 292 ? 2.415 -12.134 -13.310 1.00 83.56 292 GLU A N 1
ATOM 2252 C CA . GLU A 1 292 ? 1.250 -13.004 -13.168 1.00 83.56 292 GLU A CA 1
ATOM 2253 C C . GLU A 1 292 ? 0.982 -13.357 -11.698 1.00 83.56 292 GLU A C 1
ATOM 2255 O O . GLU A 1 292 ? -0.176 -13.305 -11.318 1.00 83.56 292 GLU A O 1
ATOM 2260 N N . ASN A 1 293 ? 1.994 -13.540 -10.836 1.00 81.19 293 ASN A N 1
ATOM 2261 C CA . ASN A 1 293 ? 1.786 -13.730 -9.388 1.00 81.19 293 ASN A CA 1
ATOM 2262 C C . ASN A 1 293 ? 1.115 -12.495 -8.756 1.00 81.19 293 ASN A C 1
ATOM 2264 O O . ASN A 1 293 ? 0.160 -12.600 -7.987 1.00 81.19 293 ASN A O 1
ATOM 2268 N N . SER A 1 294 ? 1.560 -11.295 -9.141 1.00 82.88 294 SER A N 1
ATOM 2269 C CA . SER A 1 294 ? 0.986 -10.029 -8.653 1.00 82.88 294 SER A CA 1
ATOM 2270 C C . SER A 1 294 ? -0.442 -9.788 -9.157 1.00 82.88 294 SER A C 1
ATOM 2272 O O . SER A 1 294 ? -1.286 -9.237 -8.455 1.00 82.88 294 SER A O 1
ATOM 2274 N N . LYS A 1 295 ? -0.743 -10.205 -10.385 1.00 79.62 295 LYS A N 1
ATOM 2275 C CA . LYS A 1 295 ? -2.096 -10.173 -10.952 1.00 79.62 295 LYS A CA 1
ATOM 2276 C C . LYS A 1 295 ? -2.983 -11.235 -10.307 1.00 79.62 295 LYS A C 1
ATOM 2278 O O . LYS A 1 295 ? -4.158 -10.970 -10.043 1.00 79.62 295 LYS A O 1
ATOM 2283 N N . ASP A 1 296 ? -2.399 -12.390 -10.010 1.00 78.31 296 ASP A N 1
ATOM 2284 C CA . ASP A 1 296 ? -3.028 -13.489 -9.304 1.00 78.31 296 ASP A CA 1
ATOM 2285 C C . ASP A 1 296 ? -3.389 -13.103 -7.880 1.00 78.31 296 ASP A C 1
ATOM 2287 O O . ASP A 1 296 ? -4.433 -13.520 -7.413 1.00 78.31 296 ASP A O 1
ATOM 2291 N N . PHE A 1 297 ? -2.667 -12.210 -7.211 1.00 80.88 297 PHE A N 1
ATOM 2292 C CA . PHE A 1 297 ? -3.120 -11.653 -5.932 1.00 80.88 297 PHE A CA 1
ATOM 2293 C C . PHE A 1 297 ? -4.557 -11.075 -6.016 1.00 80.88 297 PHE A C 1
ATOM 2295 O O . PHE A 1 297 ? -5.421 -11.344 -5.173 1.00 80.88 297 PHE A O 1
ATOM 2302 N N . PHE A 1 298 ? -4.880 -10.367 -7.104 1.00 78.00 298 PHE A N 1
ATOM 2303 C CA . PHE A 1 298 ? -6.229 -9.844 -7.364 1.00 78.00 298 PHE A CA 1
ATOM 2304 C C . PHE A 1 298 ? -7.206 -10.887 -7.964 1.00 78.00 298 PHE A C 1
ATOM 2306 O O . PHE A 1 298 ? -8.405 -10.612 -8.073 1.00 78.00 298 PHE A O 1
ATOM 2313 N N . LEU A 1 299 ? -6.732 -12.077 -8.366 1.00 61.88 299 LEU A N 1
ATOM 2314 C CA . LEU A 1 299 ? -7.538 -13.179 -8.931 1.00 61.88 299 LEU A CA 1
ATOM 2315 C C . LEU A 1 299 ? -7.763 -14.345 -7.960 1.00 61.88 299 LEU A C 1
ATOM 2317 O O . LEU A 1 299 ? -8.866 -14.860 -7.879 1.00 61.88 299 LEU A O 1
ATOM 2321 N N . GLN A 1 300 ? -6.758 -14.781 -7.212 1.00 55.78 300 GLN A N 1
ATOM 2322 C CA . GLN A 1 300 ? -6.840 -15.794 -6.159 1.00 55.78 300 GLN A CA 1
ATOM 2323 C C . GLN A 1 300 ? -7.722 -15.313 -5.007 1.00 55.78 300 GLN A C 1
ATOM 2325 O O . GLN A 1 300 ? -8.441 -16.106 -4.396 1.00 55.78 300 GLN A O 1
ATOM 2330 N N . SER A 1 301 ? -7.787 -13.996 -4.804 1.00 53.47 301 SER A N 1
ATOM 2331 C CA . SER A 1 301 ? -8.840 -13.359 -4.021 1.00 53.47 301 SER A CA 1
ATOM 2332 C C . SER A 1 301 ? -10.238 -13.519 -4.623 1.00 53.47 301 SER A C 1
ATOM 2334 O O . SER A 1 301 ? -11.139 -12.939 -4.067 1.00 53.47 301 SER A O 1
ATOM 2336 N N . GLU A 1 302 ? -10.479 -14.273 -5.698 1.00 55.62 302 GLU A N 1
ATOM 2337 C CA . GLU A 1 302 ? -11.813 -14.684 -6.173 1.00 55.62 302 GLU A CA 1
ATOM 2338 C C . GLU A 1 302 ? -12.202 -16.047 -5.587 1.00 55.62 302 GLU A C 1
ATOM 2340 O O . GLU A 1 302 ? -13.259 -16.192 -4.978 1.00 55.62 302 GLU A O 1
ATOM 2345 N N . HIS A 1 303 ? -11.302 -17.032 -5.683 1.00 62.62 303 HIS A N 1
ATOM 2346 C CA . HIS A 1 303 ? -11.516 -18.388 -5.161 1.00 62.62 303 HIS A CA 1
ATOM 2347 C C . HIS A 1 303 ? -11.488 -18.436 -3.629 1.00 62.62 303 HIS A C 1
ATOM 2349 O O . HIS A 1 303 ? -12.189 -19.224 -2.989 1.00 62.62 303 HIS A O 1
ATOM 2355 N N . TYR A 1 304 ? -10.700 -17.544 -3.034 1.00 73.38 304 TYR A N 1
ATOM 2356 C CA . TYR A 1 304 ? -10.559 -17.403 -1.594 1.00 73.38 304 TYR A CA 1
ATOM 2357 C C . TYR A 1 304 ? -11.218 -16.138 -1.053 1.00 73.38 304 TYR A C 1
ATOM 2359 O O . TYR A 1 304 ? -11.159 -15.914 0.153 1.00 73.38 304 TYR A O 1
ATOM 2367 N N . PHE A 1 305 ? -11.900 -15.346 -1.894 1.00 78.06 305 PHE A N 1
ATOM 2368 C CA . PHE A 1 305 ? -12.497 -14.071 -1.484 1.00 78.06 305 PHE A CA 1
ATOM 2369 C C . PHE A 1 305 ? -13.384 -14.207 -0.258 1.00 78.06 305 PHE A C 1
ATOM 2371 O O . PHE A 1 305 ? -13.232 -13.509 0.740 1.00 78.06 305 PHE A O 1
ATOM 2378 N N . TYR A 1 306 ? -14.316 -15.155 -0.339 1.00 81.25 306 TYR A N 1
ATOM 2379 C CA . TYR A 1 306 ? -15.282 -15.393 0.714 1.00 81.25 306 TYR A CA 1
ATOM 2380 C C . TYR A 1 306 ? -14.598 -15.956 1.951 1.00 81.25 306 TYR A C 1
ATOM 2382 O O . TYR A 1 306 ? -15.009 -15.627 3.056 1.00 81.25 306 TYR A O 1
ATOM 2390 N N . LYS A 1 307 ? -13.529 -16.746 1.788 1.00 85.38 307 LYS A N 1
ATOM 2391 C CA . LYS A 1 307 ? -12.727 -17.212 2.922 1.00 85.38 307 LYS A CA 1
ATOM 2392 C C . LYS A 1 307 ? -12.048 -16.031 3.611 1.00 85.38 307 LYS A C 1
ATOM 2394 O O . LYS A 1 307 ? -12.239 -15.875 4.808 1.00 85.38 307 LYS A O 1
ATOM 2399 N N . LEU A 1 308 ? -11.391 -15.140 2.863 1.00 84.25 308 LEU A N 1
ATOM 2400 C CA . LEU A 1 308 ? -10.810 -13.902 3.392 1.00 84.25 308 LEU A CA 1
ATOM 2401 C C . LEU A 1 308 ? -11.884 -13.064 4.101 1.00 84.25 308 LEU A C 1
ATOM 2403 O O . LEU A 1 308 ? -11.720 -12.705 5.261 1.00 84.25 308 LEU A O 1
ATOM 2407 N N . ILE A 1 309 ? -13.032 -12.802 3.481 1.00 85.88 309 ILE A N 1
ATOM 2408 C CA . ILE A 1 309 ? -14.115 -12.039 4.124 1.00 85.88 309 ILE A CA 1
ATOM 2409 C C . ILE A 1 309 ? -14.633 -12.722 5.393 1.00 85.88 309 ILE A C 1
ATOM 2411 O O . ILE A 1 309 ? -15.013 -12.021 6.328 1.00 85.88 309 ILE A O 1
ATOM 2415 N N . ASN A 1 310 ? -14.660 -14.052 5.448 1.00 86.50 310 ASN A N 1
ATOM 2416 C CA . ASN A 1 310 ? -15.196 -14.809 6.580 1.00 86.50 310 ASN A CA 1
ATOM 2417 C C . ASN A 1 310 ? -14.170 -15.098 7.682 1.00 86.50 310 ASN A C 1
ATOM 2419 O O . ASN A 1 310 ? -14.576 -15.525 8.759 1.00 86.50 310 ASN A O 1
ATOM 2423 N N . GLN A 1 311 ? -12.884 -14.827 7.459 1.00 85.25 311 GLN A N 1
ATOM 2424 C CA . GLN A 1 311 ? -11.865 -14.899 8.503 1.00 85.25 311 GLN A CA 1
ATOM 2425 C C . GLN A 1 311 ? -12.209 -13.965 9.669 1.00 85.25 311 GLN A C 1
ATOM 2427 O O . GLN A 1 311 ? -12.606 -12.804 9.485 1.00 85.25 311 GLN A O 1
ATOM 2432 N N . ARG A 1 312 ? -12.106 -14.503 10.881 1.00 85.81 312 ARG A N 1
ATOM 2433 C CA . ARG A 1 312 ? -12.474 -13.852 12.150 1.00 85.81 312 ARG A CA 1
ATOM 2434 C C . ARG A 1 312 ? -11.470 -14.146 13.267 1.00 85.81 312 ARG A C 1
ATOM 2436 O O . ARG A 1 312 ? -11.723 -13.805 14.420 1.00 85.81 312 ARG A O 1
ATOM 2443 N N . GLU A 1 313 ? -10.353 -14.778 12.932 1.00 87.12 313 GLU A N 1
ATOM 2444 C CA . GLU A 1 313 ? -9.324 -15.226 13.855 1.00 87.12 313 GLU A CA 1
ATOM 2445 C C . GLU A 1 313 ? -8.781 -14.030 14.648 1.00 87.12 313 GLU A C 1
ATOM 2447 O O . GLU A 1 313 ? -8.345 -13.012 14.103 1.00 87.12 313 GLU A O 1
ATOM 2452 N N . GLY A 1 314 ? -8.866 -14.132 15.973 1.00 87.25 314 GLY A N 1
ATOM 2453 C CA . GLY A 1 314 ? -8.184 -13.208 16.869 1.00 87.25 314 GLY A CA 1
ATOM 2454 C C . GLY A 1 314 ? -6.716 -13.590 17.010 1.00 87.25 314 GLY A C 1
ATOM 2455 O O . GLY A 1 314 ? -6.324 -14.692 16.649 1.00 87.25 314 GLY A O 1
ATOM 2456 N N . PHE A 1 315 ? -5.927 -12.699 17.594 1.00 88.56 315 PHE A N 1
ATOM 2457 C CA . PHE A 1 315 ? -4.597 -13.039 18.089 1.00 88.56 315 PHE A CA 1
ATOM 2458 C C . PHE A 1 315 ? -4.624 -13.058 19.617 1.00 88.56 315 PHE A C 1
ATOM 2460 O O . PHE A 1 315 ? -5.246 -12.187 20.230 1.00 88.56 315 PHE A O 1
ATOM 2467 N N . GLU A 1 316 ? -3.968 -14.034 20.237 1.00 88.06 316 GLU A N 1
ATOM 2468 C CA . GLU A 1 316 ? -3.836 -14.127 21.690 1.00 88.06 316 GLU A CA 1
ATOM 2469 C C . GLU A 1 316 ? -2.361 -14.215 22.084 1.00 88.06 316 GLU A C 1
ATOM 2471 O O . GLU A 1 316 ? -1.602 -15.031 21.561 1.00 88.06 316 GLU A O 1
ATOM 2476 N N . LEU A 1 317 ? -1.958 -13.368 23.031 1.00 81.25 317 LEU A N 1
ATOM 2477 C CA . LEU A 1 317 ? -0.621 -13.371 23.599 1.00 81.25 317 LEU A CA 1
ATOM 2478 C C . LEU A 1 317 ? -0.391 -14.671 24.360 1.00 81.25 317 LEU A C 1
ATOM 2480 O O . LEU A 1 317 ? -0.799 -14.827 25.514 1.00 81.25 317 LEU A O 1
ATOM 2484 N N . GLN A 1 318 ? 0.316 -15.598 23.720 1.00 69.44 318 GLN A N 1
ATOM 2485 C CA . GLN A 1 318 ? 0.758 -16.816 24.374 1.00 69.44 318 GLN A CA 1
ATOM 2486 C C . GLN A 1 318 ? 1.802 -16.465 25.439 1.00 69.44 318 GLN A C 1
ATOM 2488 O O . GLN A 1 318 ? 2.940 -16.083 25.146 1.00 69.44 318 GLN A O 1
ATOM 2493 N N . LYS A 1 319 ? 1.412 -16.593 26.711 1.00 58.34 319 LYS A N 1
ATOM 2494 C CA . LYS A 1 319 ? 2.365 -16.555 27.820 1.00 58.34 319 LYS A CA 1
ATOM 2495 C C . LYS A 1 319 ? 3.220 -17.812 27.746 1.00 58.34 319 LYS A C 1
ATOM 2497 O O . LYS A 1 319 ? 2.712 -18.918 27.925 1.00 58.34 319 LYS A O 1
ATOM 2502 N N . ARG A 1 320 ? 4.534 -17.648 27.579 1.00 49.78 320 ARG A N 1
ATOM 2503 C CA . ARG A 1 320 ? 5.491 -18.709 27.904 1.00 49.78 320 ARG A CA 1
ATOM 2504 C C . ARG A 1 320 ? 5.311 -19.004 29.396 1.00 49.78 320 ARG A C 1
ATOM 2506 O O . ARG A 1 320 ? 5.632 -18.168 30.235 1.00 49.78 320 ARG A O 1
ATOM 2513 N N . SER A 1 321 ? 4.667 -20.124 29.718 1.00 33.19 321 SER A N 1
ATOM 2514 C CA . SER A 1 321 ? 4.245 -20.451 31.082 1.00 33.19 321 SER A CA 1
ATOM 2515 C C . SER A 1 321 ? 5.454 -20.731 31.979 1.00 33.19 321 SER A C 1
ATOM 2517 O O . SER A 1 321 ? 5.823 -21.882 32.194 1.00 33.19 321 SER A O 1
ATOM 2519 N N . THR A 1 322 ? 6.033 -19.693 32.575 1.00 32.84 322 THR A N 1
ATOM 2520 C CA . THR A 1 322 ? 6.715 -19.805 33.864 1.00 32.84 322 THR A CA 1
ATOM 2521 C C . THR A 1 322 ? 5.695 -19.463 34.943 1.00 32.84 322 THR A C 1
ATOM 2523 O O . THR A 1 322 ? 5.284 -18.319 35.125 1.00 32.84 322 THR A O 1
ATOM 2526 N N . LYS A 1 323 ? 5.204 -20.499 35.633 1.00 30.41 323 LYS A N 1
ATOM 2527 C CA . LYS A 1 323 ? 4.350 -20.335 36.811 1.00 30.41 323 LYS A CA 1
ATOM 2528 C C . LYS A 1 323 ? 5.120 -19.544 37.867 1.00 30.41 323 LYS A C 1
ATOM 2530 O O . LYS A 1 323 ? 6.011 -20.097 38.500 1.00 30.41 323 LYS A O 1
ATOM 2535 N N . VAL A 1 324 ? 4.713 -18.305 38.112 1.00 27.64 324 VAL A N 1
ATOM 2536 C CA . VAL A 1 324 ? 4.868 -17.658 39.416 1.00 27.64 324 VAL A CA 1
ATOM 2537 C C . VAL A 1 324 ? 3.547 -16.968 39.732 1.00 27.64 324 VAL A C 1
ATOM 2539 O O . VAL A 1 324 ? 3.134 -16.033 39.050 1.00 27.64 324 VAL A O 1
ATOM 2542 N N . SER A 1 325 ? 2.849 -17.490 40.739 1.00 29.52 325 SER A N 1
ATOM 2543 C CA . SER A 1 325 ? 1.726 -16.812 41.374 1.00 29.52 325 SER A CA 1
ATOM 2544 C C . SER A 1 325 ? 2.257 -15.778 42.357 1.00 29.52 325 SER A C 1
ATOM 2546 O O . SER A 1 325 ? 3.111 -16.124 43.165 1.00 29.52 325 SER A O 1
ATOM 2548 N N . LEU A 1 326 ? 1.701 -14.573 42.336 1.00 27.84 326 LEU A N 1
ATOM 2549 C CA . LEU A 1 326 ? 1.454 -13.683 43.480 1.00 27.84 326 LEU A CA 1
ATOM 2550 C C . LEU A 1 326 ? 0.713 -12.485 42.850 1.00 27.84 326 LEU A C 1
ATOM 2552 O O . LEU A 1 326 ? 1.196 -11.912 41.886 1.00 27.84 326 LEU A O 1
ATOM 2556 N N . GLY A 1 327 ? -0.524 -12.135 43.185 1.00 27.11 327 GLY A N 1
ATOM 2557 C CA . GLY A 1 327 ? -1.070 -12.008 44.526 1.00 27.11 327 GLY A CA 1
ATOM 2558 C C . GLY A 1 327 ? -1.137 -10.519 44.872 1.00 27.11 327 GLY A C 1
ATOM 2559 O O . GLY A 1 327 ? -0.225 -10.012 45.504 1.00 27.11 327 GLY A O 1
ATOM 2560 N N . GLY A 1 328 ? -2.222 -9.850 44.456 1.00 30.91 328 GLY A N 1
ATOM 2561 C CA . GLY A 1 328 ? -2.666 -8.557 44.993 1.00 30.91 328 GLY A CA 1
ATOM 2562 C C . GLY A 1 328 ? -2.058 -7.290 44.377 1.00 30.91 328 GLY A C 1
ATOM 2563 O O . GLY A 1 328 ? -0.853 -7.102 44.425 1.00 30.91 328 GLY A O 1
ATOM 2564 N N . LEU A 1 329 ? -2.941 -6.411 43.867 1.00 34.34 329 LEU A N 1
ATOM 2565 C CA . LEU A 1 329 ? -2.925 -4.926 43.945 1.00 34.34 329 LEU A CA 1
ATOM 2566 C C . LEU A 1 329 ? -3.586 -4.275 42.711 1.00 34.34 329 LEU A C 1
ATOM 2568 O O . LEU A 1 329 ? -2.965 -3.535 41.959 1.00 34.34 329 LEU A O 1
ATOM 2572 N N . GLY A 1 330 ? -4.889 -4.514 42.525 1.00 27.27 330 GLY A N 1
ATOM 2573 C CA . GLY A 1 330 ? -5.707 -3.816 41.518 1.00 27.27 330 GLY A CA 1
ATOM 2574 C C . GLY A 1 330 ? -6.288 -2.472 41.981 1.00 27.27 330 GLY A C 1
ATOM 2575 O O . GLY A 1 330 ? -6.888 -1.762 41.186 1.00 27.27 330 GLY A O 1
ATOM 2576 N N . ILE A 1 331 ? -6.128 -2.105 43.258 1.00 31.77 331 ILE A N 1
ATOM 2577 C CA . ILE A 1 331 ? -6.849 -0.962 43.856 1.00 31.77 331 ILE A CA 1
ATOM 2578 C C . ILE A 1 331 ? -5.918 0.215 44.204 1.00 31.77 331 ILE A C 1
ATOM 2580 O O . ILE A 1 331 ? -6.373 1.348 44.313 1.00 31.77 331 ILE A O 1
ATOM 2584 N N . VAL A 1 332 ? -4.598 0.007 44.261 1.00 32.62 332 VAL A N 1
ATOM 2585 C CA . VAL A 1 332 ? -3.630 1.090 44.543 1.00 32.62 332 VAL A CA 1
ATOM 2586 C C . VAL A 1 332 ? -3.211 1.850 43.269 1.00 32.62 332 VAL A C 1
ATOM 2588 O O . VAL A 1 332 ? -2.901 3.036 43.338 1.00 32.62 332 VAL A O 1
ATOM 2591 N N . ALA A 1 333 ? -3.300 1.232 42.084 1.00 36.62 333 ALA A N 1
ATOM 2592 C CA . ALA A 1 333 ? -2.934 1.867 40.810 1.00 36.62 333 ALA A CA 1
ATOM 2593 C C . ALA A 1 333 ? -3.948 2.930 40.335 1.00 36.62 333 ALA A C 1
ATOM 2595 O O . ALA A 1 333 ? -3.552 3.965 39.808 1.00 36.62 333 ALA A O 1
ATOM 2596 N N . LEU A 1 334 ? -5.245 2.729 40.594 1.00 37.94 334 LEU A N 1
ATOM 2597 C CA . LEU A 1 334 ? -6.288 3.717 40.278 1.00 37.94 334 LEU A CA 1
ATOM 2598 C C . LEU A 1 334 ? -6.233 4.943 41.205 1.00 37.94 334 LEU A C 1
ATOM 2600 O O . LEU A 1 334 ? -6.498 6.058 40.761 1.00 37.94 334 LEU A O 1
ATOM 2604 N N . ALA A 1 335 ? -5.816 4.758 42.461 1.00 31.25 335 ALA A N 1
ATOM 2605 C CA . ALA A 1 335 ? -5.595 5.862 43.392 1.00 31.25 335 ALA A CA 1
ATOM 2606 C C . ALA A 1 335 ? -4.342 6.685 43.031 1.00 31.25 335 ALA A C 1
ATOM 2608 O O . ALA A 1 335 ? -4.364 7.905 43.160 1.00 31.25 335 ALA A O 1
ATOM 2609 N N . LEU A 1 336 ? -3.281 6.045 42.519 1.00 39.38 336 LEU A N 1
ATOM 2610 C CA . LEU A 1 336 ? -2.053 6.728 42.089 1.00 39.38 336 LEU A CA 1
ATOM 2611 C C . LEU A 1 336 ? -2.188 7.431 40.728 1.00 39.38 336 LEU A C 1
ATOM 2613 O O . LEU A 1 336 ? -1.611 8.503 40.573 1.00 39.38 336 LEU A O 1
ATOM 2617 N N . SER A 1 337 ? -2.978 6.911 39.778 1.00 38.00 337 SER A N 1
ATOM 2618 C CA . SER A 1 337 ? -3.246 7.604 38.503 1.00 38.00 337 SER A CA 1
ATOM 2619 C C . SER A 1 337 ? -4.079 8.879 38.677 1.00 38.00 337 SER A C 1
ATOM 2621 O O . SER A 1 337 ? -3.790 9.874 38.019 1.00 38.00 337 SER A O 1
ATOM 2623 N N . LEU A 1 338 ? -5.040 8.898 39.609 1.00 40.53 338 LEU A N 1
ATOM 2624 C CA . LEU A 1 338 ? -5.808 10.112 39.930 1.00 40.53 338 LEU A CA 1
ATOM 2625 C C . LEU A 1 338 ? -4.997 11.122 40.762 1.00 40.53 338 LEU A C 1
ATOM 2627 O O . LEU A 1 338 ? -5.174 12.328 40.607 1.00 40.53 338 LEU A O 1
ATOM 2631 N N . LEU A 1 339 ? -4.058 10.652 41.594 1.00 35.53 339 LEU A N 1
ATOM 2632 C CA . LEU A 1 339 ? -3.101 11.521 42.291 1.00 35.53 339 LEU A CA 1
ATOM 2633 C C . LEU A 1 339 ? -2.058 12.123 41.338 1.00 35.53 339 LEU A C 1
ATOM 2635 O O . LEU A 1 339 ? -1.673 13.274 41.529 1.00 35.53 339 LEU A O 1
ATOM 2639 N N . PHE A 1 340 ? -1.633 11.398 40.296 1.00 40.78 340 PHE A N 1
ATOM 2640 C CA . PHE A 1 340 ? -0.668 11.905 39.315 1.00 40.78 340 PHE A CA 1
ATOM 2641 C C . PHE A 1 340 ? -1.260 12.999 38.424 1.00 40.78 340 PHE A C 1
ATOM 2643 O O . PHE A 1 340 ? -0.577 13.985 38.187 1.00 40.78 340 PHE A O 1
ATOM 2650 N N . GLU A 1 341 ? -2.523 12.892 38.001 1.00 42.28 341 GLU A N 1
ATOM 2651 C CA . GLU A 1 341 ? -3.156 13.895 37.127 1.00 42.28 341 GLU A CA 1
ATOM 2652 C C . GLU A 1 341 ? -3.438 15.222 37.864 1.00 42.28 341 GLU A C 1
ATOM 2654 O O . GLU A 1 341 ? -3.256 16.307 37.306 1.00 42.28 341 GLU A O 1
ATOM 2659 N N . VAL A 1 342 ? -3.763 15.148 39.163 1.00 36.75 342 VAL A N 1
ATOM 2660 C CA . VAL A 1 342 ? -3.929 16.322 40.043 1.00 36.75 342 VAL A CA 1
ATOM 2661 C C . VAL A 1 342 ? -2.577 16.947 40.425 1.00 36.75 342 VAL A C 1
ATOM 2663 O O . VAL A 1 342 ? -2.478 18.170 40.522 1.00 36.75 342 VAL A O 1
ATOM 2666 N N . LEU A 1 343 ? -1.512 16.148 40.574 1.00 36.66 343 LEU A N 1
ATOM 2667 C CA . LEU A 1 343 ? -0.159 16.646 40.870 1.00 36.66 343 LEU A CA 1
ATOM 2668 C C . LEU A 1 343 ? 0.586 17.168 39.627 1.00 36.66 343 LEU A C 1
ATOM 2670 O O . LEU A 1 343 ? 1.374 18.107 39.746 1.00 36.66 343 LEU A O 1
ATOM 2674 N N . THR A 1 344 ? 0.300 16.662 38.421 1.00 40.94 344 THR A N 1
ATOM 2675 C CA . THR A 1 344 ? 0.876 17.201 37.172 1.00 40.94 344 THR A CA 1
ATOM 2676 C C . THR A 1 344 ? 0.340 18.582 36.800 1.00 40.94 344 THR A C 1
ATOM 2678 O O . THR A 1 344 ? 0.948 19.264 35.980 1.00 40.94 344 THR A O 1
ATOM 2681 N N . HIS A 1 345 ? -0.733 19.052 37.444 1.00 42.41 345 HIS A N 1
ATOM 2682 C CA . HIS A 1 345 ? -1.243 20.409 37.239 1.00 42.41 345 HIS A CA 1
ATOM 2683 C C . HIS A 1 345 ? -0.502 21.485 38.071 1.00 42.41 345 HIS A C 1
ATOM 2685 O O . HIS A 1 345 ? -0.805 22.672 37.937 1.00 42.41 345 HIS A O 1
ATOM 2691 N N . GLN A 1 346 ? 0.490 21.113 38.897 1.00 39.22 346 GLN A N 1
ATOM 2692 C CA . GLN A 1 346 ? 1.297 22.066 39.682 1.00 39.22 346 GLN A CA 1
ATOM 2693 C C . GLN A 1 346 ? 2.797 22.107 39.348 1.00 39.22 346 GLN A C 1
ATOM 2695 O O . GLN A 1 346 ? 3.498 22.963 39.881 1.00 39.22 346 GLN A O 1
ATOM 2700 N N . ILE A 1 347 ? 3.319 21.263 38.451 1.00 38.59 347 ILE A N 1
ATOM 2701 C CA . ILE A 1 347 ? 4.750 21.286 38.099 1.00 38.59 347 ILE A CA 1
ATOM 2702 C C . ILE A 1 347 ? 4.937 21.063 36.593 1.00 38.59 347 ILE A C 1
ATOM 2704 O O . ILE A 1 347 ? 5.234 19.956 36.167 1.00 38.59 347 ILE A O 1
ATOM 2708 N N . HIS A 1 348 ? 4.732 22.110 35.789 1.00 28.61 348 HIS A N 1
ATOM 2709 C CA . HIS A 1 348 ? 5.684 22.630 34.789 1.00 28.61 348 HIS A CA 1
ATOM 2710 C C . HIS A 1 348 ? 4.994 23.668 33.894 1.00 28.61 348 HIS A C 1
ATOM 2712 O O . HIS A 1 348 ? 4.195 23.346 33.013 1.00 28.61 348 HIS A O 1
ATOM 2718 N N . GLU A 1 349 ? 5.360 24.930 34.100 1.00 36.88 349 GLU A N 1
ATOM 2719 C CA . GLU A 1 349 ? 5.244 25.966 33.084 1.00 36.88 349 GLU A CA 1
ATOM 2720 C C . GLU A 1 349 ? 6.188 25.680 31.902 1.00 36.88 349 GLU A C 1
ATOM 2722 O O . GLU A 1 349 ? 7.278 25.136 32.059 1.00 36.88 349 GLU A O 1
ATOM 2727 N N . GLN A 1 350 ? 5.756 26.131 30.722 1.00 35.16 350 GLN A N 1
ATOM 2728 C CA . GLN A 1 350 ? 6.518 26.264 29.475 1.00 35.16 350 GLN A CA 1
ATOM 2729 C C . GLN A 1 350 ? 6.925 24.984 28.719 1.00 35.16 350 GLN A C 1
ATOM 2731 O O . GLN A 1 350 ? 8.097 24.676 28.516 1.00 35.16 350 GLN A O 1
ATOM 2736 N N . ARG A 1 351 ? 5.940 24.382 28.044 1.00 27.30 351 ARG A N 1
ATOM 2737 C CA . ARG A 1 351 ? 6.069 24.082 26.604 1.00 27.30 351 ARG A CA 1
ATOM 2738 C C . ARG A 1 351 ? 4.696 24.147 25.943 1.00 27.30 351 ARG A C 1
ATOM 2740 O O . ARG A 1 351 ? 3.766 23.471 26.361 1.00 27.30 351 ARG A O 1
ATOM 2747 N N . SER A 1 352 ? 4.587 25.012 24.937 1.00 38.22 352 SER A N 1
ATOM 2748 C CA . SER A 1 352 ? 3.375 25.323 24.173 1.00 38.22 352 SER A CA 1
ATOM 2749 C C . SER A 1 352 ? 2.801 24.070 23.497 1.00 38.22 352 SER A C 1
ATOM 2751 O O . SER A 1 352 ? 3.185 23.714 22.383 1.00 38.22 352 SER A O 1
ATOM 2753 N N . TYR A 1 353 ? 1.904 23.375 24.195 1.00 35.03 353 TYR A N 1
ATOM 2754 C CA . TYR A 1 353 ? 1.054 22.335 23.630 1.00 35.03 353 TYR A CA 1
ATOM 2755 C C . TYR A 1 353 ? -0.132 23.017 22.945 1.00 35.03 353 TYR A C 1
ATOM 2757 O O . TYR A 1 353 ? -0.929 23.705 23.581 1.00 35.03 353 TYR A O 1
ATOM 2765 N N . MET A 1 354 ? -0.231 22.860 21.626 1.00 37.38 354 MET A N 1
ATOM 2766 C CA . MET A 1 354 ? -1.396 23.311 20.867 1.00 37.38 354 MET A CA 1
ATOM 2767 C C . MET A 1 354 ? -2.633 22.546 21.348 1.00 37.38 354 MET A C 1
ATOM 2769 O O . MET A 1 354 ? -2.669 21.321 21.255 1.00 37.38 354 MET A O 1
ATOM 2773 N N . ASP A 1 355 ? -3.633 23.278 21.842 1.00 54.84 355 ASP A N 1
ATOM 2774 C CA . ASP A 1 355 ? -4.961 22.761 22.188 1.00 54.84 355 ASP A CA 1
ATOM 2775 C C . ASP A 1 355 ? -5.493 21.874 21.032 1.00 54.84 355 ASP A C 1
ATOM 2777 O O . ASP A 1 355 ? -5.531 22.338 19.886 1.00 54.84 355 ASP A O 1
ATOM 2781 N N . PRO A 1 356 ? -5.885 20.606 21.268 1.00 48.97 356 PRO A N 1
ATOM 2782 C CA . PRO A 1 356 ? -6.453 19.731 20.239 1.00 48.97 356 PRO A CA 1
ATOM 2783 C C . PRO A 1 356 ? -7.588 20.385 19.436 1.00 48.97 356 PRO A C 1
ATOM 2785 O O . PRO A 1 356 ? -7.709 20.155 18.231 1.00 48.97 356 PRO A O 1
ATOM 2788 N N . ILE A 1 357 ? -8.357 21.280 20.061 1.00 47.81 357 ILE A N 1
ATOM 2789 C CA . ILE A 1 357 ? -9.427 22.052 19.420 1.00 47.81 357 ILE A CA 1
ATOM 2790 C C . ILE A 1 357 ? -8.848 23.088 18.440 1.00 47.81 357 ILE A C 1
ATOM 2792 O O . ILE A 1 357 ? -9.375 23.240 17.337 1.00 47.81 357 ILE A O 1
ATOM 2796 N N . ARG A 1 358 ? -7.701 23.721 18.744 1.00 54.28 358 ARG A N 1
ATOM 2797 C CA . ARG A 1 358 ? -6.973 24.595 17.791 1.00 54.28 358 ARG A CA 1
ATOM 2798 C C . ARG A 1 358 ? -6.524 23.842 16.544 1.00 54.28 358 ARG A C 1
ATOM 2800 O O . ARG A 1 358 ? -6.529 24.396 15.447 1.00 54.28 358 ARG A O 1
ATOM 2807 N N . ARG A 1 359 ? -6.132 22.573 16.678 1.00 56.16 359 ARG A N 1
ATOM 2808 C CA . ARG A 1 359 ? -5.725 21.755 15.523 1.00 56.16 359 ARG A CA 1
ATOM 2809 C C . ARG A 1 359 ? -6.912 21.453 14.605 1.00 56.16 359 ARG A C 1
ATOM 2811 O O . ARG A 1 359 ? -6.780 21.520 13.378 1.00 56.16 359 ARG A O 1
ATOM 2818 N N . ILE A 1 360 ? -8.065 21.157 15.201 1.00 48.16 360 ILE A N 1
ATOM 2819 C CA . ILE A 1 360 ? -9.285 20.801 14.475 1.00 48.16 360 ILE A CA 1
ATOM 2820 C C . ILE A 1 360 ? -9.891 22.045 13.810 1.00 48.16 360 ILE A C 1
ATOM 2822 O O . ILE A 1 360 ? -10.168 22.005 12.616 1.00 48.16 360 ILE A O 1
ATOM 2826 N N . PHE A 1 361 ? -9.996 23.184 14.496 1.00 54.84 361 PHE A N 1
ATOM 2827 C CA . PHE A 1 361 ? -10.737 24.354 13.990 1.00 54.84 361 PHE A CA 1
ATOM 2828 C C . PHE A 1 361 ? -9.867 25.497 13.434 1.00 54.84 361 PHE A C 1
ATOM 2830 O O . PHE A 1 361 ? -10.394 26.415 12.814 1.00 54.84 361 PHE A O 1
ATOM 2837 N N . GLY A 1 362 ? -8.536 25.408 13.549 1.00 55.16 362 GLY A N 1
ATOM 2838 C CA . GLY A 1 362 ? -7.599 26.436 13.078 1.00 55.16 362 GLY A CA 1
ATOM 2839 C C . GLY A 1 362 ? -7.175 27.427 14.171 1.00 55.16 362 GLY A C 1
ATOM 2840 O O . GLY A 1 362 ? -7.571 27.309 15.329 1.00 55.16 362 GLY A O 1
ATOM 2841 N N . ALA A 1 363 ? -6.318 28.388 13.805 1.00 48.12 363 ALA A N 1
ATOM 2842 C CA . ALA A 1 363 ? -5.727 29.354 14.742 1.00 48.12 363 ALA A CA 1
ATOM 2843 C C . ALA A 1 363 ? -6.756 30.324 15.360 1.00 48.12 363 ALA A C 1
ATOM 2845 O O . ALA A 1 363 ? -6.530 30.821 16.465 1.00 48.12 363 ALA A O 1
ATOM 2846 N N . ASP A 1 364 ? -7.906 30.510 14.705 1.00 53.59 364 ASP A N 1
ATOM 2847 C CA . ASP A 1 364 ? -9.027 31.333 15.169 1.00 53.59 364 ASP A CA 1
ATOM 2848 C C . ASP A 1 364 ? -9.884 30.573 16.193 1.00 53.59 364 ASP A C 1
ATOM 2850 O O . ASP A 1 364 ? -11.058 30.263 15.992 1.00 53.59 364 ASP A O 1
ATOM 2854 N N . TYR A 1 365 ? -9.255 30.259 17.325 1.00 43.81 365 TYR A N 1
ATOM 2855 C CA . TYR A 1 365 ? -9.810 29.532 18.473 1.00 43.81 365 TYR A CA 1
ATOM 2856 C C . TYR A 1 365 ? -11.097 30.148 19.065 1.00 43.81 365 TYR A C 1
ATOM 2858 O O . TYR A 1 365 ? -11.777 29.504 19.856 1.00 43.81 365 TYR A O 1
ATOM 2866 N N . ALA A 1 366 ? -11.445 31.376 18.673 1.00 53.16 366 ALA A N 1
ATOM 2867 C CA . ALA A 1 366 ? -12.628 32.104 19.124 1.00 53.16 366 ALA A CA 1
ATOM 2868 C C . ALA A 1 366 ? -13.898 31.827 18.293 1.00 53.16 366 ALA A C 1
ATOM 2870 O O . ALA A 1 366 ? -14.884 32.541 18.443 1.00 53.16 366 ALA A O 1
ATOM 2871 N N . SER A 1 367 ? -13.902 30.827 17.402 1.00 75.31 367 SER A N 1
ATOM 2872 C CA . SER A 1 367 ? -15.148 30.449 16.722 1.00 75.31 367 SER A CA 1
ATOM 2873 C C . SER A 1 367 ? -16.159 29.890 17.726 1.00 75.31 367 SER A C 1
ATOM 2875 O O . SER A 1 367 ? -15.820 29.007 18.518 1.00 75.31 367 SER A O 1
ATOM 2877 N N . GLU A 1 368 ? -17.403 30.355 17.655 1.00 84.69 368 GLU A N 1
ATOM 2878 C CA . GLU A 1 368 ? -18.494 29.903 18.527 1.00 84.69 368 GLU A CA 1
ATOM 2879 C C . GLU A 1 368 ? -18.688 28.375 18.464 1.00 84.69 368 GLU A C 1
ATOM 2881 O O . GLU A 1 368 ? -18.853 27.728 19.493 1.00 84.69 368 GLU A O 1
ATOM 2886 N N . ILE A 1 369 ? -18.518 27.750 17.287 1.00 83.69 369 ILE A N 1
ATOM 2887 C CA . ILE A 1 369 ? -18.529 26.280 17.129 1.00 83.69 369 ILE A CA 1
ATOM 2888 C C . ILE A 1 369 ? -17.450 25.615 18.002 1.00 83.69 369 ILE A C 1
ATOM 2890 O O . ILE A 1 369 ? -17.734 24.653 18.718 1.00 83.69 369 ILE A O 1
ATOM 2894 N N . GLY A 1 370 ? -16.216 26.127 17.970 1.00 77.31 370 GLY A N 1
ATOM 2895 C CA . GLY A 1 370 ? -15.111 25.607 18.779 1.00 77.31 370 GLY A CA 1
ATOM 2896 C C . GLY A 1 370 ? -15.350 25.767 20.283 1.00 77.31 370 GLY A C 1
ATOM 2897 O O . GLY A 1 370 ? -15.053 24.847 21.050 1.00 77.31 370 GLY A O 1
ATOM 2898 N N . LEU A 1 371 ? -15.942 26.891 20.704 1.00 83.06 371 LEU A N 1
ATOM 2899 C CA . LEU A 1 371 ? -16.321 27.140 22.100 1.00 83.06 371 LEU A CA 1
ATOM 2900 C C . LEU A 1 371 ? -17.416 26.178 22.568 1.00 83.06 371 LEU A C 1
ATOM 2902 O O . LEU A 1 371 ? -17.269 25.562 23.625 1.00 83.06 371 LEU A O 1
ATOM 2906 N N . ILE A 1 372 ? -18.463 25.981 21.761 1.00 86.31 372 ILE A N 1
ATOM 2907 C CA . ILE A 1 372 ? -19.557 25.045 22.052 1.00 86.31 372 ILE A CA 1
ATOM 2908 C C . ILE A 1 372 ? -19.008 23.616 22.208 1.00 86.31 372 ILE A C 1
ATOM 2910 O O . ILE A 1 372 ? -19.352 22.921 23.165 1.00 86.31 372 ILE A O 1
ATOM 2914 N N . ILE A 1 373 ? -18.116 23.179 21.315 1.00 80.75 373 ILE A N 1
ATOM 2915 C CA . ILE A 1 373 ? -17.509 21.839 21.368 1.00 80.75 373 ILE A CA 1
ATOM 2916 C C . ILE A 1 373 ? -16.594 21.685 22.589 1.00 80.75 373 ILE A C 1
ATOM 2918 O O . ILE A 1 373 ? -16.651 20.664 23.273 1.00 80.75 373 ILE A O 1
ATOM 2922 N N . SER A 1 374 ? -15.786 22.699 22.909 1.00 77.81 374 SER A N 1
ATOM 2923 C CA . SER A 1 374 ? -14.940 22.704 24.111 1.00 77.81 374 SER A CA 1
ATOM 2924 C C . SER A 1 374 ? -15.771 22.585 25.390 1.00 77.81 374 SER A C 1
ATOM 2926 O O . SER A 1 374 ? -15.466 21.776 26.269 1.00 77.81 374 SER A O 1
ATOM 2928 N N . GLU A 1 375 ? -16.854 23.359 25.485 1.00 84.12 375 GLU A N 1
ATOM 2929 C CA . GLU A 1 375 ? -17.773 23.349 26.626 1.00 84.12 375 GLU A CA 1
ATOM 2930 C C . GLU A 1 375 ? -18.462 21.984 26.786 1.00 84.12 375 GLU A C 1
ATOM 2932 O O . GLU A 1 375 ? -18.576 21.481 27.908 1.00 84.12 375 GLU A O 1
ATOM 2937 N N . TYR A 1 376 ? -18.865 21.357 25.674 1.00 86.56 376 TYR A N 1
ATOM 2938 C CA . TYR A 1 376 ? -19.401 19.995 25.656 1.00 86.56 376 TYR A CA 1
ATOM 2939 C C . TYR A 1 376 ? -18.377 18.982 26.183 1.00 86.56 376 TYR A C 1
ATOM 2941 O O . TYR A 1 376 ? -18.664 18.249 27.131 1.00 86.56 376 TYR A O 1
ATOM 2949 N N . LEU A 1 377 ? -17.165 18.965 25.617 1.00 79.19 377 LEU A N 1
ATOM 2950 C CA . LEU A 1 377 ? -16.133 17.979 25.959 1.00 79.19 377 LEU A CA 1
ATOM 2951 C C . LEU A 1 377 ? -15.704 18.063 27.430 1.00 79.19 377 LEU A C 1
ATOM 2953 O O . LEU A 1 377 ? -15.430 17.033 28.040 1.00 79.19 377 LEU A O 1
ATOM 2957 N N . LYS A 1 378 ? -15.708 19.261 28.028 1.00 81.12 378 LYS A N 1
ATOM 2958 C CA . LYS A 1 378 ? -15.419 19.454 29.460 1.00 81.12 378 LYS A CA 1
ATOM 2959 C C . LYS A 1 378 ? -16.477 18.843 30.383 1.00 81.12 378 LYS A C 1
ATOM 2961 O O . LYS A 1 378 ? -16.151 18.450 31.498 1.00 81.12 378 LYS A O 1
ATOM 2966 N N . GLN A 1 379 ? -17.734 18.769 29.947 1.00 81.25 379 GLN A N 1
ATOM 2967 C CA . GLN A 1 379 ? -18.841 18.264 30.769 1.00 81.25 379 GLN A CA 1
ATOM 2968 C C . GLN A 1 379 ? -19.014 16.745 30.683 1.00 81.25 379 GLN A C 1
ATOM 2970 O O . GLN A 1 379 ? -19.490 16.139 31.643 1.00 81.25 379 GLN A O 1
ATOM 2975 N N . VAL A 1 380 ? -18.598 16.126 29.573 1.00 76.19 380 VAL A N 1
ATOM 2976 C CA . VAL A 1 380 ? -18.753 14.683 29.320 1.00 76.19 380 VAL A CA 1
ATOM 2977 C C . VAL A 1 380 ? -18.195 13.798 30.451 1.00 76.19 380 VAL A C 1
ATOM 2979 O O . VAL A 1 380 ? -18.950 12.948 30.928 1.00 76.19 380 VAL A O 1
ATOM 2982 N N . PRO A 1 381 ? -16.954 13.976 30.955 1.00 71.19 381 PRO A N 1
ATOM 2983 C CA . PRO A 1 381 ? -16.386 13.072 31.962 1.00 71.19 381 PRO A CA 1
ATOM 2984 C C . PRO A 1 381 ? -17.207 12.986 33.254 1.00 71.19 381 PRO A C 1
ATOM 2986 O O . PRO A 1 381 ? -17.340 11.912 33.835 1.00 71.19 381 PRO A O 1
ATOM 2989 N N . GLY A 1 382 ? -17.806 14.103 33.683 1.00 77.19 382 GLY A N 1
ATOM 2990 C CA . GLY A 1 382 ? -18.581 14.178 34.924 1.00 77.19 382 GLY A CA 1
ATOM 2991 C C . GLY A 1 382 ? -19.978 13.558 34.844 1.00 77.19 382 GLY A C 1
ATOM 2992 O O . GLY A 1 382 ? -20.623 13.389 35.879 1.00 77.19 382 GLY A O 1
ATOM 2993 N N . ILE A 1 383 ? -20.468 13.238 33.642 1.00 81.75 383 ILE A N 1
ATOM 2994 C CA . ILE A 1 383 ? -21.834 12.732 33.435 1.00 81.75 383 ILE A CA 1
ATOM 2995 C C . ILE A 1 383 ? -21.912 11.477 32.561 1.00 81.75 383 ILE A C 1
ATOM 2997 O O . ILE A 1 383 ? -23.007 10.961 32.365 1.00 81.75 383 ILE A O 1
ATOM 3001 N N . ALA A 1 384 ? -20.786 10.969 32.048 1.00 71.56 384 ALA A N 1
ATOM 3002 C CA . ALA A 1 384 ? -20.753 9.871 31.076 1.00 71.56 384 ALA A CA 1
ATOM 3003 C C . ALA A 1 384 ? -21.463 8.589 31.552 1.00 71.56 384 ALA A C 1
ATOM 3005 O O . ALA A 1 384 ? -22.021 7.859 30.737 1.00 71.56 384 ALA A O 1
ATOM 3006 N N . ASN A 1 385 ? -21.484 8.342 32.866 1.00 82.12 385 ASN A N 1
ATOM 3007 C CA . ASN A 1 385 ? -22.144 7.178 33.468 1.00 82.12 385 ASN A CA 1
ATOM 3008 C C . ASN A 1 385 ? -23.626 7.415 33.820 1.00 82.12 385 ASN A C 1
ATOM 3010 O O . ASN A 1 385 ? -24.313 6.477 34.220 1.00 82.12 385 ASN A O 1
ATOM 3014 N N . ASP A 1 386 ? -24.140 8.641 33.679 1.00 88.69 386 ASP A N 1
ATOM 3015 C CA . ASP A 1 386 ? -25.545 8.974 33.919 1.00 88.69 386 ASP A CA 1
ATOM 3016 C C . ASP A 1 386 ? -26.275 9.137 32.584 1.00 88.69 386 ASP A C 1
ATOM 3018 O O . ASP A 1 386 ? -26.233 10.181 31.931 1.00 88.69 386 ASP A O 1
ATOM 3022 N N . LYS A 1 387 ? -26.986 8.079 32.184 1.00 83.12 387 LYS A N 1
ATOM 3023 C CA . LYS A 1 387 ? -27.707 8.008 30.909 1.00 83.12 387 LYS A CA 1
ATOM 3024 C C . LYS A 1 387 ? -28.688 9.169 30.706 1.00 83.12 387 LYS A C 1
ATOM 3026 O O . LYS A 1 387 ? -28.821 9.658 29.584 1.00 83.12 387 LYS A O 1
ATOM 3031 N N . LYS A 1 388 ? -29.378 9.609 31.765 1.00 89.75 388 LYS A N 1
ATOM 3032 C CA . LYS A 1 388 ? -30.370 10.688 31.684 1.00 89.75 388 LYS A CA 1
ATOM 3033 C C . LYS A 1 388 ? -29.673 12.030 31.488 1.00 89.75 388 LYS A C 1
ATOM 3035 O O . LYS A 1 388 ? -30.005 12.755 30.553 1.00 89.75 388 LYS A O 1
ATOM 3040 N N . ARG A 1 389 ? -28.661 12.325 32.308 1.00 86.75 389 ARG A N 1
ATOM 3041 C CA . ARG A 1 389 ? -27.886 13.572 32.199 1.00 86.75 389 ARG A CA 1
ATOM 3042 C C . ARG A 1 389 ? -27.115 13.657 30.886 1.00 86.75 389 ARG A C 1
ATOM 3044 O O . ARG A 1 389 ? -27.026 14.733 30.306 1.00 86.75 389 ARG A O 1
ATOM 3051 N N . MET A 1 390 ? -26.607 12.533 30.383 1.00 87.81 390 MET A N 1
ATOM 3052 C CA . MET A 1 390 ? -25.942 12.471 29.084 1.00 87.81 390 MET A CA 1
ATOM 3053 C C . MET A 1 390 ? -26.920 12.750 27.935 1.00 87.81 390 MET A C 1
ATOM 3055 O O . MET A 1 390 ? -26.609 13.537 27.046 1.00 87.81 390 MET A O 1
ATOM 3059 N N . ALA A 1 391 ? -28.132 12.185 27.972 1.00 82.81 391 ALA A N 1
ATOM 3060 C CA . ALA A 1 391 ? -29.168 12.485 26.981 1.00 82.81 391 ALA A CA 1
ATOM 3061 C C . ALA A 1 391 ? -29.579 13.973 26.987 1.00 82.81 391 ALA A C 1
ATOM 3063 O O . ALA A 1 391 ? -29.742 14.564 25.919 1.00 82.81 391 ALA A O 1
ATOM 3064 N N . GLU A 1 392 ? -29.698 14.588 28.169 1.00 91.81 392 GLU A N 1
ATOM 3065 C CA . GLU A 1 392 ? -29.971 16.026 28.328 1.00 91.81 392 GLU A CA 1
ATOM 3066 C C . GLU A 1 392 ? -28.817 16.903 27.808 1.00 91.81 392 GLU A C 1
ATOM 3068 O O . GLU A 1 392 ? -29.062 17.918 27.150 1.00 91.81 392 GLU A O 1
ATOM 3073 N N . LEU A 1 393 ? -27.561 16.510 28.061 1.00 87.69 393 LEU A N 1
ATOM 3074 C CA . LEU A 1 393 ? -26.380 17.206 27.544 1.00 87.69 393 LEU A CA 1
ATOM 3075 C C . LEU A 1 393 ? -26.360 17.169 26.013 1.00 87.69 393 LEU A C 1
ATOM 3077 O O . LEU A 1 393 ? -26.211 18.208 25.375 1.00 87.69 393 LEU A O 1
ATOM 3081 N N . LEU A 1 394 ? -26.556 15.991 25.420 1.00 87.75 394 LEU A N 1
ATOM 3082 C CA . LEU A 1 394 ? -26.550 15.832 23.966 1.00 87.75 394 LEU A CA 1
ATOM 3083 C C . LEU A 1 394 ? -27.647 16.651 23.303 1.00 87.75 394 LEU A C 1
ATOM 3085 O O . LEU A 1 394 ? -27.369 17.302 22.309 1.00 87.75 394 LEU A O 1
ATOM 3089 N N . GLU A 1 395 ? -28.862 16.667 23.858 1.00 91.94 395 GLU A N 1
ATOM 3090 C CA . GLU A 1 395 ? -29.951 17.482 23.309 1.00 91.94 395 GLU A CA 1
ATOM 3091 C C . GLU A 1 395 ? -29.629 18.980 23.346 1.00 91.94 395 GLU A C 1
ATOM 3093 O O . GLU A 1 395 ? -29.862 19.709 22.382 1.00 91.94 395 GLU A O 1
ATOM 3098 N N . ARG A 1 396 ? -29.044 19.454 24.448 1.00 94.56 396 ARG A N 1
ATOM 3099 C CA . ARG A 1 396 ? -28.645 20.858 24.577 1.00 94.56 396 ARG A CA 1
ATOM 3100 C C . ARG A 1 396 ? -27.595 21.244 23.535 1.00 94.56 396 ARG A C 1
ATOM 3102 O O . ARG A 1 396 ? -27.701 22.305 22.919 1.00 94.56 396 ARG A O 1
ATOM 3109 N N . TYR A 1 397 ? -26.565 20.417 23.373 1.00 93.69 397 TYR A N 1
ATOM 3110 C CA . TYR A 1 397 ? -25.461 20.715 22.462 1.00 93.69 397 TYR A CA 1
ATOM 3111 C C . TYR A 1 397 ? -25.812 20.478 21.002 1.00 93.69 397 TYR A C 1
ATOM 3113 O O . TYR A 1 397 ? -25.318 21.207 20.152 1.00 93.69 397 TYR A O 1
ATOM 3121 N N . ASP A 1 398 ? -26.722 19.554 20.719 1.00 89.38 398 ASP A N 1
ATOM 3122 C CA . ASP A 1 398 ? -27.333 19.388 19.408 1.00 89.38 398 ASP A CA 1
ATOM 3123 C C . ASP A 1 398 ? -27.971 20.694 18.912 1.00 89.38 398 ASP A C 1
ATOM 3125 O O . ASP A 1 398 ? -27.604 21.225 17.865 1.00 89.38 398 ASP A O 1
ATOM 3129 N N . GLN A 1 399 ? -28.857 21.285 19.717 1.00 93.38 399 GLN A N 1
ATOM 3130 C CA . GLN A 1 399 ? -29.545 22.526 19.357 1.00 93.38 399 GLN A CA 1
ATOM 3131 C C . GLN A 1 399 ? -28.580 23.709 19.200 1.00 93.38 399 GLN A C 1
ATOM 3133 O O . GLN A 1 399 ? -28.682 24.454 18.221 1.00 93.38 399 GLN A O 1
ATOM 3138 N N . LYS A 1 400 ? -27.623 23.864 20.130 1.00 95.56 400 LYS A N 1
ATOM 3139 C CA . LYS A 1 400 ? -26.593 24.917 20.062 1.00 95.56 400 LYS A CA 1
ATOM 3140 C C . LYS A 1 400 ? -25.752 24.797 18.789 1.00 95.56 400 LYS A C 1
ATOM 3142 O O . LYS A 1 400 ? -25.567 25.783 18.080 1.00 95.56 400 LYS A O 1
ATOM 3147 N N . LEU A 1 401 ? -25.255 23.595 18.491 1.00 91.38 401 LEU A N 1
ATOM 3148 C CA . LEU A 1 401 ? -24.356 23.375 17.360 1.00 91.38 401 LEU A CA 1
ATOM 3149 C C . LEU A 1 401 ? -25.093 23.495 16.028 1.00 91.38 401 LEU A C 1
ATOM 3151 O O . LEU A 1 401 ? -24.563 24.102 15.103 1.00 91.38 401 LEU A O 1
ATOM 3155 N N . LYS A 1 402 ? -26.334 22.999 15.941 1.00 94.31 402 LYS A N 1
ATOM 3156 C CA . LYS A 1 402 ? -27.187 23.189 14.764 1.00 94.31 402 LYS A CA 1
ATOM 3157 C C . LYS A 1 402 ? -27.387 24.669 14.446 1.00 94.31 402 LYS A C 1
ATOM 3159 O O . LYS A 1 402 ? -27.169 25.074 13.308 1.00 94.31 402 LYS A O 1
ATOM 3164 N N . HIS A 1 403 ? -27.787 25.460 15.446 1.00 96.12 403 HIS A N 1
ATOM 3165 C CA . HIS A 1 403 ? -28.000 26.896 15.275 1.00 96.12 403 HIS A CA 1
ATOM 3166 C C . HIS A 1 403 ? -26.740 27.577 14.741 1.00 96.12 403 HIS A C 1
ATOM 3168 O O . HIS A 1 403 ? -26.806 28.330 13.769 1.00 96.12 403 HIS A O 1
ATOM 3174 N N . GLU A 1 404 ? -25.586 27.259 15.329 1.00 96.38 404 GLU A N 1
ATOM 3175 C CA . GLU A 1 404 ? -24.363 27.953 14.957 1.00 96.38 404 GLU A CA 1
ATOM 3176 C C . GLU A 1 404 ? -23.782 27.492 13.611 1.00 96.38 404 GLU A C 1
ATOM 3178 O O . GLU A 1 404 ? -23.243 28.286 12.841 1.00 96.38 404 GLU A O 1
ATOM 3183 N N . LEU A 1 405 ? -23.985 26.225 13.246 1.00 94.31 405 LEU A N 1
ATOM 3184 C CA . LEU A 1 405 ? -23.677 25.732 11.903 1.00 94.31 405 LEU A CA 1
ATOM 3185 C C . LEU A 1 405 ? -24.540 26.393 10.828 1.00 94.31 405 LEU A C 1
ATOM 3187 O O . LEU A 1 405 ? -24.044 26.663 9.735 1.00 94.31 405 LEU A O 1
ATOM 3191 N N . ASP A 1 406 ? -25.810 26.675 11.116 1.00 95.12 406 ASP A N 1
ATOM 3192 C CA . ASP A 1 406 ? -26.692 27.381 10.185 1.00 95.12 406 ASP A CA 1
ATOM 3193 C C . ASP A 1 406 ? -26.271 28.842 9.988 1.00 95.12 406 ASP A C 1
ATOM 3195 O O . ASP A 1 406 ? -26.301 29.347 8.862 1.00 95.12 406 ASP A O 1
ATOM 3199 N N . ASN A 1 407 ? -25.825 29.506 11.053 1.00 94.88 407 ASN A N 1
ATOM 3200 C CA . ASN A 1 407 ? -25.292 30.864 10.981 1.00 94.88 407 ASN A CA 1
ATOM 3201 C C . ASN A 1 407 ? -23.977 30.919 10.192 1.00 94.88 407 ASN A C 1
ATOM 3203 O O . ASN A 1 407 ? -23.831 31.766 9.311 1.00 94.88 407 ASN A O 1
ATOM 3207 N N . VAL A 1 408 ? -23.029 30.013 10.462 1.00 92.69 408 VAL A N 1
ATOM 3208 C CA . VAL A 1 408 ? -21.762 29.947 9.711 1.00 92.69 408 VAL A CA 1
ATOM 3209 C C . VAL A 1 408 ? -22.023 29.626 8.238 1.00 92.69 408 VAL A C 1
ATOM 3211 O O . VAL A 1 408 ? -21.453 30.281 7.370 1.00 92.69 408 VAL A O 1
ATOM 3214 N N . TYR A 1 409 ? -22.929 28.690 7.936 1.00 94.44 409 TYR A N 1
ATOM 3215 C CA . TYR A 1 409 ? -23.317 28.387 6.553 1.00 94.44 409 TYR A CA 1
ATOM 3216 C C . TYR A 1 409 ? -23.844 29.623 5.823 1.00 94.44 409 TYR A C 1
ATOM 3218 O O . TYR A 1 409 ? -23.419 29.923 4.709 1.00 94.44 409 TYR A O 1
ATOM 3226 N N . ARG A 1 410 ? -24.760 30.360 6.466 1.00 94.88 410 ARG A N 1
ATOM 3227 C CA . ARG A 1 410 ? -25.343 31.588 5.918 1.00 94.88 410 ARG A CA 1
ATOM 3228 C C . ARG A 1 410 ? -24.268 32.627 5.624 1.00 94.88 410 ARG A C 1
ATOM 3230 O O . ARG A 1 410 ? -24.256 33.165 4.524 1.00 94.88 410 ARG A O 1
ATOM 3237 N N . LYS A 1 411 ? -23.348 32.864 6.559 1.00 92.12 411 LYS A N 1
ATOM 3238 C CA . LYS A 1 411 ? -22.232 33.800 6.362 1.00 92.12 411 LYS A CA 1
ATOM 3239 C C . LYS A 1 411 ? -21.403 33.430 5.127 1.00 92.12 411 LYS A C 1
ATOM 3241 O O . LYS A 1 411 ? -21.183 34.252 4.243 1.00 92.12 411 LYS A O 1
ATOM 3246 N N . LEU A 1 412 ? -21.013 32.158 5.025 1.00 91.19 412 LEU A N 1
ATOM 3247 C CA . LEU A 1 412 ? -20.151 31.677 3.942 1.00 91.19 412 LEU A CA 1
ATOM 3248 C C . LEU A 1 412 ? -20.830 31.698 2.570 1.00 91.19 412 LEU A C 1
ATOM 3250 O O . LEU A 1 412 ? -20.213 32.134 1.604 1.00 91.19 412 LEU A O 1
ATOM 3254 N N . VAL A 1 413 ? -22.071 31.216 2.481 1.00 89.19 413 VAL A N 1
ATOM 3255 C CA . VAL A 1 413 ? -22.744 30.967 1.195 1.00 89.19 413 VAL A CA 1
ATOM 3256 C C . VAL A 1 413 ? -23.683 32.103 0.791 1.00 89.19 413 VAL A C 1
ATOM 3258 O O . VAL A 1 413 ? -23.749 32.446 -0.382 1.00 89.19 413 VAL A O 1
ATOM 3261 N N . ILE A 1 414 ? -24.419 32.688 1.739 1.00 87.75 414 ILE A N 1
ATOM 3262 C CA . ILE A 1 414 ? -25.454 33.698 1.453 1.00 87.75 414 ILE A CA 1
ATOM 3263 C C . ILE A 1 414 ? -24.879 35.113 1.544 1.00 87.75 414 ILE A C 1
ATOM 3265 O O . ILE A 1 414 ? -25.174 35.952 0.700 1.00 87.75 414 ILE A O 1
ATOM 3269 N N . GLU A 1 415 ? -24.052 35.382 2.553 1.00 91.50 415 GLU A N 1
ATOM 3270 C CA . GLU A 1 415 ? -23.426 36.699 2.756 1.00 91.50 415 GLU A CA 1
ATOM 3271 C C . GLU A 1 415 ? -22.077 36.820 2.024 1.00 91.50 415 GLU A C 1
ATOM 3273 O O . GLU A 1 415 ? -21.404 37.845 2.124 1.00 91.50 415 GLU A O 1
ATOM 3278 N N . SER A 1 416 ? -21.685 35.783 1.272 1.00 88.44 416 SER A N 1
ATOM 3279 C CA . SER A 1 416 ? -20.455 35.716 0.472 1.00 88.44 416 SER A CA 1
ATOM 3280 C C . SER A 1 416 ? -19.171 35.997 1.263 1.00 88.44 416 SER A C 1
ATOM 3282 O O . SER A 1 416 ? -18.166 36.419 0.692 1.00 88.44 416 SER A O 1
ATOM 3284 N N . SER A 1 417 ? -19.156 35.731 2.574 1.00 89.62 417 SER A N 1
ATOM 3285 C CA . SER A 1 417 ? -17.980 35.918 3.434 1.00 89.62 417 SER A CA 1
ATOM 3286 C C . SER A 1 417 ? -17.065 34.683 3.429 1.00 89.62 417 SER A C 1
ATOM 3288 O O . SER A 1 417 ? -16.598 34.223 4.478 1.00 89.62 417 SER A O 1
ATOM 3290 N N . MET A 1 418 ? -16.887 34.078 2.255 1.00 90.88 418 MET A N 1
ATOM 3291 C CA . MET A 1 418 ? -16.212 32.796 2.101 1.00 90.88 418 MET A CA 1
ATOM 3292 C C . MET A 1 418 ? -14.746 32.871 2.553 1.00 90.88 418 MET A C 1
ATOM 3294 O O . MET A 1 418 ? -14.037 33.834 2.273 1.00 90.88 418 MET A O 1
ATOM 3298 N N . SER A 1 419 ? -14.285 31.846 3.271 1.00 87.25 419 SER A N 1
ATOM 3299 C CA . SER A 1 419 ? -12.888 31.710 3.694 1.00 87.25 419 SER A CA 1
ATOM 3300 C C . SER A 1 419 ? -12.543 30.252 3.989 1.00 87.25 419 SER A C 1
ATOM 3302 O O . SER A 1 419 ? -13.401 29.489 4.444 1.00 87.25 419 SER A O 1
ATOM 3304 N N . SER A 1 420 ? -11.272 29.871 3.813 1.00 80.12 420 SER A N 1
ATOM 3305 C CA . SER A 1 420 ? -10.762 28.548 4.207 1.00 80.12 420 SER A CA 1
ATOM 3306 C C . SER A 1 420 ? -11.046 28.218 5.675 1.00 80.12 420 SER A C 1
ATOM 3308 O O . SER A 1 420 ? -11.416 27.089 6.004 1.00 80.12 420 SER A O 1
ATOM 3310 N N . ALA A 1 421 ? -10.892 29.201 6.568 1.00 80.25 421 ALA A N 1
ATOM 3311 C CA . ALA A 1 421 ? -11.126 29.040 7.999 1.00 80.25 421 ALA A CA 1
ATOM 3312 C C . ALA A 1 421 ? -12.602 28.757 8.301 1.00 80.25 421 ALA A C 1
ATOM 3314 O O . ALA A 1 421 ? -12.908 27.775 8.978 1.00 80.25 421 ALA A O 1
ATOM 3315 N N . GLY A 1 422 ? -13.517 29.561 7.754 1.00 82.31 422 GLY A N 1
ATOM 3316 C CA . GLY A 1 422 ? -14.947 29.366 7.966 1.00 82.31 422 GLY A CA 1
ATOM 3317 C C . GLY A 1 422 ? -15.467 28.071 7.334 1.00 82.31 422 GLY A C 1
ATOM 3318 O O . GLY A 1 422 ? -16.220 27.344 7.980 1.00 82.31 422 GLY A O 1
ATOM 3319 N N . MET A 1 423 ? -15.004 27.707 6.131 1.00 83.94 423 MET A N 1
ATOM 3320 C CA . MET A 1 423 ? -15.348 26.422 5.505 1.00 83.94 423 MET A CA 1
ATOM 3321 C C . MET A 1 423 ? -14.909 25.240 6.374 1.00 83.94 423 MET A C 1
ATOM 3323 O O . MET A 1 423 ? -15.693 24.326 6.636 1.00 83.94 423 MET A O 1
ATOM 3327 N N . LYS A 1 424 ? -13.665 25.272 6.868 1.00 77.06 424 LYS A N 1
ATOM 3328 C CA . LYS A 1 424 ? -13.131 24.236 7.758 1.00 77.06 424 LYS A CA 1
ATOM 3329 C C . LYS A 1 424 ? -13.916 24.157 9.070 1.00 77.06 424 LYS A C 1
ATOM 3331 O O . LYS A 1 424 ? -14.208 23.056 9.534 1.00 77.06 424 LYS A O 1
ATOM 3336 N N . GLN A 1 425 ? -14.279 25.300 9.655 1.00 80.69 425 GLN A N 1
ATOM 3337 C CA . GLN A 1 425 ? -15.110 25.358 10.861 1.00 80.69 425 GLN A CA 1
ATOM 3338 C C . GLN A 1 425 ? -16.482 24.724 10.633 1.00 80.69 425 GLN A C 1
ATOM 3340 O O . GLN A 1 425 ? -16.925 23.926 11.459 1.00 80.69 425 GLN A O 1
ATOM 3345 N N . TRP A 1 426 ? -17.121 25.029 9.502 1.00 90.62 426 TRP A N 1
ATOM 3346 C CA . TRP A 1 426 ? -18.425 24.473 9.168 1.00 90.62 426 TRP A CA 1
ATOM 3347 C C . TRP A 1 426 ? -18.372 22.956 8.970 1.00 90.62 426 TRP A C 1
ATOM 3349 O O . TRP A 1 426 ? -19.142 22.238 9.603 1.00 90.62 426 TRP A O 1
ATOM 3359 N N . LEU A 1 427 ? -17.434 22.453 8.159 1.00 78.31 427 LEU A N 1
ATOM 3360 C CA . LEU A 1 427 ? -17.300 21.016 7.884 1.00 78.31 427 LEU A CA 1
ATOM 3361 C C . LEU A 1 427 ? -17.015 20.215 9.161 1.00 78.31 427 LEU A C 1
ATOM 3363 O O . LEU A 1 427 ? -17.672 19.209 9.427 1.00 78.31 427 LEU A O 1
ATOM 3367 N N . ASN A 1 428 ? -16.084 20.692 9.990 1.00 75.19 428 ASN A N 1
ATOM 3368 C CA . ASN A 1 428 ? -15.722 20.005 11.229 1.00 75.19 428 ASN A CA 1
ATOM 3369 C C . ASN A 1 428 ? -16.837 20.076 12.277 1.00 75.19 428 ASN A C 1
ATOM 3371 O O . ASN A 1 428 ? -17.079 19.100 12.987 1.00 75.19 428 ASN A O 1
ATOM 3375 N N . GLY A 1 429 ? -17.546 21.204 12.369 1.00 82.31 429 GLY A N 1
ATOM 3376 C CA . GLY A 1 429 ? -18.697 21.327 13.257 1.00 82.31 429 GLY A CA 1
ATOM 3377 C C . GLY A 1 429 ? -19.877 20.462 12.802 1.00 82.31 429 GLY A C 1
ATOM 3378 O O . GLY A 1 429 ? -20.512 19.828 13.640 1.00 82.31 429 GLY A O 1
ATOM 3379 N N . ALA A 1 430 ? -20.135 20.368 11.493 1.00 79.50 430 ALA A N 1
ATOM 3380 C CA . ALA A 1 430 ? -21.166 19.507 10.910 1.00 79.50 430 ALA A CA 1
ATOM 3381 C C . ALA A 1 430 ? -20.907 18.026 11.208 1.00 79.50 430 ALA A C 1
ATOM 3383 O O . ALA A 1 430 ? -21.809 17.323 11.666 1.00 79.50 430 ALA A O 1
ATOM 3384 N N . ALA A 1 431 ? -19.660 17.576 11.040 1.00 71.12 431 ALA A N 1
ATOM 3385 C CA . ALA A 1 431 ? -19.250 16.233 11.436 1.00 71.12 431 ALA A CA 1
ATOM 3386 C C . ALA A 1 431 ? -19.493 16.000 12.937 1.00 71.12 431 ALA A C 1
ATOM 3388 O O . ALA A 1 431 ? -20.143 15.027 13.320 1.00 71.12 431 ALA A O 1
ATOM 3389 N N . PHE A 1 432 ? -19.063 16.929 13.799 1.00 76.25 432 PHE A N 1
ATOM 3390 C CA . PHE A 1 432 ? -19.275 16.814 15.245 1.00 76.25 432 PHE A CA 1
ATOM 3391 C C . PHE A 1 432 ? -20.764 16.765 15.629 1.00 76.25 432 PHE A C 1
ATOM 3393 O O . PHE A 1 432 ? -21.162 15.951 16.462 1.00 76.25 432 PHE A O 1
ATOM 3400 N N . HIS A 1 433 ? -21.607 17.583 14.993 1.00 85.94 433 HIS A N 1
ATOM 3401 C CA . HIS A 1 433 ? -23.056 17.570 15.200 1.00 85.94 433 HIS A CA 1
ATOM 3402 C C . HIS A 1 433 ? -23.674 16.215 14.834 1.00 85.94 433 HIS A C 1
ATOM 3404 O O . HIS A 1 433 ? -24.487 15.676 15.588 1.00 85.94 433 HIS A O 1
ATOM 3410 N N . MET A 1 434 ? -23.235 15.621 13.720 1.00 73.56 434 MET A N 1
ATOM 3411 C CA . MET A 1 434 ? -23.659 14.281 13.317 1.00 73.56 434 MET A CA 1
ATOM 3412 C C . MET A 1 434 ? -23.307 13.241 14.392 1.00 73.56 434 MET A C 1
ATOM 3414 O O . MET A 1 434 ? -24.149 12.420 14.759 1.00 73.56 434 MET A O 1
ATOM 3418 N N . HIS A 1 435 ? -22.112 13.325 14.984 1.00 72.69 435 HIS A N 1
ATOM 3419 C CA . HIS A 1 435 ? -21.711 12.442 16.083 1.00 72.69 435 HIS A CA 1
ATOM 3420 C C . HIS A 1 435 ? -22.541 12.641 17.359 1.00 72.69 435 HIS A C 1
ATOM 3422 O O . HIS A 1 435 ? -22.910 11.644 17.985 1.00 72.69 435 HIS A O 1
ATOM 3428 N N . ILE A 1 436 ? -22.902 13.878 17.729 1.00 79.31 436 ILE A N 1
ATOM 3429 C CA . ILE A 1 436 ? -23.832 14.138 18.848 1.00 79.31 436 ILE A CA 1
ATOM 3430 C C . ILE A 1 436 ? -25.162 13.409 18.607 1.00 79.31 436 ILE A C 1
ATOM 3432 O O . ILE A 1 436 ? -25.680 12.729 19.498 1.00 79.31 436 ILE A O 1
ATOM 3436 N N . ARG A 1 437 ? -25.697 13.500 17.386 1.00 76.25 437 ARG A N 1
ATOM 3437 C CA . ARG A 1 437 ? -26.972 12.882 16.998 1.00 76.25 437 ARG A CA 1
ATOM 3438 C C . ARG A 1 437 ? -26.920 11.364 16.992 1.00 76.25 437 ARG A C 1
ATOM 3440 O O . ARG A 1 437 ? -27.819 10.738 17.552 1.00 76.25 437 ARG A O 1
ATOM 3447 N N . ILE A 1 438 ? -25.851 10.779 16.458 1.00 70.25 438 ILE A N 1
ATOM 3448 C CA . ILE A 1 438 ? -25.599 9.332 16.525 1.00 70.25 438 ILE A CA 1
ATOM 3449 C C . ILE A 1 438 ? -25.521 8.876 17.985 1.00 70.25 438 ILE A C 1
ATOM 3451 O O . ILE A 1 438 ? -26.120 7.867 18.362 1.00 70.25 438 ILE A O 1
ATOM 3455 N N . HIS A 1 439 ? -24.810 9.620 18.834 1.00 77.25 439 HIS A N 1
ATOM 3456 C CA . HIS A 1 439 ? -24.653 9.259 20.238 1.00 77.25 439 HIS A CA 1
ATOM 3457 C C . HIS A 1 439 ? -25.990 9.317 20.989 1.00 77.25 439 HIS A C 1
ATOM 3459 O O . HIS A 1 439 ? -26.343 8.386 21.716 1.00 77.25 439 HIS A O 1
ATOM 3465 N N . ARG A 1 440 ? -26.796 10.354 20.745 1.00 78.88 440 ARG A N 1
ATOM 3466 C CA . ARG A 1 440 ? -28.143 10.464 21.314 1.00 78.88 440 ARG A CA 1
ATOM 3467 C C . ARG A 1 440 ? -29.065 9.351 20.826 1.00 78.88 440 ARG A C 1
ATOM 3469 O O . ARG A 1 440 ? -29.799 8.784 21.636 1.00 78.88 440 ARG A O 1
ATOM 3476 N N . PHE A 1 441 ? -29.017 9.020 19.538 1.00 73.69 441 PHE A N 1
ATOM 3477 C CA . PHE A 1 441 ? -29.777 7.916 18.955 1.00 73.69 441 PHE A CA 1
ATOM 3478 C C . PHE A 1 441 ? -29.473 6.598 19.680 1.00 73.69 441 PHE A C 1
ATOM 3480 O O . PHE A 1 441 ? -30.382 5.950 20.198 1.00 73.69 441 PHE A O 1
ATOM 3487 N N . ARG A 1 442 ? -28.182 6.273 19.840 1.00 73.31 442 ARG A N 1
ATOM 3488 C CA . ARG A 1 442 ? -27.716 5.078 20.564 1.00 73.31 442 ARG A CA 1
ATOM 3489 C C . ARG A 1 442 ? -28.183 5.046 22.020 1.00 73.31 442 ARG A C 1
ATOM 3491 O O . ARG A 1 442 ? -28.519 3.985 22.536 1.00 73.31 442 ARG A O 1
ATOM 3498 N N . LEU A 1 443 ? -28.217 6.196 22.690 1.00 76.44 443 LEU A N 1
ATOM 3499 C CA . LEU A 1 443 ? -28.649 6.285 24.086 1.00 76.44 443 LEU A CA 1
ATOM 3500 C C . LEU A 1 443 ? -30.169 6.167 24.261 1.00 76.44 443 LEU A C 1
ATOM 3502 O O . LEU A 1 443 ? -30.624 5.581 25.245 1.00 76.44 443 LEU A O 1
ATOM 3506 N N . THR A 1 444 ? -30.958 6.725 23.344 1.00 75.81 444 THR A N 1
ATOM 3507 C CA . THR A 1 444 ? -32.419 6.871 23.500 1.00 75.81 444 THR A CA 1
ATOM 3508 C C . THR A 1 444 ? -33.242 5.819 22.760 1.00 75.81 444 THR A C 1
ATOM 3510 O O . THR A 1 444 ? -34.428 5.703 23.053 1.00 75.81 444 THR A O 1
ATOM 3513 N N . ALA A 1 445 ? -32.628 5.028 21.868 1.00 71.25 445 ALA A N 1
ATOM 3514 C CA . ALA A 1 445 ? -33.307 4.020 21.045 1.00 71.25 445 ALA A CA 1
ATOM 3515 C C . ALA A 1 445 ? -34.507 4.589 20.255 1.00 71.25 445 ALA A C 1
ATOM 3517 O O . ALA A 1 445 ? -35.536 3.933 20.098 1.00 71.25 445 ALA A O 1
ATOM 3518 N N . LEU A 1 446 ? -34.390 5.839 19.791 1.00 60.41 446 LEU A N 1
ATOM 3519 C CA . LEU A 1 446 ? -35.382 6.463 18.911 1.00 60.41 446 LEU A CA 1
ATOM 3520 C C . LEU A 1 446 ? -35.414 5.756 17.534 1.00 60.41 446 LEU A C 1
ATOM 3522 O O . LEU A 1 446 ? -34.436 5.106 17.179 1.00 60.41 446 LEU A O 1
ATOM 3526 N N . PRO A 1 447 ? -36.503 5.860 16.747 1.00 58.75 447 PRO A N 1
ATOM 3527 C CA . PRO A 1 447 ? -36.570 5.284 15.398 1.00 58.75 447 PRO A CA 1
ATOM 3528 C C . PRO A 1 447 ? -35.549 5.930 14.444 1.00 58.75 447 PRO A C 1
ATOM 3530 O O . PRO A 1 447 ? -35.235 7.103 14.612 1.00 58.75 447 PRO A O 1
ATOM 3533 N N . GLU A 1 448 ? -35.062 5.191 13.437 1.00 52.62 448 GLU A N 1
ATOM 3534 C CA . GLU A 1 448 ? -33.945 5.545 12.522 1.00 52.62 448 GLU A CA 1
ATOM 3535 C C . GLU A 1 448 ? -34.170 6.790 11.635 1.00 52.62 448 GLU A C 1
ATOM 3537 O O . GLU A 1 448 ? -33.211 7.436 11.211 1.00 52.62 448 GLU A O 1
ATOM 3542 N N . GLY A 1 449 ? -35.423 7.205 11.421 1.00 55.19 449 GLY A N 1
ATOM 3543 C CA . GLY A 1 449 ? -35.788 8.297 10.503 1.00 55.19 449 GLY A CA 1
ATOM 3544 C C . GLY A 1 449 ? -35.095 9.671 10.685 1.00 55.19 449 GLY A C 1
ATOM 3545 O O . GLY A 1 449 ? -34.900 10.358 9.685 1.00 55.19 449 GLY A O 1
ATOM 3546 N N . PRO A 1 450 ? -34.697 10.128 11.891 1.00 63.94 450 PRO A N 1
ATOM 3547 C CA . PRO A 1 450 ? -34.051 11.430 12.076 1.00 63.94 450 PRO A CA 1
ATOM 3548 C C . PRO A 1 450 ? -32.590 11.504 11.608 1.00 63.94 450 PRO A C 1
ATOM 3550 O O . PRO A 1 450 ? -32.085 12.614 11.436 1.00 63.94 450 PRO A O 1
ATOM 3553 N N . LEU A 1 451 ? -31.891 10.370 11.456 1.00 71.19 451 LEU A N 1
ATOM 3554 C CA . LEU A 1 451 ? -30.455 10.364 11.151 1.00 71.19 451 LEU A CA 1
ATOM 3555 C C . LEU A 1 451 ? -30.186 10.498 9.645 1.00 71.19 451 LEU A C 1
ATOM 3557 O O . LEU A 1 451 ? -29.339 11.297 9.246 1.00 71.19 451 LEU A O 1
ATOM 3561 N N . ASP A 1 452 ? -30.962 9.795 8.818 1.00 70.25 452 ASP A N 1
ATOM 3562 C CA . ASP A 1 452 ? -30.861 9.861 7.353 1.00 70.25 452 ASP A CA 1
ATOM 3563 C C . ASP A 1 452 ? -31.184 11.263 6.829 1.00 70.25 452 ASP A C 1
ATOM 3565 O O . ASP A 1 452 ? -30.473 11.799 5.979 1.00 70.25 452 ASP A O 1
ATOM 3569 N N . VAL A 1 453 ? -32.209 11.905 7.400 1.00 77.00 453 VAL A N 1
ATOM 3570 C CA . VAL A 1 453 ? -32.589 13.287 7.066 1.00 77.00 453 VAL A CA 1
ATOM 3571 C C . VAL A 1 453 ? -31.459 14.264 7.397 1.00 77.00 453 VAL A C 1
ATOM 3573 O O . VAL A 1 453 ? -31.193 15.188 6.629 1.00 77.00 453 VAL A O 1
ATOM 3576 N N . LEU A 1 454 ? -30.763 14.063 8.520 1.00 78.69 454 LEU A N 1
ATOM 3577 C CA . LEU A 1 454 ? -29.652 14.923 8.922 1.00 78.69 454 LEU A CA 1
ATOM 3578 C C . LEU A 1 454 ? -28.394 14.686 8.073 1.00 78.69 454 LEU A C 1
ATOM 3580 O O . LEU A 1 454 ? -27.706 15.644 7.722 1.00 78.69 454 LEU A O 1
ATOM 3584 N N . SER A 1 455 ? -28.115 13.431 7.710 1.00 74.81 455 SER A N 1
ATOM 3585 C CA . SER A 1 455 ? -27.025 13.085 6.793 1.00 74.81 455 SER A CA 1
ATOM 3586 C C . SER A 1 455 ? -27.232 13.741 5.427 1.00 74.81 455 SER A C 1
ATOM 3588 O O . SER A 1 455 ? -26.358 14.466 4.951 1.00 74.81 455 SER A O 1
ATOM 3590 N N . GLN A 1 456 ? -28.427 13.587 4.847 1.00 77.19 456 GLN A N 1
ATOM 3591 C CA 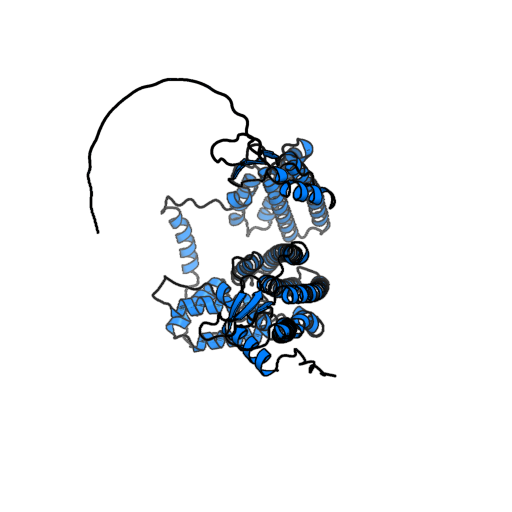. GLN A 1 456 ? -28.791 14.211 3.572 1.00 77.19 456 GLN A CA 1
ATOM 3592 C C . GLN A 1 456 ? -28.723 15.741 3.644 1.00 77.19 456 GLN A C 1
ATOM 3594 O O . GLN A 1 456 ? -28.216 16.382 2.723 1.00 77.19 456 GLN A O 1
ATOM 3599 N N . TYR A 1 457 ? -29.176 16.332 4.755 1.00 87.81 457 TYR A N 1
ATOM 3600 C CA . TYR A 1 457 ? -29.076 17.772 4.995 1.00 87.81 457 TYR A CA 1
ATOM 3601 C C . TYR A 1 457 ? -27.630 18.276 4.926 1.00 87.81 457 TYR A C 1
ATOM 3603 O O . TYR A 1 457 ? -27.351 19.263 4.238 1.00 87.81 457 TYR A O 1
ATOM 3611 N N . TYR A 1 458 ? -26.701 17.598 5.608 1.00 88.38 458 TYR A N 1
ATOM 3612 C CA . TYR A 1 458 ? -25.294 17.992 5.596 1.00 88.38 458 TYR A CA 1
ATOM 3613 C C . TYR A 1 458 ? -24.608 17.709 4.272 1.00 88.38 458 TYR A C 1
ATOM 3615 O O . TYR A 1 458 ? -23.818 18.542 3.843 1.00 88.38 458 TYR A O 1
ATOM 3623 N N . GLN A 1 459 ? -24.941 16.604 3.608 1.00 80.81 459 GLN A N 1
ATOM 3624 C CA . GLN A 1 459 ? -24.401 16.272 2.293 1.00 80.81 459 GLN A CA 1
ATOM 3625 C C . GLN A 1 459 ? -24.773 17.326 1.242 1.00 80.81 459 GLN A C 1
ATOM 3627 O O . GLN A 1 459 ? -23.923 17.765 0.467 1.00 80.81 459 GLN A O 1
ATOM 3632 N N . LEU A 1 460 ? -26.037 17.761 1.224 1.00 86.50 460 LEU A N 1
ATOM 3633 C CA . LEU A 1 460 ? -26.495 18.793 0.296 1.00 86.50 460 LEU A CA 1
ATOM 3634 C C . LEU A 1 460 ? -25.742 20.108 0.536 1.00 86.50 460 LEU A C 1
ATOM 3636 O O . LEU A 1 460 ? -25.137 20.659 -0.380 1.00 86.50 460 LEU A O 1
ATOM 3640 N N . ARG A 1 461 ? -25.698 20.560 1.792 1.00 90.94 461 ARG A N 1
ATOM 3641 C CA . ARG A 1 461 ? -25.017 21.806 2.159 1.00 90.94 461 ARG A CA 1
ATOM 3642 C C . ARG A 1 461 ? -23.502 21.739 1.997 1.00 90.94 461 ARG A C 1
ATOM 3644 O O . ARG A 1 461 ? -22.897 22.741 1.640 1.00 90.94 461 ARG A O 1
ATOM 3651 N N . SER A 1 462 ? -22.868 20.588 2.218 1.00 85.81 462 SER A N 1
ATOM 3652 C CA . SER A 1 462 ? -21.431 20.444 1.976 1.00 85.81 462 SER A CA 1
ATOM 3653 C C . SER A 1 462 ? -21.105 20.573 0.496 1.00 85.81 462 SER A C 1
ATOM 3655 O O . SER A 1 462 ? -20.118 21.216 0.158 1.00 85.81 462 SER A O 1
ATOM 3657 N N . ASN A 1 463 ? -21.935 20.007 -0.386 1.00 81.56 463 ASN A N 1
ATOM 3658 C CA . ASN A 1 463 ? -21.730 20.112 -1.830 1.00 81.56 463 ASN A CA 1
ATOM 3659 C C . ASN A 1 463 ? -21.845 21.564 -2.301 1.00 81.56 463 ASN A C 1
ATOM 3661 O O . ASN A 1 463 ? -20.972 22.041 -3.027 1.00 81.56 463 ASN A O 1
ATOM 3665 N N . ASP A 1 464 ? -22.875 22.271 -1.835 1.00 89.50 464 ASP A N 1
ATOM 3666 C CA . ASP A 1 464 ? -23.062 23.696 -2.113 1.00 89.50 464 ASP A CA 1
ATOM 3667 C C . ASP A 1 464 ? -21.875 24.519 -1.593 1.00 89.50 464 ASP A C 1
ATOM 3669 O O . ASP A 1 464 ? -21.282 25.292 -2.342 1.00 89.50 464 ASP A O 1
ATOM 3673 N N . LEU A 1 465 ? -21.456 24.287 -0.344 1.00 87.56 465 LEU A N 1
ATOM 3674 C CA . LEU A 1 465 ? -20.334 24.992 0.275 1.00 87.56 465 LEU A CA 1
ATOM 3675 C C . LEU A 1 465 ? -19.010 24.752 -0.465 1.00 87.56 465 LEU A C 1
ATOM 3677 O O . LEU A 1 465 ? -18.256 25.697 -0.689 1.00 87.56 465 LEU A O 1
ATOM 3681 N N . ILE A 1 466 ? -18.723 23.504 -0.855 1.00 83.88 466 ILE A N 1
ATOM 3682 C CA . ILE A 1 466 ? -17.523 23.140 -1.624 1.00 83.88 466 ILE A CA 1
ATOM 3683 C C . ILE A 1 466 ? -17.533 23.844 -2.974 1.00 83.88 466 ILE A C 1
ATOM 3685 O O . ILE A 1 466 ? -16.515 24.407 -3.372 1.00 83.88 466 ILE A O 1
ATOM 3689 N N . ARG A 1 467 ? -18.675 23.847 -3.664 1.00 88.31 467 ARG A N 1
ATOM 3690 C CA . ARG A 1 467 ? -18.817 24.534 -4.946 1.00 88.31 467 ARG A CA 1
ATOM 3691 C C . ARG A 1 467 ? -18.558 26.032 -4.800 1.00 88.31 467 ARG A C 1
ATOM 3693 O O . ARG A 1 467 ? -17.695 26.553 -5.495 1.00 88.31 467 ARG A O 1
ATOM 3700 N N . THR A 1 468 ? -19.219 26.700 -3.853 1.00 88.44 468 THR A N 1
ATOM 3701 C CA . THR A 1 468 ? -19.004 28.134 -3.595 1.00 88.44 468 THR A CA 1
ATOM 3702 C C . THR A 1 468 ? -17.557 28.430 -3.200 1.00 88.44 468 THR A C 1
ATOM 3704 O O . THR A 1 468 ? -17.018 29.468 -3.577 1.00 88.44 468 THR A O 1
ATOM 3707 N N . TYR A 1 469 ? -16.895 27.529 -2.469 1.00 88.12 469 TYR A N 1
ATOM 3708 C CA . TYR A 1 469 ? -15.484 27.690 -2.121 1.00 88.12 469 TYR A CA 1
ATOM 3709 C C . TYR A 1 469 ? -14.551 27.538 -3.329 1.00 88.12 469 TYR A C 1
ATOM 3711 O O . TYR A 1 469 ? -13.603 28.307 -3.461 1.00 88.12 469 TYR A O 1
ATOM 3719 N N . ILE A 1 470 ? -14.822 26.590 -4.230 1.00 81.50 470 ILE A N 1
ATOM 3720 C CA . ILE A 1 470 ? -14.079 26.446 -5.491 1.00 81.50 470 ILE A CA 1
ATOM 3721 C C . ILE A 1 470 ? -14.232 27.713 -6.334 1.00 81.50 470 ILE A C 1
ATOM 3723 O O . ILE A 1 470 ? -13.224 28.251 -6.787 1.00 81.50 470 ILE A O 1
ATOM 3727 N N . ASP A 1 471 ? -15.457 28.218 -6.487 1.00 85.88 471 ASP A N 1
ATOM 3728 C CA . ASP A 1 471 ? -15.730 29.454 -7.227 1.00 85.88 471 ASP A CA 1
ATOM 3729 C C . ASP A 1 471 ? -14.987 30.645 -6.586 1.00 85.88 471 ASP A C 1
ATOM 3731 O O . ASP A 1 471 ? -14.326 31.427 -7.270 1.00 85.88 471 ASP A O 1
ATOM 3735 N N . PHE A 1 472 ? -15.008 30.743 -5.252 1.00 88.25 472 PHE A N 1
ATOM 3736 C CA . PHE A 1 472 ? -14.239 31.734 -4.498 1.00 88.25 472 PHE A CA 1
ATOM 3737 C C . PHE A 1 472 ? -12.731 31.630 -4.767 1.00 88.25 472 PHE A C 1
ATOM 3739 O O . PHE A 1 472 ? -12.093 32.650 -5.027 1.00 88.25 472 PHE A O 1
ATOM 3746 N N . LEU A 1 473 ? -12.150 30.427 -4.742 1.00 82.62 473 LEU A N 1
ATOM 3747 C CA . LEU A 1 473 ? -10.728 30.226 -5.028 1.00 82.62 473 LEU A CA 1
ATOM 3748 C C . LEU A 1 473 ? -10.380 30.585 -6.474 1.00 82.62 473 LEU A C 1
ATOM 3750 O O . LEU A 1 473 ? -9.361 31.222 -6.706 1.00 82.62 473 LEU A O 1
ATOM 3754 N N . GLN A 1 474 ? -11.225 30.235 -7.442 1.00 80.81 474 GLN A N 1
ATOM 3755 C CA . GLN A 1 474 ? -11.001 30.589 -8.847 1.00 80.81 474 GLN A CA 1
ATOM 3756 C C . GLN A 1 474 ? -10.976 32.105 -9.071 1.00 80.81 474 GLN A C 1
ATOM 3758 O O . GLN A 1 474 ? -10.204 32.585 -9.895 1.00 80.81 474 GLN A O 1
ATOM 3763 N N . ILE A 1 475 ? -11.789 32.861 -8.328 1.00 83.00 475 ILE A N 1
ATOM 3764 C CA . ILE A 1 475 ? -11.827 34.328 -8.409 1.00 83.00 475 ILE A CA 1
ATOM 3765 C C . ILE A 1 475 ? -10.616 34.966 -7.711 1.00 83.00 475 ILE A C 1
ATOM 3767 O O . ILE A 1 475 ? -10.083 35.971 -8.186 1.00 83.00 475 ILE A O 1
ATOM 3771 N N . ASN A 1 476 ? -10.207 34.421 -6.562 1.00 76.00 476 ASN A N 1
ATOM 3772 C CA . ASN A 1 476 ? -9.228 35.062 -5.680 1.00 76.00 476 ASN A CA 1
ATOM 3773 C C . ASN A 1 476 ? -7.788 34.579 -5.883 1.00 76.00 476 ASN A C 1
ATOM 3775 O O . ASN A 1 476 ? -6.869 35.290 -5.475 1.00 76.00 476 ASN A O 1
ATOM 3779 N N . ILE A 1 477 ? -7.577 33.420 -6.516 1.00 76.69 477 ILE A N 1
ATOM 3780 C CA . ILE A 1 477 ? -6.237 32.969 -6.887 1.00 76.69 477 ILE A CA 1
ATOM 3781 C C . ILE A 1 477 ? -5.743 33.832 -8.045 1.00 76.69 477 ILE A C 1
ATOM 3783 O O . ILE A 1 477 ? -6.147 33.661 -9.192 1.00 76.69 477 ILE A O 1
ATOM 3787 N N . GLN A 1 478 ? -4.856 34.768 -7.724 1.00 73.06 478 GLN A N 1
ATOM 3788 C CA . GLN A 1 478 ? -4.192 35.626 -8.696 1.00 73.06 478 GLN A CA 1
ATOM 3789 C C . GLN A 1 478 ? -2.684 35.472 -8.547 1.00 73.06 478 GLN A C 1
ATOM 3791 O O . GLN A 1 478 ? -2.120 35.648 -7.463 1.00 73.06 478 GLN A O 1
ATOM 3796 N N . GLU A 1 479 ? -2.027 35.146 -9.654 1.00 63.00 479 GLU A N 1
ATOM 3797 C CA . GLU A 1 479 ? -0.576 35.162 -9.757 1.00 63.00 479 GLU A CA 1
ATOM 3798 C C . GLU A 1 479 ? -0.168 36.473 -10.426 1.00 63.00 479 GLU A C 1
ATOM 3800 O O . GLU A 1 479 ? -0.504 36.732 -11.580 1.00 63.00 479 GLU A O 1
ATOM 3805 N N . THR A 1 480 ? 0.523 37.338 -9.683 1.00 58.69 480 THR A N 1
ATOM 3806 C CA . THR A 1 480 ? 1.059 38.578 -10.254 1.00 58.69 480 THR A CA 1
ATOM 3807 C C . THR A 1 480 ? 2.522 38.371 -10.620 1.00 58.69 480 THR A C 1
ATOM 3809 O O . THR A 1 480 ? 3.406 38.304 -9.762 1.00 58.69 480 THR A O 1
ATOM 3812 N N . SER A 1 481 ? 2.786 38.271 -11.922 1.00 55.50 481 SER A N 1
ATOM 3813 C CA . SER A 1 481 ? 4.134 38.326 -12.482 1.00 55.50 481 SER A CA 1
ATOM 3814 C C . SER A 1 481 ? 4.663 39.759 -12.378 1.00 55.50 481 SER A C 1
ATOM 3816 O O . SER A 1 481 ? 4.083 40.694 -12.934 1.00 55.50 481 SER A O 1
ATOM 3818 N N . SER A 1 482 ? 5.759 39.963 -11.643 1.00 51.84 482 SER A N 1
ATOM 3819 C CA . SER A 1 482 ? 6.361 41.288 -11.491 1.00 51.84 482 SER A CA 1
ATOM 3820 C C . SER A 1 482 ? 7.015 41.727 -12.811 1.00 51.84 482 SER A C 1
ATOM 3822 O O . SER A 1 482 ? 7.996 41.156 -13.278 1.00 51.84 482 SER A O 1
ATOM 3824 N N . LEU A 1 483 ? 6.466 42.766 -13.443 1.00 47.97 483 LEU A N 1
ATOM 3825 C CA . LEU A 1 483 ? 6.905 43.266 -14.756 1.00 47.97 483 LEU A CA 1
ATOM 3826 C C . LEU A 1 483 ? 8.165 44.161 -14.707 1.00 47.97 483 LEU A C 1
ATOM 3828 O O . LEU A 1 483 ? 8.492 44.837 -15.681 1.00 47.97 483 LEU A O 1
ATOM 3832 N N . ALA A 1 484 ? 8.908 44.174 -13.598 1.00 46.59 484 ALA A N 1
ATOM 3833 C CA . ALA A 1 484 ? 10.076 45.037 -13.431 1.00 46.59 484 ALA A CA 1
ATOM 3834 C C . ALA A 1 484 ? 11.391 44.263 -13.629 1.00 46.59 484 ALA A C 1
ATOM 3836 O O . ALA A 1 484 ? 11.844 43.518 -12.760 1.00 46.59 484 ALA A O 1
ATOM 3837 N N . LYS A 1 485 ? 12.036 44.488 -14.782 1.00 47.91 485 LYS A N 1
ATOM 3838 C CA . LYS A 1 485 ? 13.404 44.045 -15.098 1.00 47.91 485 LYS A CA 1
ATOM 3839 C C . LYS A 1 485 ? 14.441 44.788 -14.241 1.00 47.91 485 LYS A C 1
ATOM 3841 O O . LYS A 1 485 ? 15.161 45.637 -14.755 1.00 47.91 485 LYS A O 1
ATOM 3846 N N . SER A 1 486 ? 14.564 44.473 -12.958 1.00 45.22 486 SER A N 1
ATOM 3847 C CA . SER A 1 486 ? 15.837 44.650 -12.248 1.00 45.22 486 SER A CA 1
ATOM 3848 C C . SER A 1 486 ? 15.863 43.877 -10.931 1.00 45.22 486 SER A C 1
ATOM 3850 O O . SER A 1 486 ? 14.981 43.984 -10.089 1.00 45.22 486 SER A O 1
ATOM 3852 N N . ASN A 1 487 ? 16.942 43.112 -10.764 1.00 49.06 487 ASN A N 1
ATOM 3853 C CA . ASN A 1 487 ? 17.421 42.546 -9.505 1.00 49.06 487 ASN A CA 1
ATOM 3854 C C . ASN A 1 487 ? 16.488 41.547 -8.806 1.00 49.06 487 ASN A C 1
ATOM 3856 O O . ASN A 1 487 ? 16.051 41.766 -7.683 1.00 49.06 487 ASN A O 1
ATOM 3860 N N . GLY A 1 488 ? 16.275 40.406 -9.472 1.00 56.72 488 GLY A N 1
ATOM 3861 C CA . GLY A 1 488 ? 15.967 39.113 -8.855 1.00 56.72 488 GLY A CA 1
ATOM 3862 C C . GLY A 1 488 ? 15.012 39.151 -7.664 1.00 56.72 488 GLY A C 1
ATOM 3863 O O . GLY A 1 488 ? 15.456 39.002 -6.528 1.00 56.72 488 GLY A O 1
ATOM 3864 N N . MET A 1 489 ? 13.706 39.275 -7.910 1.00 49.03 489 MET A N 1
ATOM 3865 C CA . MET A 1 489 ? 12.710 39.072 -6.860 1.00 49.03 489 MET A CA 1
ATOM 3866 C C . MET A 1 489 ? 11.453 38.334 -7.315 1.00 49.03 489 MET A C 1
ATOM 3868 O O . MET A 1 489 ? 11.092 38.288 -8.485 1.00 49.03 489 MET A O 1
ATOM 3872 N N . SER A 1 490 ? 10.861 37.730 -6.290 1.00 50.22 490 SER A N 1
ATOM 3873 C CA . SER A 1 490 ? 9.753 36.790 -6.194 1.00 50.22 490 SER A CA 1
ATOM 3874 C C . SER A 1 490 ? 8.421 37.243 -6.801 1.00 50.22 490 SER A C 1
ATOM 3876 O O . SER A 1 490 ? 8.021 38.387 -6.599 1.00 50.22 490 SER A O 1
ATOM 3878 N N . GLY A 1 491 ? 7.711 36.312 -7.449 1.00 55.97 491 GLY A N 1
ATOM 3879 C CA . GLY A 1 491 ? 6.287 36.432 -7.763 1.00 55.97 491 GLY A CA 1
ATOM 3880 C C . GLY A 1 491 ? 5.428 36.385 -6.496 1.00 55.97 491 GLY A C 1
ATOM 3881 O O . GLY A 1 491 ? 5.865 35.886 -5.448 1.00 55.97 491 GLY A O 1
ATOM 3882 N N . LEU A 1 492 ? 4.231 36.965 -6.572 1.00 57.31 492 LEU A N 1
ATOM 3883 C CA . LEU A 1 492 ? 3.257 36.980 -5.484 1.00 57.31 492 LEU A CA 1
ATOM 3884 C C . LEU A 1 492 ? 2.042 36.153 -5.904 1.00 57.31 492 LEU A C 1
ATOM 3886 O O . LEU A 1 492 ? 1.289 36.553 -6.795 1.00 57.31 492 LEU A O 1
ATOM 3890 N N . LEU A 1 493 ? 1.851 35.027 -5.221 1.00 63.72 493 LEU A N 1
ATOM 3891 C CA . LEU A 1 493 ? 0.654 34.209 -5.326 1.00 63.72 493 LEU A CA 1
ATOM 3892 C C . LEU A 1 493 ? -0.306 34.627 -4.212 1.00 63.72 493 LEU A C 1
ATOM 3894 O O . LEU A 1 493 ? -0.043 34.398 -3.026 1.00 63.72 493 LEU A O 1
ATOM 3898 N N . VAL A 1 494 ? -1.408 35.260 -4.590 1.00 65.62 494 VAL A N 1
ATOM 3899 C CA . VAL A 1 494 ? -2.517 35.566 -3.684 1.00 65.62 494 VAL A CA 1
ATOM 3900 C C . VAL A 1 494 ? -3.471 34.382 -3.762 1.00 65.62 494 VAL A C 1
ATOM 3902 O O . VAL A 1 494 ? -3.968 34.102 -4.842 1.00 65.62 494 VAL A O 1
ATOM 3905 N N . ILE A 1 495 ? -3.669 33.640 -2.666 1.00 62.69 495 ILE A N 1
ATOM 3906 C CA . ILE A 1 495 ? -4.558 32.455 -2.644 1.00 62.69 495 ILE A CA 1
ATOM 3907 C C . ILE A 1 495 ? -5.924 32.809 -2.043 1.00 62.69 495 ILE A C 1
ATOM 3909 O O . ILE A 1 495 ? -6.959 32.340 -2.506 1.00 62.69 495 ILE A O 1
ATOM 3913 N N . GLU A 1 496 ? -5.927 33.661 -1.018 1.00 65.62 496 GLU A N 1
ATOM 3914 C CA . GLU A 1 496 ? -7.123 34.263 -0.424 1.00 65.62 496 GLU A CA 1
ATOM 3915 C C . GLU A 1 496 ? -6.825 35.745 -0.152 1.00 65.62 496 GLU A C 1
ATOM 3917 O O . GLU A 1 496 ? -5.646 36.096 0.011 1.00 65.62 496 GLU A O 1
ATOM 3922 N N . PRO A 1 497 ? -7.844 36.618 -0.031 1.00 55.34 497 PRO A N 1
ATOM 3923 C CA . PRO A 1 497 ? -7.642 37.960 0.496 1.00 55.34 497 PRO A CA 1
ATOM 3924 C C . PRO A 1 497 ? -6.839 37.849 1.798 1.00 55.34 497 PRO A C 1
ATOM 3926 O O . PRO A 1 497 ? -7.232 37.128 2.714 1.00 55.34 497 PRO A O 1
ATOM 3929 N N . TYR A 1 498 ? -5.681 38.509 1.860 1.00 53.22 498 TYR A N 1
ATOM 3930 C CA . TYR A 1 498 ? -4.771 38.527 3.018 1.00 53.22 498 TYR A CA 1
ATOM 3931 C C . TYR A 1 498 ? -3.915 37.266 3.266 1.00 53.22 498 TYR A C 1
ATOM 3933 O O . TYR A 1 498 ? -3.153 37.244 4.236 1.00 53.22 498 TYR A O 1
ATOM 3941 N N . ARG A 1 499 ? -3.949 36.246 2.392 1.00 59.19 499 ARG A N 1
ATOM 3942 C CA . ARG A 1 499 ? -2.992 35.119 2.402 1.00 59.19 499 ARG A CA 1
ATOM 3943 C C . ARG A 1 499 ? -2.138 35.127 1.142 1.00 59.19 499 ARG A C 1
ATOM 3945 O O . ARG A 1 499 ? -2.443 34.463 0.152 1.00 59.19 499 ARG A O 1
ATOM 3952 N N . ASN A 1 500 ? -1.037 35.865 1.228 1.00 61.56 500 ASN A N 1
ATOM 3953 C CA . ASN A 1 500 ? -0.092 36.022 0.133 1.00 61.56 500 ASN A CA 1
ATOM 3954 C C . ASN A 1 500 ? 1.144 35.159 0.374 1.00 61.56 500 ASN A C 1
ATOM 3956 O O . ASN A 1 500 ? 1.721 35.177 1.464 1.00 61.56 500 ASN A O 1
ATOM 3960 N N . VAL A 1 501 ? 1.579 34.448 -0.660 1.00 60.44 501 VAL A N 1
ATOM 3961 C CA . VAL A 1 501 ? 2.819 33.676 -0.648 1.00 60.44 501 VAL A CA 1
ATOM 3962 C C . VAL A 1 501 ? 3.762 34.280 -1.676 1.00 60.44 501 VAL A C 1
ATOM 3964 O O . VAL A 1 501 ? 3.462 34.326 -2.867 1.00 60.44 501 VAL A O 1
ATOM 3967 N N . THR A 1 502 ? 4.918 34.750 -1.215 1.00 57.88 502 THR A N 1
ATOM 3968 C CA . THR A 1 502 ? 6.005 35.150 -2.107 1.00 57.88 502 THR A CA 1
ATOM 3969 C C . THR A 1 502 ? 6.781 33.909 -2.536 1.00 57.88 502 THR A C 1
ATOM 3971 O O . THR A 1 502 ? 7.176 33.086 -1.708 1.00 57.88 502 THR A O 1
ATOM 3974 N N . HIS A 1 503 ? 7.016 33.752 -3.836 1.00 63.31 503 HIS A N 1
ATOM 3975 C CA . HIS A 1 503 ? 7.763 32.621 -4.390 1.00 63.31 503 HIS A CA 1
ATOM 3976 C C . HIS A 1 503 ? 8.853 33.109 -5.339 1.00 63.31 503 HIS A C 1
ATOM 3978 O O . HIS A 1 503 ? 8.667 34.061 -6.080 1.00 63.31 503 HIS A O 1
ATOM 3984 N N . ARG A 1 504 ? 10.019 32.455 -5.345 1.00 57.09 504 ARG A N 1
ATOM 3985 C CA . ARG A 1 504 ? 11.155 32.808 -6.227 1.00 57.09 504 ARG A CA 1
ATOM 3986 C C . ARG A 1 504 ? 11.169 32.028 -7.542 1.00 57.09 504 ARG A C 1
ATOM 3988 O O . ARG A 1 504 ? 12.223 31.875 -8.153 1.00 57.09 504 ARG A O 1
ATOM 3995 N N . VAL A 1 505 ? 10.023 31.491 -7.943 1.00 61.19 505 VAL A N 1
ATOM 3996 C CA . VAL A 1 505 ? 9.921 30.756 -9.205 1.00 61.19 505 VAL A CA 1
ATOM 3997 C C . VAL A 1 505 ? 10.088 31.764 -10.339 1.00 61.19 505 VAL A C 1
ATOM 3999 O O . VAL A 1 505 ? 9.402 32.782 -10.374 1.00 61.19 505 VAL A O 1
ATOM 4002 N N . GLN A 1 506 ? 11.067 31.525 -11.210 1.00 54.88 506 GLN A N 1
ATOM 4003 C CA . GLN A 1 506 ? 11.244 32.310 -12.426 1.00 54.88 506 GLN A CA 1
ATOM 4004 C C . GLN A 1 506 ? 10.298 31.745 -13.477 1.00 54.88 506 GLN A C 1
ATOM 4006 O O . GLN A 1 506 ? 10.530 30.648 -13.978 1.00 54.88 506 GLN A O 1
ATOM 4011 N N . HIS A 1 507 ? 9.244 32.491 -13.781 1.00 57.38 507 HIS A N 1
ATOM 4012 C CA . HIS A 1 507 ? 8.327 32.149 -14.859 1.00 57.38 507 HIS A CA 1
ATOM 4013 C C . HIS A 1 507 ? 8.915 32.658 -16.171 1.00 57.38 507 HIS A C 1
ATOM 4015 O O . HIS A 1 507 ? 9.407 33.792 -16.243 1.00 57.38 507 HIS A O 1
ATOM 4021 N N . LYS A 1 508 ? 8.897 31.830 -17.217 1.00 56.62 508 LYS A N 1
ATOM 4022 C CA . LYS A 1 508 ? 9.206 32.320 -18.565 1.00 56.62 508 LYS A CA 1
ATOM 4023 C C . LYS A 1 508 ? 8.088 33.282 -19.002 1.00 56.62 508 LYS A C 1
ATOM 4025 O O . LYS A 1 508 ? 6.936 33.037 -18.660 1.00 56.62 508 LYS A O 1
ATOM 4030 N N . PRO A 1 509 ? 8.369 34.331 -19.798 1.00 50.38 509 PRO A N 1
ATOM 4031 C CA . PRO A 1 509 ? 7.347 35.291 -20.243 1.00 50.38 509 PRO A CA 1
ATOM 4032 C C . PRO A 1 509 ? 6.127 34.653 -20.935 1.00 50.38 509 PRO A C 1
ATOM 4034 O O . PRO A 1 509 ? 5.034 35.198 -20.892 1.00 50.38 509 PRO A O 1
ATOM 4037 N N . CYS A 1 510 ? 6.305 33.479 -21.546 1.00 52.03 510 CYS A N 1
ATOM 4038 C CA . CYS A 1 510 ? 5.246 32.707 -22.195 1.00 52.03 510 CYS A CA 1
ATOM 4039 C C . CYS A 1 510 ? 4.398 31.847 -21.238 1.00 52.03 510 CYS A C 1
ATOM 4041 O O . CYS A 1 510 ? 3.336 31.377 -21.635 1.00 52.03 510 CYS A O 1
ATOM 4043 N N . GLU A 1 511 ? 4.832 31.640 -19.991 1.00 47.09 511 GLU A N 1
ATOM 4044 C CA . GLU A 1 511 ? 4.096 30.854 -18.989 1.00 47.09 511 GLU A CA 1
ATOM 4045 C C . GLU A 1 511 ? 3.001 31.677 -18.295 1.00 47.09 511 GLU A C 1
ATOM 4047 O O . GLU A 1 511 ? 2.039 31.100 -17.799 1.00 47.09 511 GLU A O 1
ATOM 4052 N N . SER A 1 512 ? 3.110 33.011 -18.296 1.00 48.16 512 SER A N 1
ATOM 4053 C CA . SER A 1 512 ? 2.117 33.918 -17.700 1.00 48.16 512 SER A CA 1
ATOM 4054 C C . SER A 1 512 ? 0.980 34.324 -18.645 1.00 48.16 512 SER A C 1
ATOM 4056 O O . SER A 1 512 ? -0.036 34.819 -18.170 1.00 48.16 512 SER A O 1
ATOM 4058 N N . GLU A 1 513 ? 1.130 34.136 -19.962 1.00 41.34 513 GLU A N 1
ATOM 4059 C CA . GLU A 1 513 ? 0.164 34.627 -20.963 1.00 41.34 513 GLU A CA 1
ATOM 4060 C C . GLU A 1 513 ? -0.557 33.541 -21.771 1.00 41.34 513 GLU A C 1
ATOM 4062 O O . GLU A 1 513 ? -1.369 33.894 -22.616 1.00 41.34 513 GLU A O 1
ATOM 4067 N N . CYS A 1 514 ? -0.342 32.242 -21.532 1.00 40.22 514 CYS A N 1
ATOM 4068 C CA . CYS A 1 514 ? -1.115 31.212 -22.241 1.00 40.22 514 CYS A CA 1
ATOM 4069 C C . CYS A 1 514 ? -2.482 30.989 -21.569 1.00 40.22 514 CYS A C 1
ATOM 4071 O O . CYS A 1 514 ? -2.531 30.366 -20.502 1.00 40.22 514 CYS A O 1
ATOM 4073 N N . PRO A 1 515 ? -3.613 31.406 -22.173 1.00 44.06 515 PRO A N 1
ATOM 4074 C CA . PRO A 1 515 ? -4.910 30.924 -21.742 1.00 44.06 515 PRO A CA 1
ATOM 4075 C C . PRO A 1 515 ? -5.035 29.484 -22.246 1.00 44.06 515 PRO A C 1
ATOM 4077 O O . PRO A 1 515 ? -4.839 29.193 -23.419 1.00 44.06 515 PRO A O 1
ATOM 4080 N N . TRP A 1 516 ? -5.323 28.562 -21.341 1.00 45.50 516 TRP A N 1
ATOM 4081 C CA . TRP A 1 516 ? -5.496 27.136 -21.603 1.00 45.50 516 TRP A CA 1
ATOM 4082 C C . TRP A 1 516 ? -6.304 26.830 -22.889 1.00 45.50 516 TRP A C 1
ATOM 4084 O O . TRP A 1 516 ? -7.529 26.926 -22.874 1.00 45.50 516 TRP A O 1
ATOM 4094 N N . GLY A 1 517 ? -5.647 26.384 -23.974 1.00 40.94 517 GLY A N 1
ATOM 4095 C CA . GLY A 1 517 ? -6.338 25.798 -25.132 1.00 40.94 517 GLY A CA 1
ATOM 4096 C C . GLY A 1 517 ? -5.486 25.518 -26.385 1.00 40.94 517 GLY A C 1
ATOM 4097 O O . GLY A 1 517 ? -5.007 26.438 -27.019 1.00 40.94 517 GLY A O 1
ATOM 4098 N N . GLY A 1 518 ? -5.409 24.246 -26.809 1.00 41.53 518 GLY A N 1
ATOM 4099 C CA . GLY A 1 518 ? -5.175 23.850 -28.215 1.00 41.53 518 GLY A CA 1
ATOM 4100 C C . GLY A 1 518 ? -3.738 23.510 -28.658 1.00 41.53 518 GLY A C 1
ATOM 4101 O O . GLY A 1 518 ? -2.806 24.286 -28.492 1.00 41.53 518 GLY A O 1
ATOM 4102 N N . GLU A 1 519 ? -3.568 22.349 -29.312 1.00 42.06 519 GLU A N 1
ATOM 4103 C CA . GLU A 1 519 ? -2.294 21.840 -29.873 1.00 42.06 519 GLU A CA 1
ATOM 4104 C C . GLU A 1 519 ? -1.666 22.729 -30.971 1.00 42.06 519 GLU A C 1
ATOM 4106 O O . GLU A 1 519 ? -0.499 22.537 -31.319 1.00 42.06 519 GLU A O 1
ATOM 4111 N N . GLU A 1 520 ? -2.395 23.707 -31.515 1.00 43.62 520 GLU A N 1
ATOM 4112 C CA . GLU A 1 520 ? -1.921 24.545 -32.626 1.00 43.62 520 GLU A CA 1
ATOM 4113 C C . GLU A 1 520 ? -1.030 25.725 -32.191 1.00 43.62 520 GLU A C 1
ATOM 4115 O O . GLU A 1 520 ? -0.184 26.165 -32.971 1.00 43.62 520 GLU A O 1
ATOM 4120 N N . GLU A 1 521 ? -1.108 26.179 -30.935 1.00 47.12 521 GLU A N 1
ATOM 4121 C CA . GLU A 1 521 ? -0.347 27.350 -30.457 1.00 47.12 521 GLU A CA 1
ATOM 4122 C C . GLU A 1 521 ? 1.061 27.009 -29.936 1.00 47.12 521 GLU A C 1
ATOM 4124 O O . GLU A 1 521 ? 1.975 27.834 -30.002 1.00 47.12 521 GLU A O 1
ATOM 4129 N N . LEU A 1 522 ? 1.311 25.747 -29.564 1.00 45.25 522 LEU A N 1
ATOM 4130 C CA . LEU A 1 522 ? 2.655 25.246 -29.223 1.00 45.25 522 LEU A CA 1
ATOM 4131 C C . LEU A 1 522 ? 3.654 25.366 -30.390 1.00 45.25 522 LEU A C 1
ATOM 4133 O O . LEU A 1 522 ? 4.864 25.455 -30.168 1.00 45.25 522 LEU A O 1
ATOM 4137 N N . ARG A 1 523 ? 3.167 25.422 -31.640 1.00 46.34 523 ARG A N 1
ATOM 4138 C CA . ARG A 1 523 ? 4.009 25.671 -32.822 1.00 46.34 523 ARG A CA 1
ATOM 4139 C C . ARG A 1 523 ? 4.542 27.102 -32.886 1.00 46.34 523 ARG A C 1
ATOM 4141 O O . ARG A 1 523 ? 5.645 27.294 -33.395 1.00 46.34 523 ARG A O 1
ATOM 4148 N N . VAL A 1 524 ? 3.822 28.087 -32.346 1.00 45.56 524 VAL A N 1
ATOM 4149 C CA . VAL A 1 524 ? 4.248 29.498 -32.363 1.00 45.56 524 VAL A CA 1
ATOM 4150 C C . VAL A 1 524 ? 5.421 29.719 -31.404 1.00 45.56 524 VAL A C 1
ATOM 4152 O O . VAL A 1 524 ? 6.389 30.388 -31.764 1.00 45.56 524 VAL A O 1
ATOM 4155 N N . CYS A 1 525 ? 5.413 29.067 -30.235 1.00 42.75 525 CYS A N 1
ATOM 4156 C CA . CYS A 1 525 ? 6.536 29.124 -29.295 1.00 42.75 525 CYS A CA 1
ATOM 4157 C C . CYS A 1 525 ? 7.828 28.534 -29.876 1.00 42.75 525 CYS A C 1
ATOM 4159 O O . CYS A 1 525 ? 8.905 29.073 -29.636 1.00 42.75 525 CYS A O 1
ATOM 4161 N N . HIS A 1 526 ? 7.735 27.469 -30.678 1.00 45.16 526 HIS A N 1
ATOM 4162 C CA . HIS A 1 526 ? 8.927 26.842 -31.252 1.00 45.16 526 HIS A CA 1
ATOM 4163 C C . HIS A 1 526 ? 9.513 27.634 -32.435 1.00 45.16 526 HIS A C 1
ATOM 4165 O O . HIS A 1 526 ? 10.717 27.574 -32.679 1.00 45.16 526 HIS A O 1
ATOM 4171 N N . LEU A 1 527 ? 8.686 28.419 -33.137 1.00 45.50 527 LEU A N 1
ATOM 4172 C CA . LEU A 1 527 ? 9.121 29.288 -34.236 1.00 45.50 527 LEU A CA 1
ATOM 4173 C C . LEU A 1 527 ? 9.846 30.553 -33.749 1.00 45.50 527 LEU A C 1
ATOM 4175 O O . LEU A 1 527 ? 10.745 31.033 -34.437 1.00 45.50 527 LEU A O 1
ATOM 4179 N N . LEU A 1 528 ? 9.520 31.063 -32.556 1.00 45.69 528 LEU A N 1
ATOM 4180 C CA . LEU A 1 528 ? 10.215 32.216 -31.966 1.00 45.69 528 LEU A CA 1
ATOM 4181 C C . LEU A 1 528 ? 11.616 31.873 -31.424 1.00 45.69 528 LEU A C 1
ATOM 4183 O O . LEU A 1 528 ? 12.465 32.756 -31.352 1.00 45.69 528 LEU A O 1
ATOM 4187 N N . GLU A 1 529 ? 11.896 30.605 -31.106 1.00 44.78 529 GLU A N 1
ATOM 4188 C CA . GLU A 1 529 ? 13.229 30.149 -30.667 1.00 44.78 529 GLU A CA 1
ATOM 4189 C C . GLU A 1 529 ? 14.224 29.912 -31.824 1.00 44.78 529 GLU A C 1
ATOM 4191 O O . GLU A 1 529 ? 15.418 29.763 -31.569 1.00 44.78 529 GLU A O 1
ATOM 4196 N N . GLN A 1 530 ? 13.777 29.884 -33.088 1.00 41.25 530 GLN A N 1
ATOM 4197 C CA . GLN A 1 530 ? 14.620 29.509 -34.241 1.00 41.25 530 GLN A CA 1
ATOM 4198 C C . GLN A 1 530 ? 15.037 30.671 -35.165 1.00 41.25 530 GLN A C 1
ATOM 4200 O O . GLN A 1 530 ? 15.672 30.430 -36.192 1.00 41.25 530 GLN A O 1
ATOM 4205 N N . ALA A 1 531 ? 14.738 31.929 -34.832 1.00 35.75 531 ALA A N 1
ATOM 4206 C CA . ALA A 1 531 ? 15.194 33.067 -35.636 1.00 35.75 531 ALA A CA 1
ATOM 4207 C C . ALA A 1 531 ? 16.692 33.372 -35.385 1.00 35.75 531 ALA A C 1
ATOM 4209 O O . ALA A 1 531 ? 17.079 33.600 -34.236 1.00 35.75 531 ALA A O 1
ATOM 4210 N N . PRO A 1 532 ? 17.561 33.408 -36.416 1.00 37.44 532 PRO A N 1
ATOM 4211 C CA . PRO A 1 532 ? 18.974 33.711 -36.226 1.00 37.44 532 PRO A CA 1
ATOM 4212 C C . PRO A 1 532 ? 19.199 35.216 -36.027 1.00 37.44 532 PRO A C 1
ATOM 4214 O O . PRO A 1 532 ? 18.708 36.048 -36.792 1.00 37.44 532 PRO A O 1
ATOM 4217 N N . HIS A 1 533 ? 20.003 35.556 -35.017 1.00 45.09 533 HIS A N 1
ATOM 4218 C CA . HIS A 1 533 ? 20.558 36.893 -34.819 1.00 45.09 533 HIS A CA 1
ATOM 4219 C C . HIS A 1 533 ? 21.504 37.257 -35.976 1.00 45.09 533 HIS A C 1
ATOM 4221 O O . HIS A 1 533 ? 22.689 36.930 -35.943 1.00 45.09 533 HIS A O 1
ATOM 4227 N N . ASN A 1 534 ? 20.991 37.974 -36.976 1.00 36.78 534 ASN A N 1
ATOM 4228 C CA . ASN A 1 534 ? 21.815 38.783 -37.869 1.00 36.78 534 ASN A CA 1
ATOM 4229 C C . ASN A 1 534 ? 21.954 40.186 -37.274 1.00 36.78 534 ASN A C 1
ATOM 4231 O O . ASN A 1 534 ? 20.963 40.833 -36.937 1.00 36.78 534 ASN A O 1
ATOM 4235 N N . GLY A 1 535 ? 23.200 40.619 -37.097 1.00 39.12 535 GLY A N 1
ATOM 4236 C CA . GLY A 1 535 ? 23.529 41.949 -36.605 1.00 39.12 535 GLY A CA 1
ATOM 4237 C C . GLY A 1 535 ? 23.391 43.023 -37.677 1.00 39.12 535 GLY A C 1
ATOM 4238 O O . GLY A 1 535 ? 23.490 42.740 -38.866 1.00 39.12 535 GLY A O 1
ATOM 4239 N N . GLU A 1 536 ? 23.278 44.270 -37.228 1.00 31.62 536 GLU A N 1
ATOM 4240 C CA . GLU A 1 536 ? 23.678 45.428 -38.016 1.00 31.62 536 GLU A CA 1
ATOM 4241 C C . GLU A 1 536 ? 24.438 46.420 -37.137 1.00 31.62 536 GLU A C 1
ATOM 4243 O O . GLU A 1 536 ? 24.016 46.807 -36.046 1.00 31.62 536 GLU A O 1
ATOM 4248 N N . ALA A 1 537 ? 25.614 46.779 -37.642 1.00 39.19 537 ALA A N 1
ATOM 4249 C CA . ALA A 1 537 ? 26.462 47.845 -37.164 1.00 39.19 537 ALA A CA 1
ATOM 4250 C C . ALA A 1 537 ? 25.917 49.198 -37.644 1.00 39.19 537 ALA A C 1
ATOM 4252 O O . ALA A 1 537 ? 25.548 49.346 -38.805 1.00 39.19 537 ALA A O 1
ATOM 4253 N N . GLY A 1 538 ? 25.976 50.209 -36.779 1.00 31.03 538 GLY A N 1
ATOM 4254 C CA . GLY A 1 538 ? 25.715 51.602 -37.127 1.00 31.03 538 GLY A CA 1
ATOM 4255 C C . GLY A 1 538 ? 26.608 52.526 -36.307 1.00 31.03 538 GLY A C 1
ATOM 4256 O O . GLY A 1 538 ? 26.444 52.644 -35.098 1.00 31.03 538 GLY A O 1
ATOM 4257 N N . LYS A 1 539 ? 27.586 53.135 -36.984 1.00 37.75 539 LYS A N 1
ATOM 4258 C CA . LYS A 1 539 ? 28.510 54.167 -36.490 1.00 37.75 539 LYS A CA 1
ATOM 4259 C C . LYS A 1 539 ? 27.765 55.390 -35.933 1.00 37.75 539 LYS A C 1
ATOM 4261 O O . LYS A 1 539 ? 26.748 55.787 -36.491 1.00 37.75 539 LYS A O 1
ATOM 4266 N N . GLY A 1 540 ? 28.368 56.067 -34.956 1.00 29.73 540 GLY A N 1
ATOM 4267 C CA . GLY A 1 540 ? 28.006 57.434 -34.574 1.00 29.73 540 GLY A CA 1
ATOM 4268 C C . GLY A 1 540 ? 28.941 58.000 -33.507 1.00 29.73 540 GLY A C 1
ATOM 4269 O O . GLY A 1 540 ? 29.071 57.428 -32.435 1.00 29.73 540 GLY A O 1
ATOM 4270 N N . GLU A 1 541 ? 29.624 59.084 -33.853 1.00 33.31 541 GLU A N 1
ATOM 4271 C CA . GLU A 1 541 ? 30.674 59.793 -33.113 1.00 33.31 541 GLU A CA 1
ATOM 4272 C C . GLU A 1 541 ? 30.192 60.445 -31.803 1.00 33.31 541 GLU A C 1
ATOM 4274 O O . GLU A 1 541 ? 29.014 60.760 -31.653 1.00 33.31 541 GLU A O 1
ATOM 4279 N N . GLY A 1 542 ? 31.118 60.741 -30.878 1.00 30.64 542 GLY A N 1
ATOM 4280 C CA . GLY A 1 542 ? 30.803 61.553 -29.696 1.00 30.64 542 GLY A CA 1
ATOM 4281 C C . GLY A 1 542 ? 31.955 61.741 -28.708 1.00 30.64 542 GLY A C 1
ATOM 4282 O O . GLY A 1 542 ? 32.191 60.905 -27.848 1.00 30.64 542 GLY A O 1
ATOM 4283 N N . SER A 1 543 ? 32.651 62.863 -28.856 1.00 32.25 543 SER A N 1
ATOM 4284 C CA . SER A 1 543 ? 33.779 63.396 -28.082 1.00 32.25 543 SER A CA 1
ATOM 4285 C C . SER A 1 543 ? 33.684 63.436 -26.543 1.00 32.25 543 SER A C 1
ATOM 4287 O O . SER A 1 543 ? 32.656 63.776 -25.974 1.00 32.25 543 SER A O 1
ATOM 4289 N N . GLN A 1 544 ? 34.888 63.342 -25.959 1.00 32.66 544 GLN A N 1
ATOM 4290 C CA . GLN A 1 544 ? 35.457 64.138 -24.853 1.00 32.66 544 GLN A CA 1
ATOM 4291 C C . GLN A 1 544 ? 35.074 63.922 -23.375 1.00 32.66 544 GLN A C 1
ATOM 4293 O O . GLN A 1 544 ? 33.923 63.783 -22.988 1.00 32.66 544 GLN A O 1
ATOM 4298 N N . ALA A 1 545 ? 36.141 64.130 -22.582 1.00 32.94 545 ALA A N 1
ATOM 4299 C CA . ALA A 1 545 ? 36.259 64.367 -21.139 1.00 32.94 545 ALA A CA 1
ATOM 4300 C C . ALA A 1 545 ? 36.313 63.092 -20.279 1.00 32.94 545 ALA A C 1
ATOM 4302 O O . ALA A 1 545 ? 35.472 62.220 -20.387 1.00 32.94 545 ALA A O 1
ATOM 4303 N N . GLY A 1 546 ? 37.267 62.891 -19.377 1.00 31.22 546 GLY A N 1
ATOM 4304 C CA . GLY A 1 546 ? 38.347 63.725 -18.874 1.00 31.22 546 GLY A CA 1
ATOM 4305 C C . GLY A 1 546 ? 38.846 63.106 -17.563 1.00 31.22 546 GLY A C 1
ATOM 4306 O O . GLY A 1 546 ? 38.115 62.375 -16.906 1.00 31.22 546 GLY A O 1
ATOM 4307 N N . GLY A 1 547 ? 40.077 63.436 -17.175 1.00 31.70 547 GLY A N 1
ATOM 4308 C CA . GLY A 1 547 ? 40.501 63.381 -15.776 1.00 31.70 547 GLY A CA 1
ATOM 4309 C C . GLY A 1 547 ? 41.102 62.065 -15.270 1.00 31.70 547 GLY A C 1
ATOM 4310 O O . GLY A 1 547 ? 40.405 61.154 -14.855 1.00 31.70 547 GLY A O 1
ATOM 4311 N N . GLY A 1 548 ? 42.424 62.085 -15.101 1.00 31.36 548 GLY A N 1
ATOM 4312 C CA . GLY A 1 548 ? 42.932 62.130 -13.730 1.00 31.36 548 GLY A CA 1
ATOM 4313 C C . GLY A 1 548 ? 43.342 60.820 -13.049 1.00 31.36 548 GLY A C 1
ATOM 4314 O O . GLY A 1 548 ? 42.611 60.281 -12.236 1.00 31.36 548 GLY A O 1
ATOM 4315 N N . ASN A 1 549 ? 44.643 60.556 -13.170 1.00 32.75 549 ASN A N 1
ATOM 4316 C CA . ASN A 1 549 ? 45.591 60.487 -12.049 1.00 32.75 549 ASN A CA 1
ATOM 4317 C C . ASN A 1 549 ? 45.807 59.168 -11.266 1.00 32.75 549 ASN A C 1
ATOM 4319 O O . ASN A 1 549 ? 44.905 58.598 -10.667 1.00 32.75 549 ASN A O 1
ATOM 4323 N N . ARG A 1 550 ? 47.117 58.909 -11.108 1.00 36.16 550 ARG A N 1
ATOM 4324 C CA . ARG A 1 550 ? 47.856 58.252 -10.010 1.00 36.16 550 ARG A CA 1
ATOM 4325 C C . ARG A 1 550 ? 48.004 56.725 -9.980 1.00 36.16 550 ARG A C 1
ATOM 4327 O O . ARG A 1 550 ? 47.176 55.996 -9.462 1.00 36.16 550 ARG A O 1
ATOM 4334 N N . ASN A 1 551 ? 49.218 56.345 -10.392 1.00 33.44 551 ASN A N 1
ATOM 4335 C CA . ASN A 1 551 ? 50.280 55.747 -9.569 1.00 33.44 551 ASN A CA 1
ATOM 4336 C C . ASN A 1 551 ? 49.970 54.502 -8.733 1.00 33.44 551 ASN A C 1
ATOM 4338 O O . ASN A 1 551 ? 49.260 54.578 -7.737 1.00 33.44 551 ASN A O 1
ATOM 4342 N N . GLY A 1 552 ? 50.792 53.474 -8.961 1.00 33.84 552 GLY A N 1
ATOM 4343 C CA . GLY A 1 552 ? 51.399 52.754 -7.844 1.00 33.84 552 GLY A CA 1
ATOM 4344 C C . GLY A 1 552 ? 51.793 51.312 -8.125 1.00 33.84 552 GLY A C 1
ATOM 4345 O O . GLY A 1 552 ? 51.051 50.422 -7.754 1.00 33.84 552 GLY A O 1
ATOM 4346 N N . GLY A 1 553 ? 52.986 51.129 -8.703 1.00 32.91 553 GLY A N 1
ATOM 4347 C CA . GLY A 1 553 ? 54.030 50.225 -8.194 1.00 32.91 553 GLY A CA 1
ATOM 4348 C C . GLY A 1 553 ? 53.792 48.709 -8.162 1.00 32.91 553 GLY A C 1
ATOM 4349 O O . GLY A 1 553 ? 52.833 48.221 -7.583 1.00 32.91 553 GLY A O 1
ATOM 4350 N N . GLY A 1 554 ? 54.787 47.957 -8.642 1.00 35.31 554 GLY A N 1
ATOM 4351 C CA . GLY A 1 554 ? 54.967 46.557 -8.244 1.00 35.31 554 GLY A CA 1
ATOM 4352 C C . GLY A 1 554 ? 55.417 45.643 -9.372 1.00 35.31 554 GLY A C 1
ATOM 4353 O O . GLY A 1 554 ? 54.605 45.001 -10.019 1.00 35.31 554 GLY A O 1
ATOM 4354 N N . GLN A 1 555 ? 56.723 45.621 -9.595 1.00 37.31 555 GLN A N 1
ATOM 4355 C CA . GLN A 1 555 ? 57.472 44.790 -10.540 1.00 37.31 555 GLN A CA 1
ATOM 4356 C C . GLN A 1 555 ? 57.651 43.334 -10.004 1.00 37.31 555 GLN A C 1
ATOM 4358 O O . GLN A 1 555 ? 57.090 43.022 -8.957 1.00 37.31 555 GLN A O 1
ATOM 4363 N N . PRO A 1 556 ? 58.360 42.409 -10.692 1.00 56.16 556 PRO A N 1
ATOM 4364 C CA . PRO A 1 556 ? 57.802 41.112 -11.085 1.00 56.16 556 PRO A CA 1
ATOM 4365 C C . PRO A 1 556 ? 58.610 39.890 -10.580 1.00 56.16 556 PRO A C 1
ATOM 4367 O O . PRO A 1 556 ? 59.588 40.042 -9.855 1.00 56.16 556 PRO A O 1
ATOM 4370 N N . ALA A 1 557 ? 58.230 38.703 -11.080 1.00 41.28 557 ALA A N 1
ATOM 4371 C CA . ALA A 1 557 ? 59.089 37.600 -11.559 1.00 41.28 557 ALA A CA 1
ATOM 4372 C C . ALA A 1 557 ? 58.835 36.209 -10.934 1.00 41.28 557 ALA A C 1
ATOM 4374 O O . ALA A 1 557 ? 58.956 36.019 -9.731 1.00 41.28 557 ALA A O 1
ATOM 4375 N N . ASN A 1 558 ? 58.565 35.261 -11.845 1.00 43.22 558 ASN A N 1
ATOM 4376 C CA . ASN A 1 558 ? 59.037 33.869 -11.932 1.00 43.22 558 ASN A CA 1
ATOM 4377 C C . ASN A 1 558 ? 59.029 32.987 -10.667 1.00 43.22 558 ASN A C 1
ATOM 4379 O O . ASN A 1 558 ? 59.882 33.147 -9.798 1.00 43.22 558 ASN A O 1
ATOM 4383 N N . ILE A 1 559 ? 58.192 31.942 -10.648 1.00 45.19 559 ILE A N 1
ATOM 4384 C CA . ILE A 1 559 ? 58.432 30.561 -11.141 1.00 45.19 559 ILE A CA 1
ATOM 4385 C C . ILE A 1 559 ? 57.068 29.885 -11.310 1.00 45.19 559 ILE A C 1
ATOM 4387 O O . ILE A 1 559 ? 56.180 30.168 -10.474 1.00 45.19 559 ILE A O 1
#

Radius of gyration: 33.1 Å; chains: 1; bounding box: 96×85×103 Å